Protein AF-A0A929MQ87-F1 (afdb_monomer_lite)

pLDDT: mean 89.28, std 10.78, range [36.12, 98.56]

Sequence (626 aa):
ADLVKQINWLDFGDSQAFRNLDTDGSLKIGSVYEKEISPGYVVKLTVTELKPFHSTEVYRDRVAGTEYANTYDPDAKNTWFRYVPADYNRQVNEGDSARPKIIGAPMNKWTALREQGIDTNGRKTQLQVPKNGASYGVKFKVEATYLNKPVKATVVMADGEEANPGEYAIFTTNGQGWEHLAEWKRVSPSGKEITETYAPMNPNRLGQYIGDNATTPTIDWTKFTNPDQRTGGLGSQVFGPNTSKDHTVPIVMTREASEVGIYIASSGQQGAMIGFMVVDTGDAPESYGNAVHTISGYNAATGAQNPQPFLGRKPADIDTTSGHDWTHDDKTDHADEGVDQLLPDDLVGKTHELFRADRLRDGDYSIRFHASANGNDKAYVRAWIDFNNNGVFDDNEASEFTEVTNEGDYTVTFRNHPPMNDDTVKKLGMRVRIALNQGDIEKPTGTAFSGEVEDLQVNLTYPPKGEKKETKGLRDQQQQTSLRFTPRGFSKDDENTRATIDTNKAPVVLDNAGTVLNPDAEGWYTTAEGRYKVTPNGDNVDVVFVPKAGYVGTTSGINIRRFDSNGASTEWTAKNNSEPVVNQPLNSMDARYIPKVLDFTEHLSTDAQGLPQVKDILFTDGNPAN

InterPro domains:
  IPR026395 CshA domain [PF19076] (463-571)
  IPR040683 Surface adhesin CshA, non-repetitive domain 2 [PF18651] (5-277)
  IPR045474 GEVED domain [PF20009] (380-459)

Secondary structure (DSSP, 8-state):
-HHHHH-EE--TT-TTTEES--TTS---TT-EEEEEEETTEEEEEEEEE---GGGSHHHHHHHTTSTTGGG--TT---EE-TTSHHHHHHHHHHGGGGSPPPEEE---SS-HHHHTT---TT---EEE-SSSSEEEEEEEEEEEEETTEEE-EEEEEEE-S---TT-EEEEEESSSPPEEEE---EE-TT--EE-SPPEEPPP-TTTTTT-TTSSSSPP-GGGGS-S-TTTSSTTSSEE--EE-TTS---EEEEEEESEEEEEEEESS--EEEEEEE-EEE--S-GGG--EEEE--SB-TTT--B-PPPEETTS----------STTSTTSSS-SS-SHHHHS-TTTTTTSTT-EEEEEPTTS-EEEEEEEE-TTSS-EEEEEEE-TT-SSS--GGGBPPPEEE-SSEEEEEEE-SSPP---TT--EEEEEEEEESSGGGGSSSSEEESSS-EEEEEEEEP---EE-EEEEEEETT--EEEEE-EE--SB-SS-TTSB--B-TTSPPEEE-TTSPBPPP-TTSEEE-SSEEEEEEEETTEEEEEEEEPTT--EE---EEEE-BBTTS-BS----GGG-S--SBTTTTBS-EEEEEEEE----------TTS------------S--

Structure (mmCIF, N/CA/C/O backbone):
data_AF-A0A929MQ87-F1
#
_entry.id   AF-A0A929MQ87-F1
#
loop_
_atom_site.group_PDB
_atom_site.id
_atom_site.type_symbol
_atom_site.label_atom_id
_atom_site.label_alt_id
_atom_site.label_comp_id
_atom_site.label_asym_id
_atom_site.label_entity_id
_atom_site.label_seq_id
_atom_site.pdbx_PDB_ins_code
_atom_site.Cartn_x
_atom_site.Cartn_y
_atom_site.Cartn_z
_atom_site.occupancy
_atom_site.B_iso_or_equiv
_atom_site.auth_seq_id
_atom_site.auth_comp_id
_atom_site.auth_asym_id
_atom_site.auth_atom_id
_atom_site.pdbx_PDB_model_num
ATOM 1 N N . ALA A 1 1 ? 4.479 16.117 -8.408 1.00 51.47 1 ALA A N 1
ATOM 2 C CA . ALA A 1 1 ? 5.759 16.856 -8.354 1.00 51.47 1 ALA A CA 1
ATOM 3 C C . ALA A 1 1 ? 6.791 16.138 -7.483 1.00 51.47 1 ALA A C 1
ATOM 5 O O . ALA A 1 1 ? 7.976 16.283 -7.759 1.00 51.47 1 ALA A O 1
ATOM 6 N N . ASP A 1 2 ? 6.375 15.341 -6.490 1.00 65.12 2 ASP A N 1
ATOM 7 C CA . ASP A 1 2 ? 7.321 14.662 -5.594 1.00 65.12 2 ASP A CA 1
ATOM 8 C C . ASP A 1 2 ? 7.983 13.427 -6.198 1.00 65.12 2 ASP A C 1
ATOM 10 O O . ASP A 1 2 ? 9.192 13.297 -6.062 1.00 65.12 2 ASP A O 1
ATOM 14 N N . LEU A 1 3 ? 7.273 12.618 -6.995 1.00 76.25 3 LEU A N 1
ATOM 15 C CA . LEU A 1 3 ? 7.864 11.448 -7.660 1.00 76.25 3 LEU A CA 1
ATOM 16 C C . LEU A 1 3 ? 9.158 11.766 -8.436 1.00 76.25 3 LEU A C 1
ATOM 18 O O . LEU A 1 3 ? 10.158 11.068 -8.305 1.00 76.25 3 LEU A O 1
ATOM 22 N N . VAL A 1 4 ? 9.180 12.853 -9.215 1.00 75.12 4 VAL A N 1
ATOM 23 C CA . VAL A 1 4 ? 10.358 13.238 -10.020 1.00 75.12 4 VAL A CA 1
ATOM 24 C C . VAL A 1 4 ? 11.569 13.566 -9.140 1.00 75.12 4 VAL A C 1
ATOM 2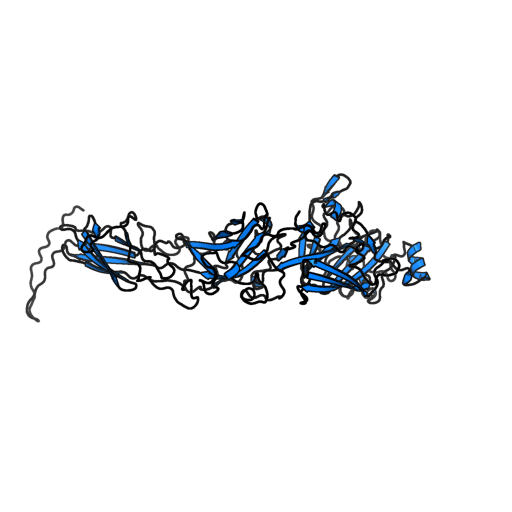6 O O . VAL A 1 4 ? 12.705 13.357 -9.561 1.00 75.12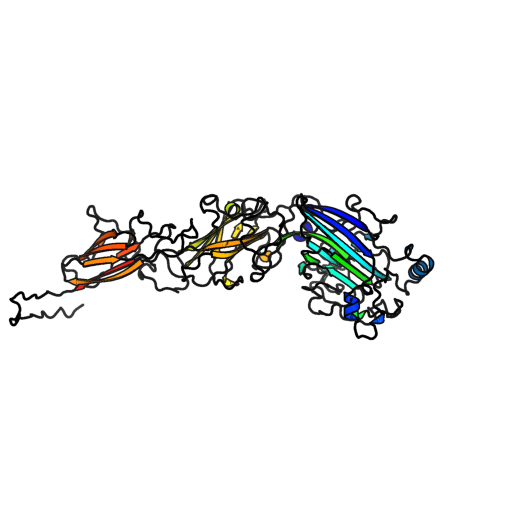 4 VAL A O 1
ATOM 29 N N . LYS A 1 5 ? 11.343 14.042 -7.907 1.00 80.50 5 LYS A N 1
ATOM 30 C CA . LYS A 1 5 ? 12.411 14.275 -6.927 1.00 80.50 5 LYS A CA 1
ATOM 31 C C . LYS A 1 5 ? 12.977 12.966 -6.375 1.00 80.50 5 LYS A C 1
ATOM 33 O O . LYS A 1 5 ? 14.074 12.999 -5.842 1.00 80.50 5 LYS A O 1
ATOM 38 N N . GLN A 1 6 ? 12.260 11.850 -6.485 1.00 86.00 6 GLN A N 1
ATOM 39 C CA . GLN A 1 6 ? 12.651 10.569 -5.890 1.00 86.00 6 GLN A CA 1
ATOM 40 C C . GLN A 1 6 ? 13.379 9.635 -6.871 1.00 86.00 6 GLN A C 1
ATOM 42 O O . GLN A 1 6 ? 14.060 8.702 -6.446 1.00 86.00 6 GLN A O 1
ATOM 47 N N . ILE A 1 7 ? 13.266 9.876 -8.185 1.00 90.25 7 ILE A N 1
ATOM 48 C CA . ILE A 1 7 ? 13.916 9.042 -9.205 1.00 90.25 7 ILE A CA 1
ATOM 49 C C . ILE A 1 7 ? 15.376 9.466 -9.390 1.00 90.25 7 ILE A C 1
ATOM 51 O O . ILE A 1 7 ? 15.686 10.541 -9.914 1.00 90.25 7 ILE A O 1
ATOM 55 N N . ASN A 1 8 ? 16.287 8.566 -9.036 1.00 91.25 8 ASN A N 1
ATOM 56 C CA . ASN A 1 8 ? 17.719 8.713 -9.258 1.00 91.25 8 ASN A CA 1
ATOM 57 C C . ASN A 1 8 ? 18.089 8.228 -10.661 1.00 91.25 8 ASN A C 1
ATOM 59 O O . ASN A 1 8 ? 18.460 7.072 -10.857 1.00 91.25 8 ASN A O 1
ATOM 63 N N . TRP A 1 9 ? 17.966 9.117 -11.648 1.00 92.69 9 TRP A N 1
ATOM 64 C CA . TRP A 1 9 ? 18.398 8.851 -13.023 1.00 92.69 9 TRP A CA 1
ATOM 65 C C . TRP A 1 9 ? 19.912 8.645 -13.111 1.00 92.69 9 TRP A C 1
ATOM 67 O O . TRP A 1 9 ? 20.686 9.408 -12.525 1.00 92.69 9 TRP A O 1
ATOM 77 N N . LEU A 1 10 ? 20.336 7.658 -13.904 1.00 93.06 10 LEU A N 1
ATOM 78 C CA . LEU A 1 10 ? 21.744 7.470 -14.239 1.00 93.06 10 LEU A CA 1
ATOM 79 C C . LEU A 1 10 ? 22.282 8.707 -14.949 1.00 93.06 10 LEU A C 1
ATOM 81 O O . LEU A 1 10 ? 21.777 9.082 -16.001 1.00 93.06 10 LEU A O 1
ATOM 85 N N . ASP A 1 11 ? 23.339 9.306 -14.408 1.00 92.38 11 ASP A N 1
ATOM 86 C CA . ASP A 1 11 ? 24.026 10.431 -15.036 1.00 92.38 11 ASP A CA 1
ATOM 87 C C . ASP A 1 11 ? 25.392 9.990 -15.554 1.00 92.38 11 ASP A C 1
ATOM 89 O O . ASP A 1 11 ? 26.345 9.826 -14.796 1.00 92.38 11 ASP A O 1
ATOM 93 N N . PHE A 1 12 ? 25.502 9.829 -16.869 1.00 89.75 12 PHE A N 1
ATOM 94 C CA . PHE A 1 12 ? 26.754 9.505 -17.558 1.00 89.75 12 PHE A CA 1
ATOM 95 C C . PHE A 1 12 ? 27.795 10.632 -17.499 1.00 89.75 12 PHE A C 1
ATOM 97 O O . PHE A 1 12 ? 28.935 10.447 -17.926 1.00 89.75 12 PHE A O 1
ATOM 104 N N . GLY A 1 13 ? 27.414 11.818 -17.021 1.00 88.69 13 GLY A N 1
ATOM 105 C CA . GLY A 1 13 ? 28.327 12.913 -16.713 1.00 88.69 13 GLY A CA 1
ATOM 106 C C . GLY A 1 13 ? 29.032 12.751 -15.365 1.00 88.69 13 GLY A C 1
ATOM 107 O O . GLY A 1 13 ? 30.050 13.407 -15.148 1.00 88.69 13 GLY A O 1
ATOM 108 N N . ASP A 1 14 ? 28.534 11.877 -14.486 1.00 90.56 14 ASP A N 1
ATOM 109 C CA . ASP A 1 14 ? 29.106 11.628 -13.165 1.00 90.56 14 ASP A CA 1
ATOM 110 C C . ASP A 1 14 ? 30.324 10.697 -13.274 1.00 90.56 14 ASP A C 1
ATOM 112 O O . ASP A 1 14 ? 30.229 9.469 -13.208 1.00 90.56 14 ASP A O 1
ATOM 116 N N . SER A 1 15 ? 31.501 11.297 -13.460 1.00 88.19 15 SER A N 1
ATOM 117 C CA . SER A 1 15 ? 32.762 10.562 -13.598 1.00 88.19 15 SER A CA 1
ATOM 118 C C . SER A 1 15 ? 33.222 9.869 -12.310 1.00 88.19 15 SER A C 1
ATOM 120 O O . SER A 1 15 ? 34.207 9.138 -12.357 1.00 88.19 15 SER A O 1
ATOM 122 N N . GLN A 1 16 ? 32.590 10.148 -11.163 1.00 91.00 16 GLN A N 1
ATOM 123 C CA . GLN A 1 16 ? 32.866 9.445 -9.907 1.00 91.00 16 GLN A CA 1
ATOM 124 C C . GLN A 1 16 ? 32.038 8.162 -9.817 1.00 91.00 16 GLN A C 1
ATOM 126 O O . GLN A 1 16 ? 32.544 7.143 -9.353 1.00 91.00 16 GLN A O 1
ATOM 131 N N . ALA A 1 17 ? 30.795 8.198 -10.306 1.00 93.38 17 ALA A N 1
ATOM 132 C CA . ALA A 1 17 ? 29.917 7.032 -10.329 1.00 93.38 17 ALA A CA 1
ATOM 133 C C . ALA A 1 17 ? 30.235 6.060 -11.477 1.00 93.38 17 ALA A C 1
ATOM 135 O O . ALA A 1 17 ? 30.060 4.850 -11.333 1.00 93.38 17 ALA A O 1
ATOM 136 N N . PHE A 1 18 ? 30.706 6.562 -12.625 1.00 94.12 18 PHE A N 1
ATOM 137 C CA . PHE A 1 18 ? 31.065 5.726 -13.772 1.00 94.12 18 PHE A CA 1
ATOM 138 C C . PHE A 1 18 ? 32.534 5.311 -13.785 1.00 94.12 18 PHE A C 1
ATOM 140 O O . PHE A 1 18 ? 33.447 6.132 -13.726 1.00 94.12 18 PHE A O 1
ATOM 147 N N . ARG A 1 19 ? 32.768 4.015 -14.000 1.00 94.81 19 ARG A N 1
ATOM 148 C CA . ARG A 1 19 ? 34.102 3.432 -14.180 1.00 94.81 19 ARG A CA 1
ATOM 149 C C . ARG A 1 19 ? 34.142 2.454 -15.346 1.00 94.81 19 ARG A C 1
ATOM 151 O O . ARG A 1 19 ? 33.138 1.861 -15.738 1.00 94.81 19 ARG A O 1
ATOM 158 N N . ASN A 1 20 ? 35.348 2.249 -15.875 1.00 95.44 20 ASN A N 1
ATOM 159 C CA . ASN A 1 20 ? 35.613 1.319 -16.974 1.00 95.44 20 ASN A CA 1
ATOM 160 C C . ASN A 1 20 ? 34.758 1.596 -18.231 1.00 95.44 20 ASN A C 1
ATOM 162 O O . ASN A 1 20 ? 34.218 0.676 -18.842 1.00 95.44 20 ASN A O 1
ATOM 166 N N . LEU A 1 21 ? 34.635 2.864 -18.623 1.00 94.00 21 LEU A N 1
ATOM 167 C CA . LEU A 1 21 ? 34.153 3.241 -19.955 1.00 94.00 21 LEU A CA 1
ATOM 168 C C . LEU A 1 21 ? 35.252 2.997 -21.008 1.00 94.00 21 LEU A C 1
ATOM 170 O O . LEU A 1 21 ? 36.411 2.701 -20.681 1.00 94.00 21 LEU A O 1
ATOM 174 N N . ASP A 1 22 ? 34.887 3.051 -22.283 1.00 92.88 22 ASP A N 1
ATOM 175 C CA . ASP A 1 22 ? 35.853 3.137 -23.378 1.00 92.88 22 ASP A CA 1
ATOM 176 C C . ASP A 1 22 ? 36.476 4.553 -23.427 1.00 92.88 22 ASP A C 1
ATOM 178 O O . ASP A 1 22 ? 36.019 5.483 -22.760 1.00 92.88 22 ASP A O 1
ATOM 182 N N . THR A 1 23 ? 37.558 4.723 -24.186 1.00 88.25 23 THR A N 1
ATOM 183 C CA . THR A 1 23 ? 38.320 5.988 -24.267 1.00 88.25 23 THR A CA 1
ATOM 184 C C . THR A 1 23 ? 37.515 7.164 -24.824 1.00 88.25 23 THR A C 1
ATOM 186 O O . THR A 1 23 ? 37.829 8.316 -24.535 1.00 88.25 23 THR A O 1
ATOM 189 N N . ASP A 1 24 ? 36.461 6.877 -25.585 1.00 87.94 24 ASP A N 1
ATOM 190 C CA . ASP A 1 24 ? 35.502 7.844 -26.122 1.00 87.94 24 ASP A CA 1
ATOM 191 C C . ASP A 1 24 ? 34.307 8.107 -25.180 1.00 87.94 24 ASP A C 1
ATOM 193 O O . ASP A 1 24 ? 33.390 8.848 -25.532 1.00 87.94 24 ASP A O 1
ATOM 197 N N . GLY A 1 25 ? 34.314 7.516 -23.979 1.00 88.31 25 GLY A N 1
ATOM 198 C CA . GLY A 1 25 ? 33.240 7.627 -22.993 1.00 88.31 25 GLY A CA 1
ATOM 199 C C . GLY A 1 25 ? 32.045 6.708 -23.254 1.00 88.31 25 GLY A C 1
ATOM 200 O O . GLY A 1 25 ? 31.033 6.834 -22.565 1.00 88.31 25 GLY A O 1
ATOM 201 N N . SER A 1 26 ? 32.129 5.795 -24.227 1.00 94.31 26 SER A N 1
ATOM 202 C CA . SER A 1 26 ? 31.067 4.825 -24.501 1.00 94.31 26 SER A CA 1
ATOM 203 C C . SER A 1 26 ? 31.075 3.633 -23.545 1.00 94.31 26 SER A C 1
ATOM 205 O O . SER A 1 26 ? 32.091 3.288 -22.932 1.00 94.31 26 SER A O 1
ATOM 207 N N . LEU A 1 27 ? 29.914 2.989 -23.419 1.00 96.19 27 LEU A N 1
ATOM 208 C CA . LEU A 1 27 ? 29.783 1.735 -22.690 1.00 96.19 27 LEU A CA 1
ATOM 209 C C . LEU A 1 27 ? 30.542 0.609 -23.402 1.00 96.19 27 LEU A C 1
ATOM 211 O O . LEU A 1 27 ? 30.462 0.444 -24.621 1.00 96.19 27 LEU A O 1
ATOM 215 N N . LYS A 1 28 ? 31.206 -0.228 -22.606 1.00 95.81 28 LYS A N 1
ATOM 216 C CA . LYS A 1 28 ? 31.768 -1.521 -23.008 1.00 95.81 28 LYS A CA 1
ATOM 217 C C . LYS A 1 28 ? 31.355 -2.593 -22.000 1.00 95.81 28 LYS A C 1
ATOM 219 O O . LYS A 1 28 ? 30.909 -2.281 -20.898 1.00 95.81 28 LYS A O 1
ATOM 224 N N . ILE A 1 29 ? 31.513 -3.867 -22.355 1.00 97.62 29 ILE A N 1
ATOM 225 C CA . ILE A 1 29 ? 31.279 -4.961 -21.402 1.00 97.62 29 ILE A CA 1
ATOM 226 C C . ILE A 1 29 ? 32.187 -4.760 -20.179 1.00 97.62 29 ILE A C 1
ATOM 228 O O . ILE A 1 29 ? 33.387 -4.510 -20.313 1.00 97.62 29 ILE A O 1
ATOM 232 N N . GLY A 1 30 ? 31.594 -4.824 -18.988 1.00 97.69 30 GLY A N 1
ATOM 233 C CA . GLY A 1 30 ? 32.247 -4.533 -17.716 1.00 97.69 30 GLY A CA 1
ATOM 234 C C . GLY A 1 30 ? 32.312 -3.049 -17.342 1.00 97.69 30 GLY A C 1
ATOM 235 O O . GLY A 1 30 ? 32.923 -2.737 -16.318 1.00 97.69 30 GLY A O 1
ATOM 236 N N . SER A 1 31 ? 31.735 -2.125 -18.121 1.00 98.00 31 SER A N 1
ATOM 237 C CA . SER A 1 31 ? 31.473 -0.762 -17.636 1.00 98.00 31 SER A CA 1
ATOM 238 C C . SER A 1 31 ? 30.568 -0.824 -16.412 1.00 98.00 31 SER A C 1
ATOM 240 O O . SER A 1 31 ? 29.613 -1.604 -16.395 1.00 98.00 31 SER A O 1
ATOM 242 N N . VAL A 1 32 ? 30.876 -0.018 -15.396 1.00 97.69 32 VAL A N 1
ATOM 243 C CA . VAL A 1 32 ? 30.136 -0.010 -14.132 1.00 97.69 32 VAL A CA 1
ATOM 244 C C . VAL A 1 32 ? 29.669 1.396 -13.798 1.00 97.69 32 VAL A C 1
ATOM 246 O O . VAL A 1 32 ? 30.435 2.348 -13.931 1.00 97.69 32 VAL A O 1
ATOM 249 N N . TYR A 1 33 ? 28.427 1.487 -13.338 1.00 96.88 33 TYR A N 1
ATOM 250 C CA . TYR A 1 33 ? 27.902 2.624 -12.595 1.00 96.88 33 TYR A CA 1
ATOM 251 C C . TYR A 1 33 ? 27.701 2.199 -11.145 1.00 96.88 33 TYR A C 1
ATOM 253 O O . TYR A 1 33 ? 27.116 1.145 -10.913 1.00 96.88 33 TYR A O 1
ATOM 261 N N . GLU A 1 34 ? 28.174 2.983 -10.187 1.00 96.56 34 GLU A N 1
ATOM 262 C CA . GLU A 1 34 ? 28.056 2.686 -8.760 1.00 96.56 34 GLU A CA 1
ATOM 263 C C . GLU A 1 34 ? 27.848 3.985 -7.984 1.00 96.56 34 GLU A C 1
ATOM 265 O O . GLU A 1 34 ? 28.653 4.910 -8.106 1.00 96.56 34 GLU A O 1
ATOM 270 N N . LYS A 1 35 ? 26.747 4.090 -7.234 1.00 92.69 35 LYS A N 1
ATOM 271 C CA . LYS A 1 35 ? 26.382 5.331 -6.545 1.00 92.69 35 LYS A CA 1
ATOM 272 C C . LYS A 1 35 ? 25.553 5.074 -5.294 1.00 92.69 35 LYS A C 1
ATOM 274 O O . LYS A 1 35 ? 24.618 4.278 -5.316 1.00 92.69 35 LYS A O 1
ATOM 279 N N . GLU A 1 36 ? 25.868 5.806 -4.232 1.00 91.19 36 GLU A N 1
ATOM 280 C CA . GLU A 1 36 ? 24.993 5.960 -3.072 1.00 91.19 36 GLU A CA 1
ATOM 281 C C . GLU A 1 36 ? 23.866 6.942 -3.424 1.00 91.19 36 GLU A C 1
ATOM 283 O O . GLU A 1 36 ? 24.123 8.113 -3.711 1.00 91.19 36 GLU A O 1
ATOM 288 N N . ILE A 1 37 ? 22.630 6.445 -3.484 1.00 86.94 37 ILE A N 1
ATOM 289 C CA . ILE A 1 37 ? 21.450 7.223 -3.916 1.00 86.94 37 ILE A CA 1
ATOM 290 C C . ILE A 1 37 ? 20.547 7.639 -2.749 1.00 86.94 37 ILE A C 1
ATOM 292 O O . ILE A 1 37 ? 19.668 8.482 -2.911 1.00 86.94 37 ILE A O 1
ATOM 296 N N . SER A 1 38 ? 20.776 7.050 -1.578 1.00 83.94 38 SER A N 1
ATOM 297 C CA . SER A 1 38 ? 20.200 7.396 -0.279 1.00 83.94 38 SER A CA 1
ATOM 298 C C . SER A 1 38 ? 21.213 6.972 0.793 1.00 83.94 38 SER A C 1
ATOM 300 O O . SER A 1 38 ? 21.994 6.061 0.504 1.00 83.94 38 SER A O 1
ATOM 302 N N . PRO A 1 39 ? 21.262 7.586 1.992 1.00 83.62 39 PRO A N 1
ATOM 303 C CA . PRO A 1 39 ? 22.228 7.210 3.022 1.00 83.62 39 PRO A CA 1
ATOM 304 C C . PRO A 1 39 ? 22.241 5.704 3.293 1.00 83.62 39 PRO A C 1
ATOM 306 O O . PRO A 1 39 ? 21.219 5.108 3.620 1.00 83.62 39 PRO A O 1
ATOM 309 N N . GLY A 1 40 ? 23.405 5.083 3.124 1.00 85.94 40 GLY A N 1
ATOM 310 C CA . GLY A 1 40 ? 23.596 3.645 3.288 1.00 85.94 40 GLY A CA 1
ATOM 311 C C . GLY A 1 40 ? 23.093 2.781 2.127 1.00 85.94 40 GLY A C 1
ATOM 312 O O . GLY A 1 40 ? 23.418 1.595 2.122 1.00 85.94 40 GLY A O 1
ATOM 313 N N . TYR A 1 41 ? 22.359 3.332 1.149 1.00 88.19 41 TYR A N 1
ATOM 314 C CA . TYR A 1 41 ? 21.826 2.611 -0.013 1.00 88.19 41 TYR A CA 1
ATOM 315 C C . TYR A 1 41 ? 22.653 2.869 -1.277 1.00 88.19 41 TYR A C 1
ATOM 317 O O . TYR A 1 41 ? 22.575 3.930 -1.909 1.00 88.19 41 TYR A O 1
ATOM 325 N N . VAL A 1 42 ? 23.426 1.862 -1.678 1.00 93.12 42 VAL A N 1
ATOM 326 C CA . VAL A 1 42 ? 24.313 1.900 -2.845 1.00 93.12 42 VAL A CA 1
ATOM 327 C C . VAL A 1 42 ? 23.753 1.010 -3.942 1.00 93.12 42 VAL A C 1
ATOM 329 O O . VAL A 1 42 ? 23.518 -0.175 -3.718 1.00 93.12 42 VAL A O 1
ATOM 332 N N . VAL A 1 43 ? 23.586 1.567 -5.140 1.00 94.56 43 VAL A N 1
ATOM 333 C CA . VAL A 1 43 ? 23.230 0.816 -6.351 1.00 94.56 43 VAL A CA 1
ATOM 334 C C . VAL A 1 43 ? 24.444 0.631 -7.239 1.00 94.56 43 VAL A C 1
ATOM 336 O O . VAL A 1 43 ? 25.309 1.506 -7.332 1.00 94.56 43 VAL A O 1
ATOM 339 N N . LYS A 1 44 ? 24.484 -0.498 -7.941 1.00 96.50 44 LYS A N 1
ATOM 340 C CA . LYS A 1 44 ? 25.543 -0.829 -8.882 1.00 96.50 44 LYS A CA 1
ATOM 341 C C . LYS A 1 44 ? 24.990 -1.528 -10.120 1.00 96.50 44 LYS A C 1
ATOM 343 O O . LYS A 1 44 ? 24.336 -2.563 -10.037 1.00 96.50 44 LYS A O 1
ATOM 348 N N . LEU A 1 45 ? 25.315 -0.981 -11.287 1.00 97.44 45 LEU A N 1
ATOM 349 C CA . LEU A 1 45 ? 25.035 -1.568 -12.596 1.00 97.44 45 LEU A CA 1
ATOM 350 C C . LEU A 1 45 ? 26.334 -2.001 -13.248 1.00 97.44 45 LEU A C 1
ATOM 352 O O . LEU A 1 45 ? 27.278 -1.220 -13.308 1.00 97.44 45 LEU A O 1
ATOM 356 N N . THR A 1 46 ? 26.367 -3.204 -13.809 1.00 98.38 46 THR A N 1
ATOM 357 C CA . THR A 1 46 ? 27.496 -3.679 -14.620 1.00 98.38 46 THR A CA 1
ATOM 358 C C . THR A 1 46 ? 27.006 -4.094 -15.997 1.00 98.38 46 THR A C 1
ATOM 360 O O . THR A 1 46 ? 26.135 -4.951 -16.094 1.00 98.38 46 THR A O 1
ATOM 363 N N . VAL A 1 47 ? 27.578 -3.535 -17.066 1.00 98.56 47 VAL A N 1
ATOM 364 C CA . VAL A 1 47 ? 27.256 -3.943 -18.443 1.00 98.56 47 VAL A CA 1
ATOM 365 C C . VAL A 1 47 ? 27.718 -5.381 -18.675 1.00 98.56 47 VAL A C 1
ATOM 367 O O . VAL A 1 47 ? 28.918 -5.661 -18.619 1.00 98.56 47 VAL A O 1
ATOM 370 N N . THR A 1 48 ? 26.785 -6.283 -18.966 1.00 98.50 48 THR A N 1
ATOM 371 C CA . THR A 1 48 ? 27.063 -7.702 -19.243 1.00 98.50 48 THR A CA 1
ATOM 372 C C . THR A 1 48 ? 27.030 -8.013 -20.734 1.00 98.50 48 THR A C 1
ATOM 374 O O . THR A 1 48 ? 27.838 -8.808 -21.211 1.00 98.50 48 THR A O 1
ATOM 377 N N . GLU A 1 49 ? 26.160 -7.343 -21.493 1.00 98.19 49 GLU A N 1
ATOM 378 C CA . GLU A 1 49 ? 26.016 -7.546 -22.935 1.00 98.19 49 GLU A CA 1
ATOM 379 C C . GLU A 1 49 ? 25.811 -6.217 -23.675 1.00 98.19 49 GLU A C 1
ATOM 381 O O . GLU A 1 49 ? 25.193 -5.285 -23.160 1.00 98.19 49 GLU A O 1
ATOM 386 N N . LEU A 1 50 ? 26.307 -6.155 -24.915 1.00 98.06 50 LEU A N 1
ATOM 387 C CA . LEU A 1 50 ? 26.077 -5.070 -25.876 1.00 98.06 50 LEU A CA 1
ATOM 388 C C . LEU A 1 50 ? 25.580 -5.662 -27.199 1.00 98.06 50 LEU A C 1
ATOM 390 O O . LEU A 1 50 ? 26.317 -5.737 -28.189 1.00 98.06 50 LEU A O 1
ATOM 394 N N . LYS A 1 51 ? 24.343 -6.163 -27.170 1.00 97.88 51 LYS A N 1
ATOM 395 C CA . LYS A 1 51 ? 23.723 -6.921 -28.260 1.00 97.88 51 LYS A CA 1
ATOM 396 C C . LYS A 1 51 ? 22.308 -6.404 -28.566 1.00 97.88 51 LYS A C 1
ATOM 398 O O . LYS A 1 51 ? 21.619 -5.959 -27.648 1.00 97.88 51 LYS A O 1
ATOM 403 N N . PRO A 1 52 ? 21.849 -6.463 -29.830 1.00 97.25 52 PRO A N 1
ATOM 404 C CA . PRO A 1 52 ? 20.524 -6.001 -30.240 1.00 97.25 52 PRO A CA 1
ATOM 405 C C . PRO A 1 52 ? 19.420 -7.002 -29.861 1.00 97.25 52 PRO A C 1
ATOM 407 O O . PRO A 1 52 ? 19.694 -8.164 -29.569 1.00 97.25 52 PRO A O 1
ATOM 410 N N . PHE A 1 53 ? 18.151 -6.584 -29.933 1.00 97.69 53 PHE A N 1
ATOM 411 C CA . PHE A 1 53 ? 17.006 -7.401 -29.492 1.00 97.69 53 PHE A CA 1
ATOM 412 C C . PHE A 1 53 ? 16.904 -8.779 -30.167 1.00 97.69 53 PHE A C 1
ATOM 414 O O . PHE A 1 53 ? 16.529 -9.751 -29.520 1.00 97.69 53 PHE A O 1
ATOM 421 N N . HIS A 1 54 ? 17.287 -8.902 -31.443 1.00 96.12 54 HIS A N 1
ATOM 422 C CA . HIS A 1 54 ? 17.228 -10.178 -32.171 1.00 96.12 54 HIS A CA 1
ATOM 423 C C . HIS A 1 54 ? 18.259 -11.225 -31.706 1.00 96.12 54 HIS A C 1
ATOM 425 O O . HIS A 1 54 ? 18.241 -12.357 -32.187 1.00 96.12 54 HIS A O 1
ATOM 431 N N . SER A 1 55 ? 19.117 -10.871 -30.742 1.00 97.50 55 SER A N 1
ATOM 432 C CA . SER A 1 55 ? 19.981 -11.810 -30.013 1.00 97.50 55 SER A CA 1
ATOM 433 C C . SER A 1 55 ? 19.357 -12.386 -28.744 1.00 97.50 55 SER A C 1
ATOM 435 O O . SER A 1 55 ? 19.932 -13.273 -28.116 1.00 97.50 55 SER A O 1
ATOM 437 N N . THR A 1 56 ? 18.187 -11.887 -28.344 1.00 98.06 56 THR A N 1
ATOM 438 C CA . THR A 1 56 ? 17.553 -12.262 -27.079 1.00 98.06 56 THR A CA 1
ATOM 439 C C . THR A 1 56 ? 16.746 -13.546 -27.204 1.00 98.06 56 THR A C 1
ATOM 441 O O . THR A 1 56 ? 16.196 -13.867 -28.260 1.00 98.06 56 THR A O 1
ATOM 444 N N . GLU A 1 57 ? 16.608 -14.255 -26.085 1.00 96.94 57 GLU A N 1
ATOM 445 C CA . GLU A 1 57 ? 15.700 -15.399 -25.975 1.00 96.94 57 GLU A CA 1
ATOM 446 C C . GLU A 1 57 ? 14.239 -15.003 -26.225 1.00 96.94 57 GLU A C 1
ATOM 448 O O . GLU A 1 57 ? 13.495 -15.750 -26.849 1.00 96.94 57 GLU A O 1
ATOM 453 N N . VAL A 1 58 ? 13.853 -13.779 -25.850 1.00 97.31 58 VAL A N 1
ATOM 454 C CA . VAL A 1 58 ? 12.523 -13.230 -26.149 1.00 97.31 58 VAL A CA 1
ATOM 455 C C . VAL A 1 58 ? 12.270 -13.213 -27.657 1.00 97.31 58 VAL A C 1
ATOM 457 O O . VAL A 1 58 ? 11.213 -13.645 -28.116 1.00 97.31 58 VAL A O 1
ATOM 460 N N . TYR A 1 59 ? 13.230 -12.730 -28.452 1.00 97.31 59 TYR A N 1
ATOM 461 C CA . TYR A 1 59 ? 13.088 -12.731 -29.905 1.00 97.31 59 TYR A CA 1
ATOM 462 C C . TYR A 1 59 ? 13.083 -14.153 -30.472 1.00 97.31 59 TYR A C 1
ATOM 464 O O . TYR A 1 59 ? 12.209 -14.454 -31.285 1.00 97.31 59 TYR A O 1
ATOM 472 N N . ARG A 1 60 ? 13.989 -15.032 -30.007 1.00 97.75 60 ARG A N 1
ATOM 473 C CA . ARG A 1 60 ? 14.022 -16.466 -30.367 1.00 97.75 60 ARG A CA 1
ATOM 474 C C . ARG A 1 60 ? 12.640 -17.096 -30.242 1.00 97.75 60 ARG A C 1
ATOM 476 O O . ARG A 1 60 ? 12.159 -17.717 -31.188 1.00 97.75 60 ARG A O 1
ATOM 483 N N . ASP A 1 61 ? 12.000 -16.900 -29.095 1.00 97.62 61 ASP A N 1
ATOM 484 C CA . ASP A 1 61 ? 10.710 -17.508 -28.787 1.00 97.62 61 ASP A CA 1
ATOM 485 C C . ASP A 1 61 ? 9.592 -16.905 -29.653 1.00 97.62 61 ASP A C 1
ATOM 487 O O . ASP A 1 61 ? 8.710 -17.624 -30.122 1.00 97.62 61 ASP A O 1
ATOM 491 N N . ARG A 1 62 ? 9.665 -15.604 -29.967 1.00 96.19 62 ARG A N 1
ATOM 492 C CA . ARG A 1 62 ? 8.706 -14.923 -30.856 1.00 96.19 62 ARG A CA 1
ATOM 493 C C . ARG A 1 62 ? 8.816 -15.338 -32.329 1.00 96.19 62 ARG A C 1
ATOM 495 O O . ARG A 1 62 ? 7.807 -15.274 -33.035 1.00 96.19 62 ARG A O 1
ATOM 502 N N . VAL A 1 63 ? 10.001 -15.727 -32.815 1.00 96.19 63 VAL A N 1
ATOM 503 C CA . VAL A 1 63 ? 10.197 -16.212 -34.200 1.00 96.19 63 VAL A CA 1
ATOM 504 C C . VAL A 1 63 ? 10.104 -17.732 -34.339 1.00 96.19 63 VAL A C 1
ATOM 506 O O . VAL A 1 63 ? 10.071 -18.235 -35.467 1.00 96.19 63 VAL A O 1
ATOM 509 N N . ALA A 1 64 ? 10.056 -18.476 -33.233 1.00 96.94 64 ALA A N 1
ATOM 510 C CA . ALA A 1 64 ? 9.989 -19.931 -33.251 1.00 96.94 64 ALA A CA 1
ATOM 511 C C . ALA A 1 64 ? 8.800 -20.429 -34.095 1.00 96.94 64 ALA A C 1
ATOM 513 O O . ALA A 1 64 ? 7.672 -19.957 -33.968 1.00 96.94 64 ALA A O 1
ATOM 514 N N . GLY A 1 65 ? 9.062 -21.377 -35.001 1.00 95.44 65 GLY A N 1
ATOM 515 C CA . GLY A 1 65 ? 8.040 -21.936 -35.895 1.00 95.44 65 GLY A CA 1
ATOM 516 C C . GLY A 1 65 ? 7.592 -21.021 -37.045 1.00 95.44 65 GLY A C 1
ATOM 517 O O . GLY A 1 65 ? 6.682 -21.390 -37.782 1.00 95.44 65 GLY A O 1
ATOM 518 N N . THR A 1 66 ? 8.222 -19.857 -37.229 1.00 94.88 66 THR A N 1
ATOM 519 C CA . THR A 1 66 ? 7.969 -18.948 -38.363 1.00 94.88 66 THR A CA 1
ATOM 520 C C . THR A 1 66 ? 9.050 -19.072 -39.443 1.00 94.88 66 THR A C 1
ATOM 522 O O . THR A 1 66 ? 10.109 -19.658 -39.212 1.00 94.88 66 THR A O 1
ATOM 525 N N . GLU A 1 67 ? 8.828 -18.469 -40.617 1.00 93.31 67 GLU A N 1
ATOM 526 C CA . GLU A 1 67 ? 9.851 -18.374 -41.677 1.00 93.31 67 GLU A CA 1
ATOM 527 C C . GLU A 1 67 ? 11.109 -17.596 -41.242 1.00 93.31 67 GLU A C 1
ATOM 529 O O . GLU A 1 67 ? 12.167 -17.750 -41.847 1.00 93.31 67 GLU A O 1
ATOM 534 N N . TYR A 1 68 ? 11.010 -16.818 -40.159 1.00 93.19 68 TYR A N 1
ATOM 535 C CA . TYR A 1 68 ? 12.087 -16.009 -39.594 1.00 93.19 68 TYR A CA 1
ATOM 536 C C . TYR A 1 68 ? 12.815 -16.691 -38.427 1.00 93.19 68 TYR A C 1
ATOM 538 O O . TYR A 1 68 ? 13.637 -16.056 -37.766 1.00 93.19 68 TYR A O 1
ATOM 546 N N . ALA A 1 69 ? 12.559 -17.975 -38.152 1.00 95.12 69 ALA A N 1
ATOM 547 C CA . ALA A 1 69 ? 13.203 -18.695 -37.048 1.00 95.12 69 ALA A CA 1
ATOM 548 C C . ALA A 1 69 ? 14.746 -18.677 -37.127 1.00 95.12 69 ALA A C 1
ATOM 550 O O . ALA A 1 69 ? 15.424 -18.644 -36.105 1.00 95.12 69 ALA A O 1
ATOM 551 N N . ASN A 1 70 ? 15.305 -18.637 -38.339 1.00 94.06 70 ASN A N 1
ATOM 552 C CA . ASN A 1 70 ? 16.746 -18.553 -38.601 1.00 94.06 70 ASN A CA 1
ATOM 553 C C . ASN A 1 70 ? 17.341 -17.139 -38.438 1.00 94.06 70 ASN A C 1
ATOM 555 O O . ASN A 1 70 ? 18.528 -16.954 -38.694 1.00 94.06 70 ASN A O 1
ATOM 559 N N . THR A 1 71 ? 16.529 -16.143 -38.071 1.00 94.31 71 THR A N 1
ATOM 560 C CA . THR A 1 71 ? 16.969 -14.750 -37.872 1.00 94.31 71 THR A CA 1
ATOM 561 C C . THR A 1 71 ? 17.336 -14.438 -36.425 1.00 94.31 71 THR A C 1
ATOM 563 O O . THR A 1 71 ? 17.875 -13.367 -36.152 1.00 94.31 71 THR A O 1
ATOM 566 N N . TYR A 1 72 ? 17.052 -15.359 -35.499 1.00 96.56 72 TYR A N 1
ATOM 567 C CA . TYR A 1 72 ? 17.605 -15.313 -34.152 1.00 96.56 72 TYR A CA 1
ATOM 568 C C . TYR A 1 72 ? 19.108 -15.585 -34.214 1.00 96.56 72 TYR A C 1
ATOM 570 O O . TYR A 1 72 ? 19.535 -16.631 -34.705 1.00 96.56 72 TYR A O 1
ATOM 578 N N . ASP A 1 73 ? 19.893 -14.643 -33.699 1.00 96.62 73 ASP A N 1
ATOM 579 C CA . ASP A 1 73 ? 21.348 -14.736 -33.660 1.00 96.62 73 ASP A CA 1
ATOM 580 C C . ASP A 1 73 ? 21.850 -14.353 -32.259 1.00 96.62 73 ASP A C 1
ATOM 582 O O . ASP A 1 73 ? 21.983 -13.160 -31.966 1.00 96.62 73 ASP A O 1
ATOM 586 N N . PRO A 1 74 ? 22.138 -15.332 -31.377 1.00 96.94 74 PRO A N 1
ATOM 587 C CA . PRO A 1 74 ? 22.605 -15.055 -30.018 1.00 96.94 74 PRO A CA 1
ATOM 588 C C . PRO A 1 74 ? 23.937 -14.300 -29.983 1.00 96.94 74 PRO A C 1
ATOM 590 O O . PRO A 1 74 ? 24.259 -13.687 -28.964 1.00 96.94 74 PRO A O 1
ATOM 593 N N . ASP A 1 75 ? 24.710 -14.317 -31.071 1.00 96.19 75 ASP A N 1
ATOM 594 C CA . ASP A 1 75 ? 26.011 -13.661 -31.187 1.00 96.19 75 ASP A CA 1
ATOM 595 C C . ASP A 1 75 ? 25.942 -12.335 -31.956 1.00 96.19 75 ASP A C 1
ATOM 597 O O . ASP A 1 75 ? 26.976 -11.683 -32.160 1.00 96.19 75 ASP A O 1
ATOM 601 N N . ALA A 1 76 ? 24.735 -11.886 -32.323 1.00 96.12 76 ALA A N 1
ATOM 602 C CA . ALA A 1 76 ? 24.548 -10.605 -32.979 1.00 96.12 76 ALA A CA 1
ATOM 603 C C . ALA A 1 76 ? 25.113 -9.464 -32.128 1.00 96.12 76 ALA A C 1
ATOM 605 O O . ALA A 1 76 ? 25.023 -9.428 -30.899 1.00 96.12 76 ALA A O 1
ATOM 606 N N . LYS A 1 77 ? 25.691 -8.486 -32.820 1.00 95.69 77 LYS A N 1
ATOM 607 C CA . LYS A 1 77 ? 26.314 -7.303 -32.225 1.00 95.69 77 LYS A CA 1
ATOM 608 C C . LYS A 1 77 ? 25.562 -6.061 -32.660 1.00 95.69 77 LYS A C 1
ATOM 610 O O . LYS A 1 77 ? 25.017 -6.026 -33.765 1.00 95.69 77 LYS A O 1
ATOM 615 N N . ASN A 1 78 ? 25.600 -5.024 -31.826 1.00 96.94 78 ASN A N 1
ATOM 616 C CA . ASN A 1 78 ? 25.044 -3.715 -32.168 1.00 96.94 78 ASN A CA 1
ATOM 617 C C . ASN A 1 78 ? 25.527 -3.292 -33.567 1.00 96.94 78 ASN A C 1
ATOM 619 O O . ASN A 1 78 ? 26.706 -3.457 -33.903 1.00 96.94 78 ASN A O 1
ATOM 623 N N . THR A 1 79 ? 24.617 -2.809 -34.409 1.00 95.75 79 THR A N 1
ATOM 624 C CA . THR A 1 79 ? 24.877 -2.611 -35.840 1.00 95.75 79 THR A CA 1
ATOM 625 C C . THR A 1 79 ? 24.234 -1.340 -36.368 1.00 95.75 79 THR A C 1
ATOM 627 O O . THR A 1 79 ? 23.119 -0.981 -35.989 1.00 95.75 79 THR A O 1
ATOM 630 N N . TRP A 1 80 ? 24.928 -0.681 -37.290 1.00 96.38 80 TRP A N 1
ATOM 631 C CA . TRP A 1 80 ? 24.316 0.322 -38.157 1.00 96.38 80 TRP A CA 1
ATOM 632 C C . TRP A 1 80 ? 23.405 -0.358 -39.176 1.00 96.38 80 TRP A C 1
ATOM 634 O O . TRP A 1 80 ? 23.653 -1.504 -39.570 1.00 96.38 80 TRP A O 1
ATOM 644 N N . PHE A 1 81 ? 22.362 0.339 -39.619 1.00 94.75 81 PHE A N 1
ATOM 645 C CA . PHE A 1 81 ? 21.528 -0.136 -40.717 1.00 94.75 81 PHE A CA 1
ATOM 646 C C . PHE A 1 81 ? 22.183 0.108 -42.074 1.00 94.75 81 PHE A C 1
ATOM 648 O O . PHE A 1 81 ? 22.878 1.100 -42.292 1.00 94.75 81 PHE A O 1
ATOM 655 N N . ARG A 1 82 ? 21.911 -0.787 -43.029 1.00 92.81 82 ARG A N 1
ATOM 656 C CA . ARG A 1 82 ? 22.520 -0.771 -44.372 1.00 92.81 82 ARG A CA 1
ATOM 657 C C . ARG A 1 82 ? 22.254 0.509 -45.167 1.00 92.81 82 ARG A C 1
ATOM 659 O O . ARG A 1 82 ? 23.081 0.889 -45.991 1.00 92.81 82 ARG A O 1
ATOM 666 N N . TYR A 1 83 ? 21.125 1.176 -44.928 1.00 91.00 83 TYR A N 1
ATOM 667 C CA . TYR A 1 83 ? 20.785 2.440 -45.590 1.00 91.00 83 TYR A CA 1
ATOM 668 C C . TYR A 1 83 ? 21.489 3.664 -44.979 1.00 91.00 83 TYR A C 1
ATOM 670 O O . TYR A 1 83 ? 21.324 4.769 -45.494 1.00 91.00 83 TYR A O 1
ATOM 678 N N . VAL A 1 84 ? 22.302 3.481 -43.929 1.00 92.62 84 VAL A N 1
ATOM 679 C CA . VAL A 1 84 ? 23.262 4.473 -43.421 1.00 92.62 84 VAL A CA 1
ATOM 680 C C . VAL A 1 84 ? 24.664 4.075 -43.911 1.00 92.62 84 VAL A C 1
ATOM 682 O O . VAL A 1 84 ? 25.492 3.585 -43.139 1.00 92.62 84 VAL A O 1
ATOM 685 N N . PRO A 1 85 ? 24.959 4.220 -45.220 1.00 91.19 85 PRO A N 1
ATOM 686 C CA . PRO A 1 85 ? 26.085 3.545 -45.860 1.00 91.19 85 PRO A CA 1
ATOM 687 C C . PRO A 1 85 ? 27.443 3.979 -45.311 1.00 91.19 85 PRO A C 1
ATOM 689 O O . PRO A 1 85 ? 28.366 3.173 -45.293 1.00 91.19 85 PRO A O 1
ATOM 692 N N . ALA A 1 86 ? 27.586 5.227 -44.857 1.00 94.81 86 ALA A N 1
ATOM 693 C CA . ALA A 1 86 ? 28.847 5.717 -44.309 1.00 94.81 86 ALA A CA 1
ATOM 694 C C . ALA A 1 86 ? 29.261 4.924 -43.059 1.00 94.81 86 ALA A C 1
ATOM 696 O O . ALA A 1 86 ? 30.360 4.376 -43.013 1.00 94.81 86 ALA A O 1
ATOM 697 N N . ASP A 1 87 ? 28.363 4.818 -42.081 1.00 95.75 87 ASP A N 1
ATOM 698 C CA . ASP A 1 87 ? 28.627 4.125 -40.822 1.00 95.75 87 ASP A CA 1
ATOM 699 C C . ASP A 1 87 ? 28.584 2.599 -40.984 1.00 95.75 87 ASP A C 1
ATOM 701 O O . ASP A 1 87 ? 29.453 1.903 -40.457 1.00 95.75 87 ASP A O 1
ATOM 705 N N . TYR A 1 88 ? 27.662 2.067 -41.796 1.00 94.69 88 TYR A N 1
ATOM 706 C CA . TYR A 1 88 ? 27.603 0.632 -42.085 1.00 94.69 88 TYR A CA 1
ATOM 707 C C . TYR A 1 88 ? 28.868 0.125 -42.791 1.00 94.69 88 TYR A C 1
ATOM 709 O O . TYR A 1 88 ? 29.462 -0.862 -42.360 1.00 94.69 88 TYR A O 1
ATOM 717 N N . ASN A 1 89 ? 29.331 0.807 -43.846 1.00 95.56 89 ASN A N 1
ATOM 718 C CA . ASN A 1 89 ? 30.548 0.397 -44.554 1.00 95.56 89 ASN A CA 1
ATOM 719 C C . ASN A 1 89 ? 31.786 0.546 -43.669 1.00 95.56 89 ASN A C 1
ATOM 721 O O . ASN A 1 89 ? 32.694 -0.280 -43.738 1.00 95.56 89 ASN A O 1
ATOM 725 N N . ARG A 1 90 ? 31.819 1.570 -42.808 1.00 95.56 90 ARG A N 1
ATOM 726 C CA . ARG A 1 90 ? 32.883 1.728 -41.818 1.00 95.56 90 ARG A CA 1
ATOM 727 C C . ARG A 1 90 ? 32.912 0.551 -40.844 1.00 95.56 90 ARG A C 1
ATOM 729 O O . ARG A 1 90 ? 33.969 -0.037 -40.659 1.00 95.56 90 ARG A O 1
ATOM 736 N N . GLN A 1 91 ? 31.759 0.153 -40.307 1.00 95.00 91 GLN A N 1
ATOM 737 C CA . GLN A 1 91 ? 31.606 -1.066 -39.506 1.00 95.00 91 GLN A CA 1
ATOM 738 C C . GLN A 1 91 ? 32.115 -2.313 -40.246 1.00 95.00 91 GLN A C 1
ATOM 740 O O . GLN A 1 91 ? 32.793 -3.142 -39.646 1.00 95.00 91 GLN A O 1
ATOM 745 N N . VAL A 1 92 ? 31.793 -2.466 -41.533 1.00 93.62 92 VAL A N 1
ATOM 746 C CA . VAL A 1 92 ? 32.232 -3.624 -42.331 1.00 93.62 92 VAL A CA 1
ATOM 747 C C . VAL A 1 92 ? 33.756 -3.642 -42.504 1.00 93.62 92 VAL A C 1
ATOM 749 O O . VAL A 1 92 ? 34.358 -4.711 -42.445 1.00 93.62 92 VAL A O 1
ATOM 752 N N . ASN A 1 93 ? 34.380 -2.475 -42.683 1.00 95.88 93 ASN A N 1
ATOM 753 C CA . ASN A 1 93 ? 35.818 -2.355 -42.936 1.00 95.88 93 ASN A CA 1
ATOM 754 C C . ASN A 1 93 ? 36.675 -2.372 -41.658 1.00 95.88 93 ASN A C 1
ATOM 756 O O . ASN A 1 93 ? 37.759 -2.950 -41.658 1.00 95.88 93 ASN A O 1
ATOM 760 N N . GLU A 1 94 ? 36.220 -1.718 -40.586 1.00 95.50 94 GLU A N 1
ATOM 761 C CA . GLU A 1 94 ? 36.968 -1.536 -39.328 1.00 95.50 94 GLU A CA 1
ATOM 762 C C . GLU A 1 94 ? 36.564 -2.549 -38.239 1.00 95.50 94 GLU A C 1
ATOM 764 O O . GLU A 1 94 ? 37.275 -2.711 -37.247 1.00 95.50 94 GLU A O 1
ATOM 769 N N . GLY A 1 95 ? 35.449 -3.263 -38.418 1.00 93.25 95 GLY A N 1
ATOM 770 C CA . GLY A 1 95 ? 34.953 -4.260 -37.474 1.00 93.25 95 GLY A CA 1
ATOM 771 C C . GLY A 1 95 ? 34.286 -3.649 -36.238 1.00 93.25 95 GLY A C 1
ATOM 772 O O . GLY A 1 95 ? 33.602 -2.626 -36.306 1.00 93.25 95 GLY A O 1
ATOM 773 N N . ASP A 1 96 ? 34.458 -4.304 -35.085 1.00 90.38 96 ASP A N 1
ATOM 774 C CA . ASP A 1 96 ? 33.724 -3.978 -33.853 1.00 90.38 96 ASP A CA 1
ATOM 775 C C . ASP A 1 96 ? 34.008 -2.570 -33.304 1.00 90.38 96 ASP A C 1
ATOM 777 O O . ASP A 1 96 ? 33.165 -2.004 -32.609 1.00 90.38 96 ASP A O 1
ATOM 781 N N . SER A 1 97 ? 35.157 -1.976 -33.636 1.00 90.19 97 SER A N 1
ATOM 782 C CA . SER A 1 97 ? 35.515 -0.613 -33.222 1.00 90.19 97 SER A CA 1
ATOM 783 C C . SER A 1 97 ? 34.611 0.461 -33.841 1.00 90.19 97 SER A C 1
ATOM 785 O O . SER A 1 97 ? 34.434 1.517 -33.236 1.00 90.19 97 SER A O 1
ATOM 787 N N . ALA A 1 98 ? 34.010 0.190 -35.005 1.00 94.00 98 ALA A N 1
ATOM 788 C CA . ALA A 1 98 ? 33.143 1.115 -35.739 1.00 94.00 98 ALA A CA 1
ATOM 789 C C . ALA A 1 98 ? 31.639 0.823 -35.578 1.00 94.00 98 ALA A C 1
ATOM 791 O O . ALA A 1 98 ? 30.802 1.483 -36.202 1.00 94.00 98 ALA A O 1
ATOM 792 N N . ARG A 1 99 ? 31.274 -0.149 -34.735 1.00 94.94 99 ARG A N 1
ATOM 793 C CA . ARG A 1 99 ? 29.875 -0.436 -34.386 1.00 94.94 99 ARG A CA 1
ATOM 794 C C . ARG A 1 99 ? 29.243 0.710 -33.582 1.00 94.94 99 ARG A C 1
ATOM 796 O O . ARG A 1 99 ? 29.975 1.492 -32.974 1.00 94.94 99 ARG A O 1
ATOM 803 N N . PRO A 1 100 ? 27.898 0.817 -33.546 1.00 96.00 100 PRO A N 1
ATOM 804 C CA . PRO A 1 100 ? 27.212 1.814 -32.734 1.00 96.00 100 PRO A CA 1
ATOM 805 C C . PRO A 1 100 ? 27.675 1.781 -31.278 1.00 96.00 100 PRO A C 1
ATOM 807 O O . PRO A 1 100 ? 27.639 0.739 -30.619 1.00 96.00 100 PRO A O 1
ATOM 810 N N . LYS A 1 101 ? 28.099 2.944 -30.787 1.00 95.44 101 LYS A N 1
ATOM 811 C CA . LYS A 1 101 ? 28.572 3.148 -29.421 1.00 95.44 101 LYS A CA 1
ATOM 812 C C . LYS A 1 101 ? 27.463 3.781 -28.592 1.00 95.44 101 LYS A C 1
ATOM 814 O O . LYS A 1 101 ? 26.926 4.820 -28.974 1.00 95.44 101 LYS A O 1
ATOM 819 N N . ILE A 1 102 ? 27.133 3.145 -27.473 1.00 96.50 102 ILE A N 1
ATOM 820 C CA . ILE A 1 102 ? 26.139 3.652 -26.529 1.00 96.50 102 ILE A CA 1
ATOM 821 C C . ILE A 1 102 ? 26.829 4.651 -25.607 1.00 96.50 102 ILE A C 1
ATOM 823 O O . ILE A 1 102 ? 27.824 4.313 -24.962 1.00 96.50 102 ILE A O 1
ATOM 827 N N . ILE A 1 103 ? 26.302 5.870 -25.559 1.00 95.25 103 ILE A N 1
ATOM 828 C CA . ILE A 1 103 ? 26.823 6.973 -24.753 1.00 95.25 103 ILE A CA 1
ATOM 829 C C . ILE A 1 103 ? 25.705 7.599 -23.922 1.00 95.25 103 ILE A C 1
ATOM 831 O O . ILE A 1 103 ? 24.520 7.410 -24.200 1.00 95.25 103 ILE A O 1
ATOM 835 N N . GLY A 1 104 ? 26.108 8.410 -22.951 1.00 93.81 104 GLY A N 1
ATOM 836 C CA . GLY A 1 104 ? 25.211 9.327 -22.271 1.00 93.81 104 GLY A CA 1
ATOM 837 C C . GLY A 1 104 ? 25.094 10.677 -22.962 1.00 93.81 104 GLY A C 1
ATOM 838 O O . GLY A 1 104 ? 26.108 11.291 -23.313 1.00 93.81 104 GLY A O 1
ATOM 839 N N . ALA A 1 105 ? 23.872 11.178 -23.086 1.00 93.56 105 ALA A N 1
ATOM 840 C CA . ALA A 1 105 ? 23.566 12.493 -23.629 1.00 93.56 105 ALA A CA 1
ATOM 841 C C . ALA A 1 105 ? 22.627 13.283 -22.701 1.00 93.56 105 ALA A C 1
ATOM 843 O O . ALA A 1 105 ? 21.890 12.688 -21.912 1.00 93.56 105 ALA A O 1
ATOM 844 N N . PRO A 1 106 ? 22.660 14.625 -22.747 1.00 93.38 106 PRO A N 1
ATOM 845 C CA . PRO A 1 106 ? 21.643 15.433 -22.092 1.00 93.38 106 PRO A CA 1
ATOM 846 C C . PRO A 1 106 ? 20.299 15.314 -22.814 1.00 93.38 106 PRO A C 1
ATOM 848 O O . PRO A 1 106 ? 20.253 15.070 -24.022 1.00 93.38 106 PRO A O 1
ATOM 851 N N . MET A 1 107 ? 19.213 15.559 -22.079 1.00 90.38 107 MET A N 1
ATOM 852 C CA . MET A 1 107 ? 17.887 15.745 -22.673 1.00 90.38 107 MET A CA 1
ATOM 853 C C . MET A 1 107 ? 17.926 16.885 -23.698 1.00 90.38 107 MET A C 1
ATOM 855 O O . MET A 1 107 ? 18.530 17.937 -23.462 1.00 90.38 107 MET A O 1
ATOM 859 N N . ASN A 1 108 ? 17.275 16.684 -24.839 1.00 85.56 108 ASN A N 1
ATOM 860 C CA . ASN A 1 108 ? 17.195 17.656 -25.918 1.00 85.56 108 ASN A CA 1
ATOM 861 C C . ASN A 1 108 ? 15.753 18.214 -26.038 1.00 85.56 108 ASN A C 1
ATOM 863 O O . ASN A 1 108 ? 14.966 18.135 -25.095 1.00 85.56 108 ASN A O 1
ATOM 867 N N . LYS A 1 109 ? 15.420 18.901 -27.136 1.00 79.69 109 LYS A N 1
ATOM 868 C CA . LYS A 1 109 ? 14.085 19.503 -27.344 1.00 79.69 109 LYS A CA 1
ATOM 869 C C . LYS A 1 109 ? 13.013 18.521 -27.849 1.00 79.69 109 LYS A C 1
ATOM 871 O O . LYS A 1 109 ? 11.865 18.924 -27.940 1.00 79.69 109 LYS A O 1
ATOM 876 N N . TRP A 1 110 ? 13.414 17.308 -28.220 1.00 77.75 110 TRP A N 1
ATOM 877 C CA . TRP A 1 110 ? 12.582 16.203 -28.713 1.00 77.75 110 TRP A CA 1
ATOM 878 C C . TRP A 1 110 ? 12.418 15.084 -27.676 1.00 77.75 110 TRP A C 1
ATOM 880 O O . TRP A 1 110 ? 11.708 14.107 -27.898 1.00 77.75 110 TRP A O 1
ATOM 890 N N . THR A 1 111 ? 13.054 15.252 -26.518 1.00 85.94 111 THR A N 1
ATOM 891 C CA . THR A 1 111 ? 12.914 14.377 -25.364 1.00 85.94 111 THR A CA 1
ATOM 892 C C . THR A 1 111 ? 11.491 14.486 -24.814 1.00 85.94 111 THR A C 1
ATOM 894 O O . THR A 1 111 ? 11.153 15.456 -24.130 1.00 85.94 111 THR A O 1
ATOM 897 N N . ALA A 1 112 ? 10.656 13.482 -25.070 1.00 85.00 112 ALA A N 1
ATOM 898 C CA . ALA A 1 112 ? 9.239 13.502 -24.710 1.00 85.00 112 ALA A CA 1
ATOM 899 C C . ALA A 1 112 ? 9.000 13.605 -23.190 1.00 85.00 112 ALA A C 1
ATOM 901 O O . ALA A 1 112 ? 8.093 14.313 -22.756 1.00 85.00 112 ALA A O 1
ATOM 902 N N . LEU A 1 113 ? 9.860 13.007 -22.356 1.00 86.75 113 LEU A N 1
ATOM 903 C CA . LEU A 1 113 ? 9.786 13.170 -20.895 1.00 86.75 113 LEU A CA 1
ATOM 904 C C . LEU A 1 113 ? 9.968 14.628 -20.448 1.00 86.75 113 LEU A C 1
ATOM 906 O O . LEU A 1 113 ? 9.350 15.061 -19.474 1.00 86.75 113 LEU A O 1
ATOM 910 N N . ARG A 1 114 ? 10.755 15.415 -21.190 1.00 87.25 114 ARG A N 1
ATOM 911 C CA . ARG A 1 114 ? 10.923 16.847 -20.923 1.00 87.25 114 ARG A CA 1
ATOM 912 C C . ARG A 1 114 ? 9.639 17.620 -21.183 1.00 87.25 114 ARG A C 1
ATOM 914 O O . ARG A 1 114 ? 9.276 18.493 -20.400 1.00 87.25 114 ARG A O 1
ATOM 921 N N . GLU A 1 115 ? 8.921 17.251 -22.238 1.00 86.56 115 GLU A N 1
ATOM 922 C CA . GLU A 1 115 ? 7.596 17.790 -22.556 1.00 86.56 115 GLU A CA 1
ATOM 923 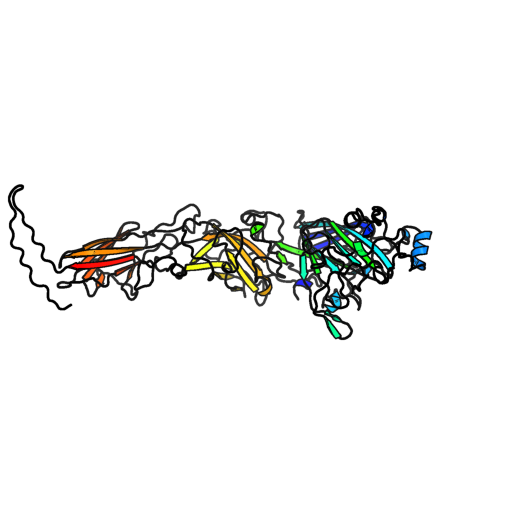C C . GLU A 1 115 ? 6.528 17.391 -21.514 1.00 86.56 115 GLU A C 1
ATOM 925 O O . GLU A 1 115 ? 5.496 18.053 -21.419 1.00 86.56 115 GLU A O 1
ATOM 930 N N . GLN A 1 116 ? 6.780 16.351 -20.704 1.00 86.75 116 GLN A N 1
ATOM 931 C CA . GLN A 1 116 ? 5.966 15.957 -19.538 1.00 86.75 116 GLN A CA 1
ATOM 932 C C . GLN A 1 116 ? 6.410 16.629 -18.227 1.00 86.75 116 GLN A C 1
ATOM 934 O O . GLN A 1 116 ? 5.925 16.282 -17.151 1.00 86.75 116 GLN A O 1
ATOM 939 N N . GLY A 1 117 ? 7.334 17.593 -18.297 1.00 84.38 117 GLY A N 1
ATOM 940 C CA . GLY A 1 117 ? 7.804 18.355 -17.139 1.00 84.38 117 GLY A CA 1
ATOM 941 C C . GLY A 1 117 ? 8.958 17.712 -16.366 1.00 84.38 117 GLY A C 1
ATOM 942 O O . GLY A 1 117 ? 9.274 18.177 -15.271 1.00 84.38 117 GLY A O 1
ATOM 943 N N . ILE A 1 118 ? 9.608 16.679 -16.912 1.00 86.12 118 ILE A N 1
ATOM 944 C CA . ILE A 1 118 ? 10.797 16.060 -16.311 1.00 86.12 118 ILE A CA 1
ATOM 945 C C . ILE A 1 118 ? 12.041 16.635 -16.983 1.00 86.12 118 ILE A C 1
ATOM 947 O O . ILE A 1 118 ? 12.394 16.238 -18.087 1.00 86.12 118 ILE A O 1
ATOM 951 N N . ASP A 1 119 ? 12.724 17.567 -16.319 1.00 85.44 119 ASP A N 1
ATOM 952 C CA . ASP A 1 119 ? 13.998 18.118 -16.794 1.00 85.44 119 ASP A CA 1
ATOM 953 C C . ASP A 1 119 ? 15.134 17.687 -15.857 1.00 85.44 119 ASP A C 1
ATOM 955 O O . ASP A 1 119 ? 15.112 17.952 -14.652 1.00 85.44 119 ASP A O 1
ATOM 959 N N . THR A 1 120 ? 16.146 17.007 -16.401 1.00 88.12 120 THR A N 1
ATOM 960 C CA . THR A 1 120 ? 17.325 16.581 -15.636 1.00 88.12 120 THR A CA 1
ATOM 961 C C . THR A 1 120 ? 18.414 17.653 -15.555 1.00 88.12 120 THR A C 1
ATOM 963 O O . THR A 1 120 ? 19.504 17.366 -15.055 1.00 88.12 120 THR A O 1
ATOM 966 N N . ASN A 1 121 ? 18.116 18.893 -15.964 1.00 86.38 121 ASN A N 1
ATOM 967 C CA . ASN A 1 121 ? 18.958 20.089 -15.845 1.00 86.38 121 ASN A CA 1
ATOM 968 C C . ASN A 1 121 ? 20.316 19.958 -16.553 1.00 86.38 121 ASN A C 1
ATOM 970 O O . ASN A 1 121 ? 21.353 20.371 -16.038 1.00 86.38 121 ASN A O 1
ATOM 974 N N . GLY A 1 122 ? 20.317 19.359 -17.748 1.00 88.31 122 GLY A N 1
ATOM 975 C CA . GLY A 1 122 ? 21.518 19.200 -18.577 1.00 88.31 122 GLY A CA 1
ATOM 976 C C . GLY A 1 122 ? 22.451 18.055 -18.166 1.00 88.31 122 GLY A C 1
ATOM 977 O O . GLY A 1 122 ? 23.477 17.856 -18.821 1.00 88.31 122 GLY A O 1
ATOM 978 N N . ARG A 1 123 ? 22.095 17.277 -17.133 1.00 91.25 123 ARG A N 1
ATOM 979 C CA . ARG A 1 123 ? 22.757 16.003 -16.809 1.00 91.25 123 ARG A CA 1
ATOM 980 C C . ARG A 1 123 ? 22.650 15.029 -17.980 1.00 91.25 123 ARG A C 1
ATOM 982 O O . ARG A 1 123 ? 21.676 15.063 -18.734 1.00 91.25 123 ARG A O 1
ATOM 989 N N . LYS A 1 124 ? 23.637 14.145 -18.140 1.00 93.75 124 LYS A N 1
ATOM 990 C CA . LYS A 1 124 ? 23.677 13.194 -19.258 1.00 93.75 124 LYS A CA 1
ATOM 991 C C . LYS A 1 124 ? 22.869 11.946 -18.921 1.00 93.75 124 LYS A C 1
ATOM 993 O O . LYS A 1 124 ? 23.446 10.891 -18.690 1.00 93.75 124 LYS A O 1
ATOM 998 N N . THR A 1 125 ? 21.549 12.080 -18.861 1.00 93.31 125 THR A N 1
ATOM 999 C CA . THR A 1 125 ? 20.638 11.015 -18.409 1.00 93.31 125 THR A CA 1
ATOM 1000 C C . THR A 1 125 ? 20.003 10.195 -19.530 1.00 93.31 125 THR A C 1
ATOM 1002 O O . THR A 1 125 ? 19.259 9.262 -19.246 1.00 93.31 125 THR A O 1
ATOM 1005 N N . GLN A 1 126 ? 20.282 10.530 -20.793 1.00 93.25 126 GLN A N 1
ATOM 1006 C CA . GLN A 1 126 ? 19.825 9.776 -21.961 1.00 93.25 126 GLN A CA 1
ATOM 1007 C C . GLN A 1 126 ? 20.862 8.736 -22.373 1.00 93.25 126 GLN A C 1
ATOM 1009 O O . GLN A 1 126 ? 21.983 9.095 -22.738 1.00 93.25 126 GLN A O 1
ATOM 1014 N N . LEU A 1 127 ? 20.481 7.462 -22.368 1.00 94.50 127 LEU A N 1
ATOM 1015 C CA . LEU A 1 127 ? 21.252 6.371 -22.952 1.00 94.50 127 LEU A CA 1
ATOM 1016 C C . LEU A 1 127 ? 20.888 6.256 -24.431 1.00 94.50 127 LEU A C 1
ATOM 1018 O O . LEU A 1 127 ? 19.777 5.855 -24.774 1.00 94.50 127 LEU A O 1
ATOM 1022 N N . GLN A 1 128 ? 21.826 6.589 -25.317 1.00 94.12 128 GLN A N 1
ATOM 1023 C CA . GLN A 1 128 ? 21.552 6.623 -26.754 1.00 94.12 128 GLN A CA 1
ATOM 1024 C C . GLN A 1 128 ? 22.772 6.299 -27.616 1.00 94.12 128 GLN A C 1
ATOM 1026 O O . GLN A 1 128 ? 23.921 6.339 -27.169 1.00 94.12 128 GLN A O 1
ATOM 1031 N N . VAL A 1 129 ? 22.513 6.043 -28.897 1.00 94.81 129 VAL A N 1
ATOM 1032 C CA . VAL A 1 129 ? 23.520 6.097 -29.963 1.00 94.81 129 VAL A CA 1
ATOM 1033 C C . VAL A 1 129 ? 23.483 7.498 -30.600 1.00 94.81 129 VAL A C 1
ATOM 1035 O O . VAL A 1 129 ? 22.406 8.014 -30.901 1.00 94.81 129 VAL A O 1
ATOM 1038 N N . PRO A 1 130 ? 24.633 8.166 -30.832 1.00 90.12 130 PRO A N 1
ATOM 1039 C CA . PRO A 1 130 ? 24.672 9.579 -31.232 1.00 90.12 130 PRO A CA 1
ATOM 1040 C C . PRO A 1 130 ? 24.267 9.861 -32.693 1.00 90.12 130 PRO A C 1
ATOM 1042 O O . PRO A 1 130 ? 24.439 10.985 -33.161 1.00 90.12 130 PRO A O 1
ATOM 1045 N N . LYS A 1 131 ? 23.786 8.860 -33.438 1.00 91.81 131 LYS A N 1
ATOM 1046 C CA . LYS A 1 131 ? 23.433 8.971 -34.858 1.00 91.81 131 LYS A CA 1
ATOM 1047 C C . LYS A 1 131 ? 22.186 8.153 -35.184 1.00 91.81 131 LYS A C 1
ATOM 1049 O O . LYS A 1 131 ? 21.849 7.213 -34.472 1.00 91.81 131 LYS A O 1
ATOM 1054 N N . ASN A 1 132 ? 21.574 8.490 -36.314 1.00 91.75 132 ASN A N 1
ATOM 1055 C CA . ASN A 1 132 ? 20.395 7.825 -36.857 1.00 91.75 132 ASN A CA 1
ATOM 1056 C C . ASN A 1 132 ? 20.714 6.428 -37.410 1.00 91.75 132 ASN A C 1
ATOM 1058 O O . ASN A 1 132 ? 21.800 6.198 -37.944 1.00 91.75 132 ASN A O 1
ATOM 1062 N N . GLY A 1 133 ? 19.718 5.541 -37.385 1.00 93.06 133 GLY A N 1
ATOM 1063 C CA . GLY A 1 133 ? 19.721 4.297 -38.153 1.00 93.06 133 GLY A CA 1
ATOM 1064 C C . GLY A 1 133 ? 20.611 3.203 -37.567 1.00 93.06 133 GLY A C 1
ATOM 1065 O O . GLY A 1 133 ? 21.566 2.755 -38.208 1.00 93.06 133 GLY A O 1
ATOM 1066 N N . ALA A 1 134 ? 20.272 2.749 -36.364 1.00 95.25 134 ALA A N 1
ATOM 1067 C CA . ALA A 1 134 ? 20.972 1.669 -35.682 1.00 95.25 134 ALA A CA 1
ATOM 1068 C C . ALA A 1 134 ? 20.002 0.697 -35.002 1.00 95.25 134 ALA A C 1
ATOM 1070 O O . ALA A 1 134 ? 18.907 1.072 -34.581 1.00 95.25 134 ALA A O 1
ATOM 1071 N N . SER A 1 135 ? 20.459 -0.545 -34.835 1.00 95.50 135 SER A N 1
ATOM 1072 C CA . SER A 1 135 ? 19.883 -1.512 -33.903 1.00 95.50 135 SER A CA 1
ATOM 1073 C C . SER A 1 135 ? 20.932 -1.875 -32.865 1.00 95.50 135 SER A C 1
ATOM 1075 O O . SER A 1 135 ? 22.024 -2.350 -33.197 1.00 95.50 135 SER A O 1
ATOM 1077 N N . TYR A 1 136 ? 20.614 -1.615 -31.606 1.00 97.38 136 TYR A N 1
ATOM 1078 C CA . TYR A 1 136 ? 21.524 -1.798 -30.495 1.00 97.38 136 TYR A CA 1
ATOM 1079 C C . TYR A 1 136 ? 20.782 -2.211 -29.231 1.00 97.38 136 TYR A C 1
ATOM 1081 O O . TYR A 1 136 ? 19.576 -2.026 -29.094 1.00 97.38 136 TYR A O 1
ATOM 1089 N N . GLY A 1 137 ? 21.519 -2.770 -28.289 1.00 98.06 137 GLY A N 1
ATOM 1090 C CA . GLY A 1 137 ? 21.023 -2.980 -26.946 1.00 98.06 137 GLY A CA 1
ATOM 1091 C C . GLY A 1 137 ? 22.151 -3.059 -25.942 1.00 98.06 137 GLY A C 1
ATOM 1092 O O . GLY A 1 137 ? 23.336 -3.144 -26.290 1.00 98.06 137 GLY A O 1
ATOM 1093 N N . VAL A 1 138 ? 21.750 -2.983 -24.685 1.00 98.44 138 VAL A N 1
ATOM 1094 C CA . VAL A 1 138 ? 22.611 -3.112 -23.521 1.00 98.44 138 VAL A CA 1
ATOM 1095 C C . VAL A 1 138 ? 21.864 -3.880 -22.448 1.00 98.44 138 VAL A C 1
ATOM 1097 O O . VAL A 1 138 ? 20.677 -3.656 -22.218 1.00 98.44 138 VAL A O 1
ATOM 1100 N N . LYS A 1 139 ? 22.580 -4.781 -21.787 1.00 98.50 139 LYS A N 1
ATOM 1101 C CA . LYS A 1 139 ? 22.095 -5.514 -20.626 1.00 98.50 139 LYS A CA 1
ATOM 1102 C C . LYS A 1 139 ? 22.966 -5.183 -19.428 1.00 98.50 139 LYS A C 1
ATOM 1104 O O . LYS A 1 139 ? 24.195 -5.132 -19.544 1.00 98.50 139 LYS A O 1
ATOM 1109 N N . PHE A 1 140 ? 22.326 -4.964 -18.290 1.00 98.44 140 PHE A N 1
ATOM 1110 C CA . PHE A 1 140 ? 22.979 -4.648 -17.035 1.00 98.44 140 PHE A CA 1
ATOM 1111 C C . PHE A 1 140 ? 22.679 -5.718 -15.996 1.00 98.44 140 PHE A C 1
ATOM 1113 O O . PHE A 1 140 ? 21.516 -6.025 -15.750 1.00 98.44 140 PHE A O 1
ATOM 1120 N N . LYS A 1 141 ? 23.721 -6.204 -15.320 1.00 98.25 141 LYS A N 1
ATOM 1121 C CA . LYS A 1 141 ? 23.582 -6.790 -13.985 1.00 98.25 141 LYS A CA 1
ATOM 1122 C C . LYS A 1 141 ? 23.280 -5.661 -13.000 1.00 98.25 141 LYS A C 1
ATOM 1124 O O . LYS A 1 141 ? 23.998 -4.660 -13.012 1.00 98.25 141 LYS A O 1
ATOM 1129 N N . VAL A 1 142 ? 22.275 -5.846 -12.155 1.00 97.56 142 VAL A N 1
ATOM 1130 C CA . VAL A 1 142 ? 21.832 -4.904 -11.123 1.00 97.56 142 VAL A CA 1
ATOM 1131 C C . VAL A 1 142 ? 22.155 -5.480 -9.746 1.00 97.56 142 VAL A C 1
ATOM 1133 O O . VAL A 1 142 ? 21.847 -6.634 -9.453 1.00 97.56 142 VAL A O 1
ATOM 1136 N N . GLU A 1 143 ? 22.795 -4.679 -8.905 1.00 95.31 143 GLU A N 1
ATOM 1137 C CA . GLU A 1 143 ? 23.117 -4.998 -7.516 1.00 95.31 143 GLU A CA 1
ATOM 1138 C C . GLU A 1 143 ? 22.748 -3.790 -6.640 1.00 95.31 143 GLU A C 1
ATOM 1140 O O . GLU A 1 143 ? 22.926 -2.647 -7.067 1.00 95.31 143 GLU A O 1
ATOM 1145 N N . ALA A 1 144 ? 22.260 -4.027 -5.422 1.00 92.50 144 ALA A N 1
ATOM 1146 C CA . ALA A 1 144 ? 22.042 -2.982 -4.426 1.00 92.50 144 ALA A CA 1
ATOM 1147 C C . ALA A 1 144 ? 22.442 -3.466 -3.027 1.00 92.50 144 ALA A C 1
ATOM 1149 O O . ALA A 1 144 ? 22.373 -4.661 -2.722 1.00 92.50 144 ALA A O 1
ATOM 1150 N N . THR A 1 145 ? 22.871 -2.536 -2.179 1.00 90.81 145 THR A N 1
ATOM 1151 C CA . THR A 1 145 ? 23.158 -2.795 -0.766 1.00 90.81 145 THR A CA 1
ATOM 1152 C C . THR A 1 145 ? 22.582 -1.693 0.105 1.00 90.81 145 THR A C 1
ATOM 1154 O O . THR A 1 145 ? 22.797 -0.529 -0.221 1.00 90.81 145 THR A O 1
ATOM 1157 N N . TYR A 1 146 ? 21.961 -2.050 1.227 1.00 86.19 146 TYR A N 1
ATOM 1158 C CA . TYR A 1 146 ? 21.599 -1.128 2.302 1.00 86.19 146 TYR A CA 1
ATOM 1159 C C . TYR A 1 146 ? 22.433 -1.442 3.544 1.00 86.19 146 TYR A C 1
ATOM 1161 O O . TYR A 1 146 ? 22.511 -2.597 3.960 1.00 86.19 146 TYR A O 1
ATOM 1169 N N . LEU A 1 147 ? 23.133 -0.449 4.100 1.00 85.31 147 LEU A N 1
ATOM 1170 C CA . LEU A 1 147 ? 24.025 -0.612 5.261 1.00 85.31 147 LEU A CA 1
ATOM 1171 C C . LEU A 1 147 ? 25.028 -1.775 5.093 1.00 85.31 147 LEU A C 1
ATOM 1173 O O . LEU A 1 147 ? 25.359 -2.490 6.038 1.00 85.31 147 LEU A O 1
ATOM 1177 N N . ASN A 1 148 ? 25.540 -1.952 3.869 1.00 86.06 148 ASN A N 1
ATOM 1178 C CA . ASN A 1 148 ? 26.423 -3.048 3.435 1.00 86.06 148 ASN A CA 1
ATOM 1179 C C . ASN A 1 148 ? 25.792 -4.456 3.404 1.00 86.06 148 ASN A C 1
ATOM 1181 O O . ASN A 1 148 ? 26.501 -5.429 3.137 1.00 86.06 148 ASN A O 1
ATOM 1185 N N . LYS A 1 149 ? 24.483 -4.591 3.631 1.00 84.81 149 LYS A N 1
ATOM 1186 C CA . LYS A 1 149 ? 23.732 -5.834 3.417 1.00 84.81 149 LYS A CA 1
ATOM 1187 C C . LYS A 1 149 ? 23.147 -5.842 1.996 1.00 84.81 149 LYS A C 1
ATOM 1189 O O . LYS A 1 149 ? 22.636 -4.812 1.559 1.00 84.81 149 LYS A O 1
ATOM 1194 N N . PRO A 1 150 ? 23.228 -6.951 1.238 1.00 86.69 150 PRO A N 1
ATOM 1195 C CA . PRO A 1 150 ? 22.577 -7.051 -0.066 1.00 86.69 150 PRO A CA 1
ATOM 1196 C C . PRO A 1 150 ? 21.065 -6.867 0.051 1.00 86.69 150 PRO A C 1
ATOM 1198 O O . PRO A 1 150 ? 20.435 -7.523 0.874 1.00 86.69 150 PRO A O 1
ATOM 1201 N N . VAL A 1 151 ? 20.499 -6.025 -0.808 1.00 83.50 151 VAL A N 1
ATOM 1202 C CA . VAL A 1 151 ? 19.053 -5.791 -0.910 1.00 83.50 151 VAL A CA 1
ATOM 1203 C C . VAL A 1 151 ? 18.616 -5.853 -2.367 1.00 83.50 151 VAL A C 1
ATOM 1205 O O . VAL A 1 151 ? 19.431 -5.843 -3.297 1.00 83.50 151 VAL A O 1
ATOM 1208 N N . LYS A 1 152 ? 17.310 -5.960 -2.580 1.00 80.56 152 LYS A N 1
ATOM 1209 C CA . LYS A 1 152 ? 16.706 -5.936 -3.908 1.00 80.56 152 LYS A CA 1
ATOM 1210 C C . LYS A 1 152 ? 16.630 -4.500 -4.432 1.00 80.56 152 LYS A C 1
ATOM 1212 O O . LYS A 1 152 ? 16.417 -3.561 -3.673 1.00 80.56 152 LYS A O 1
ATOM 1217 N N . ALA A 1 153 ? 16.845 -4.330 -5.736 1.00 87.69 153 ALA A N 1
ATOM 1218 C CA . ALA A 1 153 ? 16.811 -3.024 -6.383 1.00 87.69 153 ALA A CA 1
ATOM 1219 C C . ALA A 1 153 ? 15.467 -2.790 -7.077 1.00 87.69 153 ALA A C 1
ATOM 1221 O O . ALA A 1 153 ? 14.949 -3.684 -7.753 1.00 87.69 153 ALA A O 1
ATOM 1222 N N . THR A 1 154 ? 14.965 -1.560 -6.980 1.00 90.69 154 THR A N 1
ATOM 1223 C CA . THR A 1 154 ? 13.841 -1.075 -7.787 1.00 90.69 154 THR A CA 1
ATOM 1224 C C . THR A 1 154 ? 14.384 -0.226 -8.927 1.00 90.69 154 THR A C 1
ATOM 1226 O O . THR A 1 154 ? 14.979 0.835 -8.710 1.00 90.69 154 THR A O 1
ATOM 1229 N N . VAL A 1 155 ? 14.205 -0.716 -10.154 1.00 95.31 155 VAL A N 1
ATOM 1230 C CA . VAL A 1 155 ? 14.689 -0.066 -11.375 1.00 95.31 155 VAL A CA 1
ATOM 1231 C C . VAL A 1 155 ? 13.529 0.622 -12.070 1.00 95.31 155 VAL A C 1
ATOM 1233 O O . VAL A 1 155 ? 12.464 0.038 -12.248 1.00 95.31 155 VAL A O 1
ATOM 1236 N N . VAL A 1 156 ? 13.765 1.851 -12.511 1.00 95.06 156 VAL A N 1
ATOM 1237 C CA . VAL A 1 156 ? 12.829 2.650 -13.295 1.00 95.06 156 VAL A CA 1
ATOM 1238 C C . VAL A 1 156 ? 13.377 2.827 -14.702 1.00 95.06 156 VAL A C 1
ATOM 1240 O O . VAL A 1 156 ? 14.562 3.115 -14.880 1.00 95.06 156 VAL A O 1
ATOM 1243 N N . MET A 1 157 ? 12.519 2.671 -15.706 1.00 96.12 157 MET A N 1
ATOM 1244 C CA . MET A 1 157 ? 12.849 2.908 -17.106 1.00 96.12 157 MET A CA 1
ATOM 1245 C C . MET A 1 157 ? 11.765 3.719 -17.796 1.00 96.12 157 MET A C 1
ATOM 1247 O O . MET A 1 157 ? 10.584 3.642 -17.462 1.00 96.12 157 MET A O 1
ATOM 1251 N N . ALA A 1 158 ? 12.180 4.499 -18.782 1.00 93.69 158 ALA A N 1
ATOM 1252 C CA . ALA A 1 158 ? 11.273 5.236 -19.639 1.00 93.69 158 ALA A CA 1
ATOM 1253 C C . ALA A 1 158 ? 11.901 5.442 -21.015 1.00 93.69 158 ALA A C 1
ATOM 1255 O O . ALA A 1 158 ? 13.131 5.458 -21.158 1.00 93.69 158 ALA A O 1
ATOM 1256 N N . ASP A 1 159 ? 11.047 5.611 -22.021 1.00 88.44 159 ASP A N 1
ATOM 1257 C CA . ASP A 1 159 ? 11.504 6.071 -23.327 1.00 88.44 159 ASP A CA 1
ATOM 1258 C C . ASP A 1 159 ? 12.024 7.505 -23.192 1.00 88.44 159 ASP A C 1
ATOM 1260 O O . ASP A 1 159 ? 11.410 8.365 -22.556 1.00 88.44 159 ASP A O 1
ATOM 1264 N N . GLY A 1 160 ? 13.211 7.739 -23.724 1.00 79.44 160 GLY A N 1
ATOM 1265 C CA . GLY A 1 160 ? 13.883 9.015 -23.634 1.00 79.44 160 GLY A CA 1
ATOM 1266 C C . GLY A 1 160 ? 13.371 10.021 -24.652 1.00 79.44 160 GLY A C 1
ATOM 1267 O O . GLY A 1 160 ? 13.407 11.218 -24.384 1.00 79.44 160 GLY A O 1
ATOM 1268 N N . GLU A 1 161 ? 12.877 9.567 -25.797 1.00 83.00 161 GLU A N 1
ATOM 1269 C CA . GLU A 1 161 ? 12.529 10.424 -26.927 1.00 83.00 161 GLU A CA 1
ATOM 1270 C C . GLU A 1 161 ? 11.096 10.148 -27.411 1.00 83.00 161 GLU A C 1
ATOM 1272 O O . GLU A 1 161 ? 10.380 9.278 -26.914 1.00 83.00 161 GLU A O 1
ATOM 1277 N N . GLU A 1 162 ? 10.625 10.970 -28.346 1.00 82.38 162 GLU A N 1
ATOM 1278 C CA . GLU A 1 162 ? 9.396 10.659 -29.067 1.00 82.38 162 GLU A CA 1
ATOM 1279 C C . GLU A 1 162 ? 9.618 9.466 -30.015 1.00 82.38 162 GLU A C 1
ATOM 1281 O O . GLU A 1 162 ? 10.475 9.516 -30.900 1.00 82.38 162 GLU A O 1
ATOM 1286 N N . ALA A 1 163 ? 8.786 8.434 -29.879 1.00 82.06 163 ALA A N 1
ATOM 1287 C CA . ALA A 1 163 ? 8.771 7.254 -30.727 1.00 82.06 163 ALA A CA 1
ATOM 1288 C C . ALA A 1 163 ? 7.610 7.327 -31.729 1.00 82.06 163 ALA A C 1
ATOM 1290 O O . ALA A 1 163 ? 6.424 7.272 -31.366 1.00 82.06 163 ALA A O 1
ATOM 1291 N N . ASN A 1 164 ? 7.947 7.431 -33.016 1.00 83.19 164 ASN A N 1
ATOM 1292 C CA . ASN A 1 164 ? 7.027 7.165 -34.120 1.00 83.19 164 ASN A CA 1
ATOM 1293 C C . ASN A 1 164 ? 6.859 5.648 -34.303 1.00 83.19 164 ASN A C 1
ATOM 1295 O O . ASN A 1 164 ? 7.716 4.874 -33.869 1.00 83.19 164 ASN A O 1
ATOM 1299 N N . PRO A 1 165 ? 5.806 5.173 -34.998 1.00 80.69 165 PRO A N 1
ATOM 1300 C CA . PRO A 1 165 ? 5.766 3.763 -35.351 1.00 80.69 165 PRO A CA 1
ATOM 1301 C C . PRO A 1 165 ? 7.011 3.407 -36.180 1.00 80.69 165 PRO A C 1
ATOM 1303 O O . PRO A 1 165 ? 7.474 4.217 -36.981 1.00 80.69 165 PRO A O 1
ATOM 1306 N N . GLY A 1 166 ? 7.582 2.223 -35.934 1.00 78.75 166 GLY A N 1
ATOM 1307 C CA . GLY A 1 166 ? 8.875 1.798 -36.487 1.00 78.75 166 GLY A CA 1
ATOM 1308 C C . GLY A 1 166 ? 10.111 2.216 -35.678 1.00 78.75 166 GLY A C 1
ATOM 1309 O O . GLY A 1 166 ? 11.212 1.806 -36.034 1.00 78.75 166 GLY A O 1
ATOM 1310 N N . GLU A 1 167 ? 9.952 2.985 -34.598 1.00 88.12 167 GLU A N 1
ATOM 1311 C CA . GLU A 1 167 ? 11.026 3.335 -33.664 1.00 88.12 167 GLU A CA 1
ATOM 1312 C C . GLU A 1 167 ? 10.850 2.542 -32.368 1.00 88.12 167 GLU A C 1
ATOM 1314 O O . GLU A 1 167 ? 9.972 2.814 -31.555 1.00 88.12 167 GLU A O 1
ATOM 1319 N N . TYR A 1 168 ? 11.645 1.492 -32.202 1.00 92.25 168 TYR A N 1
ATOM 1320 C CA . TYR A 1 168 ? 11.447 0.527 -31.131 1.00 92.25 168 TYR A CA 1
ATOM 1321 C C . TYR A 1 168 ? 12.320 0.857 -29.927 1.00 92.25 168 TYR A C 1
ATOM 1323 O O . TYR A 1 168 ? 13.540 0.899 -30.072 1.00 92.25 168 TYR A O 1
ATOM 1331 N N . ALA A 1 169 ? 11.705 0.980 -28.751 1.00 94.38 169 ALA A N 1
ATOM 1332 C CA . ALA A 1 169 ? 12.357 0.925 -27.446 1.00 94.38 169 ALA A CA 1
ATOM 1333 C C . ALA A 1 169 ? 11.724 -0.208 -26.623 1.00 94.38 169 ALA A C 1
ATOM 1335 O O . ALA A 1 169 ? 10.519 -0.210 -26.384 1.00 94.38 169 ALA A O 1
ATOM 1336 N N . ILE A 1 170 ? 12.519 -1.210 -26.250 1.00 97.31 170 ILE A N 1
ATOM 1337 C CA . ILE A 1 170 ? 12.057 -2.415 -25.549 1.00 97.31 170 ILE A CA 1
ATOM 1338 C C . ILE A 1 170 ? 12.838 -2.551 -24.249 1.00 97.31 170 ILE A C 1
ATOM 1340 O O . ILE A 1 170 ? 14.074 -2.540 -24.261 1.00 97.31 170 ILE A O 1
ATOM 1344 N N . PHE A 1 171 ? 12.116 -2.732 -23.147 1.00 98.38 171 PHE A N 1
ATOM 1345 C CA . PHE A 1 171 ? 12.689 -2.943 -21.824 1.00 98.38 171 PHE A CA 1
ATOM 1346 C C . PHE A 1 171 ? 12.449 -4.376 -21.366 1.00 98.38 171 PHE A C 1
ATOM 1348 O O . PHE A 1 171 ? 11.370 -4.939 -21.544 1.00 98.38 171 PHE A O 1
ATOM 1355 N N . THR A 1 172 ? 13.469 -4.974 -20.765 1.00 98.44 172 THR A N 1
ATOM 1356 C CA . THR A 1 172 ? 13.416 -6.338 -20.229 1.00 98.44 172 THR A CA 1
ATOM 1357 C C . THR A 1 172 ? 13.909 -6.351 -18.794 1.00 98.44 172 THR A C 1
ATOM 1359 O O . THR A 1 172 ? 14.773 -5.551 -18.434 1.00 98.44 172 THR A O 1
ATOM 1362 N N . THR A 1 173 ? 13.363 -7.251 -17.986 1.00 98.19 173 THR A N 1
ATOM 1363 C CA . THR A 1 173 ? 13.738 -7.437 -16.582 1.00 98.19 173 THR A CA 1
ATOM 1364 C C . THR A 1 173 ? 13.694 -8.915 -16.226 1.00 98.19 173 THR A C 1
ATOM 1366 O O . THR A 1 173 ? 12.893 -9.658 -16.788 1.00 98.19 173 THR A O 1
ATOM 1369 N N . ASN A 1 174 ? 14.536 -9.345 -15.288 1.00 96.25 174 ASN A N 1
ATOM 1370 C CA . ASN A 1 174 ? 14.392 -10.648 -14.634 1.00 96.25 174 ASN A CA 1
ATOM 1371 C C . ASN A 1 174 ? 13.736 -10.565 -13.244 1.00 96.25 174 ASN A C 1
ATOM 1373 O O . ASN A 1 174 ? 13.630 -11.587 -12.568 1.00 96.25 174 ASN A O 1
ATOM 1377 N N . GLY A 1 175 ? 13.354 -9.361 -12.812 1.00 93.00 175 GLY A N 1
ATOM 1378 C CA . GLY A 1 175 ? 12.617 -9.129 -11.577 1.00 93.00 175 GLY A CA 1
ATOM 1379 C C . GLY A 1 175 ? 11.119 -9.374 -11.748 1.00 93.00 175 GLY A C 1
ATOM 1380 O O . GLY A 1 175 ? 10.680 -10.112 -12.641 1.00 93.00 175 GLY A O 1
ATOM 1381 N N . GLN A 1 176 ? 10.338 -8.705 -10.901 1.00 91.50 176 GLN A N 1
ATOM 1382 C CA . GLN A 1 176 ? 8.887 -8.650 -11.036 1.00 91.50 176 GLN A CA 1
ATOM 1383 C C . GLN A 1 176 ? 8.494 -8.006 -12.372 1.00 91.50 176 GLN A C 1
ATOM 1385 O O . GLN A 1 176 ? 9.236 -7.189 -12.933 1.00 91.50 176 GLN A O 1
ATOM 1390 N N . GLY A 1 177 ? 7.329 -8.398 -12.896 1.00 94.69 177 GLY A N 1
ATOM 1391 C CA . GLY A 1 177 ? 6.812 -7.858 -14.150 1.00 94.69 177 GLY A CA 1
ATOM 1392 C C . GLY A 1 177 ? 6.691 -6.332 -14.116 1.00 94.69 177 GLY A C 1
ATOM 1393 O O . GLY A 1 177 ? 6.520 -5.746 -13.053 1.00 94.69 177 GLY A O 1
ATOM 1394 N N . TRP A 1 178 ? 6.799 -5.685 -15.275 1.00 96.44 178 TRP A N 1
ATOM 1395 C CA . TRP A 1 178 ? 6.799 -4.226 -15.371 1.00 96.44 178 TRP A CA 1
ATOM 1396 C C . TRP A 1 178 ? 5.511 -3.609 -14.825 1.00 96.44 178 TRP A C 1
ATOM 1398 O O . TRP A 1 178 ? 4.410 -3.964 -15.242 1.00 96.44 178 TRP A O 1
ATOM 1408 N N . GLU A 1 179 ? 5.653 -2.634 -13.940 1.00 92.19 179 GLU A N 1
ATOM 1409 C CA . GLU A 1 179 ? 4.558 -1.889 -13.332 1.00 92.19 179 GLU A CA 1
ATOM 1410 C C . GLU A 1 179 ? 4.531 -0.470 -13.897 1.00 92.19 179 GLU A C 1
ATOM 1412 O O . GLU A 1 179 ? 5.571 0.159 -14.106 1.00 92.19 179 GLU A O 1
ATOM 1417 N N . HIS A 1 180 ? 3.332 0.048 -14.154 1.00 91.38 180 HIS A N 1
ATOM 1418 C CA . HIS A 1 180 ? 3.168 1.436 -14.561 1.00 91.38 180 HIS A CA 1
ATOM 1419 C C . HIS A 1 180 ? 3.359 2.338 -13.342 1.00 91.38 180 HIS A C 1
ATOM 1421 O O . HIS A 1 180 ? 2.518 2.339 -12.445 1.00 91.38 180 HIS A O 1
ATOM 1427 N N . LEU A 1 181 ? 4.443 3.114 -13.326 1.00 88.12 181 LEU A N 1
ATOM 1428 C CA . LEU A 1 181 ? 4.766 3.993 -12.208 1.00 88.12 181 LEU A CA 1
ATOM 1429 C C . LEU A 1 181 ? 4.020 5.322 -12.333 1.00 88.12 181 LEU A C 1
ATOM 1431 O O . LEU A 1 181 ? 3.284 5.703 -11.431 1.00 88.12 181 LEU A O 1
ATOM 1435 N N . ALA A 1 182 ? 4.205 6.036 -13.443 1.00 85.44 182 ALA A N 1
ATOM 1436 C CA . ALA A 1 182 ? 3.557 7.325 -13.654 1.00 85.44 182 ALA A CA 1
ATOM 1437 C C . ALA A 1 182 ? 3.605 7.781 -15.110 1.00 85.44 182 ALA A C 1
ATOM 1439 O O . ALA A 1 182 ? 4.490 7.412 -15.883 1.00 85.44 182 ALA A O 1
ATOM 1440 N N . GLU A 1 183 ? 2.675 8.670 -15.434 1.00 85.81 183 GLU A N 1
ATOM 1441 C CA . GLU A 1 183 ? 2.571 9.346 -16.716 1.00 85.81 183 GLU A CA 1
ATOM 1442 C C . GLU A 1 183 ? 1.865 10.693 -16.499 1.00 85.81 183 GLU A C 1
ATOM 1444 O O . GLU A 1 183 ? 0.989 10.815 -15.639 1.00 85.81 183 GLU A O 1
ATOM 1449 N N . TRP A 1 184 ? 2.262 11.728 -17.240 1.00 86.62 184 TRP A N 1
ATOM 1450 C CA . TRP A 1 184 ? 1.658 13.061 -17.149 1.00 86.62 184 TRP A CA 1
ATOM 1451 C C . TRP A 1 184 ? 1.315 13.578 -18.530 1.00 86.62 184 TRP A C 1
ATOM 1453 O O . TRP A 1 184 ? 1.946 13.197 -19.514 1.00 86.62 184 TRP A O 1
ATOM 1463 N N . LYS A 1 185 ? 0.373 14.528 -18.582 1.00 88.81 185 LYS A N 1
ATOM 1464 C CA . LYS A 1 185 ? 0.093 15.269 -19.811 1.00 88.81 185 LYS A CA 1
ATOM 1465 C C . LYS A 1 185 ? 1.382 15.839 -20.397 1.00 88.81 185 LYS A C 1
ATOM 1467 O O . LYS A 1 185 ? 2.234 16.364 -19.674 1.00 88.81 185 LYS A O 1
ATOM 1472 N N . ARG A 1 186 ? 1.484 15.783 -21.717 1.00 88.00 186 ARG A N 1
ATOM 1473 C CA . ARG A 1 186 ? 2.646 16.254 -22.457 1.00 88.00 186 ARG A CA 1
ATOM 1474 C C . ARG A 1 186 ? 2.307 17.533 -23.206 1.00 88.00 186 ARG A C 1
ATOM 1476 O O . ARG A 1 186 ? 1.237 17.641 -23.800 1.00 88.00 186 ARG A O 1
ATOM 1483 N N . VAL A 1 187 ? 3.208 18.510 -23.181 1.00 88.00 187 VAL A N 1
ATOM 1484 C CA . VAL A 1 187 ? 3.057 19.760 -23.934 1.00 88.00 187 VAL A CA 1
ATOM 1485 C C . VAL A 1 187 ? 4.163 19.835 -24.972 1.00 88.00 187 VAL A C 1
ATOM 1487 O O . VAL A 1 187 ? 5.319 20.102 -24.645 1.00 88.00 187 VAL A O 1
ATOM 1490 N N . SER A 1 188 ? 3.794 19.603 -26.233 1.00 82.81 188 SER A N 1
ATOM 1491 C CA . SER A 1 188 ? 4.750 19.641 -27.345 1.00 82.81 188 SER A CA 1
ATOM 1492 C C . SER A 1 188 ? 5.406 21.024 -27.493 1.00 82.81 188 SER A C 1
ATOM 1494 O O . SER A 1 188 ? 4.828 22.027 -27.060 1.00 82.81 188 SER A O 1
ATOM 1496 N N . PRO A 1 189 ? 6.531 21.153 -28.223 1.00 80.06 189 PRO A N 1
ATOM 1497 C CA . PRO A 1 189 ? 7.182 22.445 -28.454 1.00 80.06 189 PRO A CA 1
ATOM 1498 C C . PRO A 1 189 ? 6.293 23.439 -29.219 1.00 80.06 189 PRO A C 1
ATOM 1500 O O . PRO A 1 189 ? 6.520 24.645 -29.175 1.00 80.06 189 PRO A O 1
ATOM 1503 N N . SER A 1 190 ? 5.270 22.936 -29.922 1.00 83.88 190 SER A N 1
ATOM 1504 C CA . SER A 1 190 ? 4.243 23.741 -30.599 1.00 83.88 190 SER A CA 1
ATOM 1505 C C . SER A 1 190 ? 3.105 24.225 -29.685 1.00 83.88 190 SER A C 1
ATOM 1507 O O . SER A 1 190 ? 2.246 24.977 -30.139 1.00 83.88 190 SER A O 1
ATOM 1509 N N . GLY A 1 191 ? 3.072 23.796 -28.420 1.00 85.44 191 GLY A N 1
ATOM 1510 C CA . GLY A 1 191 ? 2.012 24.105 -27.459 1.00 85.44 191 GLY A CA 1
ATOM 1511 C C . GLY A 1 191 ? 0.794 23.176 -27.515 1.00 85.44 191 GLY A C 1
ATOM 1512 O O . GLY A 1 191 ? -0.142 23.374 -26.746 1.00 85.44 191 GLY A O 1
ATOM 1513 N N . LYS A 1 192 ? 0.782 22.155 -28.388 1.00 88.19 192 LYS A N 1
ATOM 1514 C CA . LYS A 1 192 ? -0.256 21.107 -28.386 1.00 88.19 192 LYS A CA 1
ATOM 1515 C C . LYS A 1 192 ? -0.158 20.295 -27.092 1.00 88.19 192 LYS A C 1
ATOM 1517 O O . LYS A 1 192 ? 0.896 19.707 -26.836 1.00 88.19 192 LYS A O 1
ATOM 1522 N N . GLU A 1 193 ? -1.248 20.259 -26.327 1.00 91.81 193 GLU A N 1
ATOM 1523 C CA . GLU A 1 193 ? -1.414 19.352 -25.190 1.00 91.81 193 GLU A CA 1
ATOM 1524 C C . GLU A 1 193 ? -1.784 17.948 -25.688 1.00 91.81 193 GLU A C 1
ATOM 1526 O O . GLU A 1 193 ? -2.628 17.787 -26.572 1.00 91.81 193 GLU A O 1
ATOM 1531 N N . ILE A 1 194 ? -1.133 16.939 -25.121 1.00 89.75 194 ILE A N 1
ATOM 1532 C CA . ILE A 1 194 ? -1.355 15.521 -25.384 1.00 89.75 194 ILE A CA 1
ATOM 1533 C C . ILE A 1 194 ? -1.707 14.874 -24.044 1.00 89.75 194 ILE A C 1
ATOM 1535 O O . ILE A 1 194 ? -0.925 14.931 -23.093 1.00 89.75 194 ILE A O 1
ATOM 1539 N N . THR A 1 195 ? -2.906 14.307 -23.968 1.00 89.75 195 THR A N 1
ATOM 1540 C CA . THR A 1 195 ? -3.468 13.697 -22.751 1.00 89.75 195 THR A CA 1
ATOM 1541 C C . THR A 1 195 ? -3.788 12.219 -22.916 1.00 89.75 195 THR A C 1
ATOM 1543 O O . THR A 1 195 ? -4.110 11.566 -21.932 1.00 89.75 195 THR A O 1
ATOM 1546 N N . GLU A 1 196 ? -3.737 11.706 -24.145 1.00 91.12 196 GLU A N 1
ATOM 1547 C CA . GLU A 1 196 ? -3.919 10.283 -24.415 1.00 91.12 196 GLU A CA 1
ATOM 1548 C C . GLU A 1 196 ? -2.700 9.516 -23.897 1.00 91.12 196 GLU A C 1
ATOM 1550 O O . GLU A 1 196 ? -1.565 9.849 -24.255 1.00 91.12 196 GLU A O 1
ATOM 1555 N N . THR A 1 197 ? -2.955 8.509 -23.057 1.00 89.94 197 THR A N 1
ATOM 1556 C CA . THR A 1 197 ? -1.931 7.646 -22.452 1.00 89.94 197 THR A CA 1
ATOM 1557 C C . THR A 1 197 ? -1.150 6.898 -23.521 1.00 89.94 197 THR A C 1
ATOM 1559 O O . THR A 1 197 ? -1.682 6.667 -24.606 1.00 89.94 197 THR A O 1
ATOM 1562 N N . TYR A 1 198 ? 0.073 6.460 -23.230 1.00 88.88 198 TYR A N 1
ATOM 1563 C CA . TYR A 1 198 ? 0.860 5.663 -24.176 1.00 88.88 198 TYR A CA 1
ATOM 1564 C C . TYR A 1 198 ? 0.061 4.518 -24.827 1.00 88.88 198 TYR A C 1
ATOM 1566 O O . TYR A 1 198 ? -0.830 3.919 -24.220 1.00 88.88 198 TYR A O 1
ATOM 1574 N N . ALA A 1 199 ? 0.425 4.174 -26.063 1.00 91.06 199 ALA A N 1
ATOM 1575 C CA . ALA A 1 199 ? -0.191 3.067 -26.787 1.00 91.06 199 ALA A CA 1
ATOM 1576 C C . ALA A 1 199 ? 0.868 2.047 -27.236 1.00 91.06 199 ALA A C 1
ATOM 1578 O O . ALA A 1 199 ? 1.906 2.452 -27.777 1.00 91.06 199 ALA A O 1
ATOM 1579 N N . PRO A 1 200 ? 0.627 0.732 -27.072 1.00 92.50 200 PRO A N 1
ATOM 1580 C CA . PRO A 1 200 ? 1.493 -0.299 -27.633 1.00 92.50 200 PRO A CA 1
ATOM 1581 C C . PRO A 1 200 ? 1.628 -0.149 -29.148 1.00 92.50 200 PRO A C 1
ATOM 1583 O O . PRO A 1 200 ? 0.668 0.164 -29.857 1.00 92.50 200 PRO A O 1
ATOM 1586 N N . MET A 1 201 ? 2.838 -0.351 -29.665 1.00 90.69 201 MET A N 1
ATOM 1587 C CA . MET A 1 201 ? 3.084 -0.206 -31.093 1.00 90.69 201 MET A CA 1
ATOM 1588 C C . MET A 1 201 ? 2.504 -1.400 -31.860 1.00 90.69 201 MET A C 1
ATOM 1590 O O . MET A 1 201 ? 2.852 -2.554 -31.594 1.00 90.69 201 MET A O 1
ATOM 1594 N N . ASN A 1 202 ? 1.667 -1.106 -32.859 1.00 88.38 202 ASN A N 1
ATOM 1595 C CA . ASN A 1 202 ? 1.092 -2.122 -33.736 1.00 88.38 202 ASN A CA 1
ATOM 1596 C C . ASN A 1 202 ? 2.185 -2.856 -34.539 1.00 88.38 202 ASN A C 1
ATOM 1598 O O . ASN A 1 202 ? 3.097 -2.201 -35.061 1.00 88.38 202 ASN A O 1
ATOM 1602 N N . PRO A 1 203 ? 2.069 -4.185 -34.727 1.00 85.00 203 PRO A N 1
ATOM 1603 C CA . PRO A 1 203 ? 2.989 -4.949 -35.560 1.00 85.00 203 PRO A CA 1
ATOM 1604 C C . PRO A 1 203 ? 3.090 -4.374 -36.977 1.00 85.00 203 PRO A C 1
ATOM 1606 O O . PRO A 1 203 ? 2.092 -4.246 -37.687 1.00 85.00 203 PRO A O 1
ATOM 1609 N N . ASN A 1 204 ? 4.310 -4.062 -37.418 1.00 81.50 204 ASN A N 1
ATOM 1610 C CA . ASN A 1 204 ? 4.575 -3.577 -38.769 1.00 81.50 204 ASN A CA 1
ATOM 1611 C C . ASN A 1 204 ? 5.743 -4.339 -39.393 1.00 81.50 204 ASN A C 1
ATOM 1613 O O . ASN A 1 204 ? 6.851 -4.336 -38.860 1.00 81.50 204 ASN A O 1
ATOM 1617 N N . ARG A 1 205 ? 5.496 -4.934 -40.564 1.00 76.88 205 ARG A N 1
ATOM 1618 C CA . ARG A 1 205 ? 6.493 -5.709 -41.307 1.00 76.88 205 ARG A CA 1
ATOM 1619 C C . ARG A 1 205 ? 7.738 -4.896 -41.647 1.00 76.88 205 ARG A C 1
ATOM 1621 O O . ARG A 1 205 ? 8.832 -5.400 -41.479 1.00 76.88 205 ARG A O 1
ATOM 1628 N N . LEU A 1 206 ? 7.579 -3.650 -42.093 1.00 73.38 206 LEU A N 1
ATOM 1629 C CA . LEU A 1 206 ? 8.701 -2.847 -42.592 1.00 73.38 206 LEU A CA 1
ATOM 1630 C C . LEU A 1 206 ? 9.388 -2.015 -41.504 1.00 73.38 206 LEU A C 1
ATOM 1632 O O . LEU A 1 206 ? 10.289 -1.250 -41.836 1.00 73.38 206 LEU A O 1
ATOM 1636 N N . GLY A 1 207 ? 8.918 -2.080 -40.252 1.00 66.56 207 GLY A N 1
ATOM 1637 C CA . GLY A 1 207 ? 9.345 -1.189 -39.173 1.00 66.56 207 GLY A CA 1
ATOM 1638 C C . GLY A 1 207 ? 9.464 0.259 -39.616 1.00 66.56 207 GLY A C 1
ATOM 1639 O O . GLY A 1 207 ? 10.571 0.776 -39.669 1.00 66.56 207 GLY A O 1
ATOM 1640 N N . GLN A 1 208 ? 8.325 0.821 -40.047 1.00 67.25 208 GLN A N 1
ATOM 1641 C CA . GLN A 1 208 ? 8.138 2.128 -40.693 1.00 67.25 208 GLN A CA 1
ATOM 1642 C C . GLN A 1 208 ? 9.431 2.970 -40.772 1.00 67.25 208 GLN A C 1
ATOM 1644 O O . GLN A 1 208 ? 9.902 3.507 -39.778 1.00 67.25 208 GLN A O 1
ATOM 1649 N N . TYR A 1 209 ? 9.980 3.073 -41.989 1.00 76.56 209 TYR A N 1
ATOM 1650 C CA . TYR A 1 209 ? 11.245 3.742 -42.349 1.00 76.56 209 TYR A CA 1
ATOM 1651 C C . TYR A 1 209 ? 12.557 2.960 -42.128 1.00 76.56 209 TYR A C 1
ATOM 1653 O O . TYR A 1 209 ? 13.571 3.384 -42.679 1.00 76.56 209 TYR A O 1
ATOM 1661 N N . ILE A 1 210 ? 12.564 1.810 -41.441 1.00 85.38 210 ILE A N 1
ATOM 1662 C CA . ILE A 1 210 ? 13.739 0.915 -41.370 1.00 85.38 210 ILE A CA 1
ATOM 1663 C C . ILE A 1 210 ? 13.842 0.051 -42.643 1.00 85.38 210 ILE A C 1
ATOM 1665 O O . ILE A 1 210 ? 14.842 0.090 -43.361 1.00 85.38 210 ILE A O 1
ATOM 1669 N N . GLY A 1 211 ? 12.782 -0.693 -42.966 1.00 83.31 211 GLY A N 1
ATOM 1670 C CA . GLY A 1 211 ? 12.685 -1.588 -44.123 1.00 83.31 211 GLY A CA 1
ATOM 1671 C C . GLY A 1 211 ? 13.339 -2.968 -43.938 1.00 83.31 211 GLY A C 1
ATOM 1672 O O . GLY A 1 211 ? 14.286 -3.149 -43.176 1.00 83.31 211 GLY A O 1
ATOM 1673 N N . ASP A 1 212 ? 12.863 -3.958 -44.702 1.00 81.88 212 ASP A N 1
ATOM 1674 C CA . ASP A 1 212 ? 13.295 -5.371 -44.616 1.00 81.88 212 ASP A CA 1
ATOM 1675 C C . ASP A 1 212 ? 14.792 -5.586 -44.936 1.00 81.88 212 ASP A C 1
ATOM 1677 O O . ASP A 1 212 ? 15.414 -6.539 -44.470 1.00 81.88 212 ASP A O 1
ATOM 1681 N N . ASN A 1 213 ? 15.403 -4.688 -45.714 1.00 84.19 213 ASN A N 1
ATOM 1682 C CA . ASN A 1 213 ? 16.808 -4.788 -46.128 1.00 84.19 213 ASN A CA 1
ATOM 1683 C C . ASN A 1 213 ? 17.774 -4.014 -45.215 1.00 84.19 213 ASN A C 1
ATOM 1685 O O . ASN A 1 213 ? 18.936 -3.826 -45.581 1.00 84.19 213 ASN A O 1
ATOM 1689 N N . ALA A 1 214 ? 17.316 -3.525 -44.058 1.00 87.81 214 ALA A N 1
ATOM 1690 C CA . ALA A 1 214 ? 18.163 -2.780 -43.128 1.00 87.81 214 ALA A CA 1
ATOM 1691 C C . ALA A 1 214 ? 19.242 -3.651 -42.463 1.00 87.81 214 ALA A C 1
ATOM 1693 O O . ALA A 1 214 ? 20.310 -3.135 -42.125 1.00 87.81 214 ALA A O 1
ATOM 1694 N N . THR A 1 215 ? 18.989 -4.955 -42.324 1.00 88.25 215 THR A N 1
ATOM 1695 C CA . THR A 1 215 ? 19.893 -5.957 -41.736 1.00 88.25 215 THR A CA 1
ATOM 1696 C C . THR A 1 215 ? 20.167 -7.104 -42.713 1.00 88.25 215 THR A C 1
ATOM 1698 O O . THR A 1 215 ? 19.475 -7.263 -43.720 1.00 88.25 215 THR A O 1
ATOM 1701 N N . THR A 1 216 ? 21.197 -7.905 -42.427 1.00 84.94 216 THR A N 1
ATOM 1702 C CA . THR A 1 216 ? 21.468 -9.171 -43.125 1.00 84.94 216 THR A CA 1
ATOM 1703 C C . THR A 1 216 ? 21.822 -10.238 -42.079 1.00 84.94 216 THR A C 1
ATOM 1705 O O . THR A 1 216 ? 22.852 -10.069 -41.426 1.00 84.94 216 THR A O 1
ATOM 1708 N N . PRO A 1 217 ? 21.031 -11.319 -41.926 1.00 87.12 217 PRO A N 1
ATOM 1709 C CA . PRO A 1 217 ? 19.782 -11.603 -42.644 1.00 87.12 217 PRO A CA 1
ATOM 1710 C C . PRO A 1 217 ? 18.673 -10.574 -42.346 1.00 87.12 217 PRO A C 1
ATOM 1712 O O . PRO A 1 217 ? 18.759 -9.798 -41.392 1.00 87.12 217 PRO A O 1
ATOM 1715 N N . THR A 1 218 ? 17.645 -10.536 -43.195 1.00 90.19 218 THR A N 1
ATOM 1716 C CA . THR A 1 218 ? 16.414 -9.775 -42.927 1.00 90.19 218 THR A CA 1
ATOM 1717 C C . THR A 1 218 ? 15.757 -10.328 -41.671 1.00 90.19 218 THR A C 1
ATOM 1719 O O . THR A 1 218 ? 15.514 -11.530 -41.607 1.00 90.19 218 THR A O 1
ATOM 1722 N N . ILE A 1 219 ? 15.475 -9.465 -40.698 1.00 90.44 219 ILE A N 1
ATOM 1723 C CA . ILE A 1 219 ? 14.819 -9.839 -39.440 1.00 90.44 219 ILE A CA 1
ATOM 1724 C C . ILE A 1 219 ? 13.336 -9.456 -39.451 1.00 90.44 219 ILE A C 1
ATOM 1726 O O . ILE A 1 219 ? 12.923 -8.583 -40.216 1.00 90.44 219 ILE A O 1
ATOM 1730 N N . ASP A 1 220 ? 12.532 -10.106 -38.608 1.00 90.94 220 ASP A N 1
ATOM 1731 C CA . ASP A 1 220 ? 11.096 -9.837 -38.510 1.00 90.94 220 ASP A CA 1
ATOM 1732 C C . ASP A 1 220 ? 10.815 -8.715 -37.509 1.00 90.94 220 ASP A C 1
ATOM 1734 O O . ASP A 1 220 ? 10.712 -8.923 -36.295 1.00 90.94 220 ASP A O 1
ATOM 1738 N N . TRP A 1 221 ? 10.636 -7.508 -38.037 1.00 90.94 221 TRP A N 1
ATOM 1739 C CA . TRP A 1 221 ? 10.292 -6.332 -37.246 1.00 90.94 221 TRP A CA 1
ATOM 1740 C C . TRP A 1 221 ? 8.944 -6.463 -36.523 1.00 90.94 221 TRP A C 1
ATOM 1742 O O . TRP A 1 221 ? 8.755 -5.842 -35.477 1.00 90.94 221 TRP A O 1
ATOM 1752 N N . THR A 1 222 ? 8.025 -7.321 -36.987 1.00 91.19 222 THR A N 1
ATOM 1753 C CA . THR A 1 222 ? 6.772 -7.563 -36.254 1.00 91.19 222 THR A CA 1
ATOM 1754 C C . THR A 1 222 ? 7.028 -8.231 -34.904 1.00 91.19 222 THR A C 1
ATOM 1756 O O . THR A 1 222 ? 6.289 -7.981 -33.955 1.00 91.19 222 THR A O 1
ATOM 1759 N N . LYS A 1 223 ? 8.111 -9.011 -34.760 1.00 93.69 223 LYS A N 1
ATOM 1760 C CA . LYS A 1 223 ? 8.474 -9.660 -33.487 1.00 93.69 223 LYS A CA 1
ATOM 1761 C C . LYS A 1 223 ? 9.168 -8.735 -32.499 1.00 93.69 223 LYS A C 1
ATOM 1763 O O . LYS A 1 223 ? 9.392 -9.137 -31.359 1.00 93.69 223 LYS A O 1
ATOM 1768 N N . PHE A 1 224 ? 9.468 -7.498 -32.885 1.00 94.12 224 PHE A N 1
ATOM 1769 C CA . PHE A 1 224 ? 9.902 -6.475 -31.937 1.00 94.12 224 PHE A CA 1
ATOM 1770 C C . PHE A 1 224 ? 8.707 -5.953 -31.134 1.00 94.12 224 PHE A C 1
ATOM 1772 O O . PHE A 1 224 ? 8.852 -5.681 -29.947 1.00 94.12 224 PHE A O 1
ATOM 1779 N N . THR A 1 225 ? 7.510 -5.913 -31.729 1.00 93.12 225 THR A N 1
ATOM 1780 C CA . THR A 1 225 ? 6.291 -5.461 -31.040 1.00 93.12 225 THR A CA 1
ATOM 1781 C C . THR A 1 225 ? 5.829 -6.423 -29.941 1.00 93.12 225 THR A C 1
ATOM 1783 O O . THR A 1 225 ? 6.040 -7.635 -30.035 1.00 93.12 225 THR A O 1
ATOM 1786 N N . ASN A 1 226 ? 5.229 -5.891 -28.870 1.00 94.75 226 ASN A N 1
ATOM 1787 C CA . ASN A 1 226 ? 4.730 -6.708 -27.763 1.00 94.75 226 ASN A CA 1
ATOM 1788 C C . ASN A 1 226 ? 3.486 -7.503 -28.198 1.00 94.75 226 ASN A C 1
ATOM 1790 O O . ASN A 1 226 ? 2.596 -6.913 -28.804 1.00 94.75 226 ASN A O 1
ATOM 1794 N N . PRO A 1 227 ? 3.356 -8.808 -27.905 1.00 93.88 227 PRO A N 1
ATOM 1795 C CA . PRO A 1 227 ? 2.107 -9.523 -28.176 1.00 93.88 227 PRO A CA 1
ATOM 1796 C C . PRO A 1 227 ? 0.914 -8.965 -27.380 1.00 93.88 227 PRO A C 1
ATOM 1798 O O . PRO A 1 227 ? -0.215 -9.030 -27.868 1.00 93.88 227 PRO A O 1
ATOM 1801 N N . ASP A 1 228 ? 1.143 -8.392 -26.193 1.00 95.44 228 ASP A N 1
ATOM 1802 C CA . ASP A 1 228 ? 0.115 -7.667 -25.450 1.00 95.44 228 ASP A CA 1
ATOM 1803 C C . ASP A 1 228 ? -0.052 -6.246 -26.004 1.00 95.44 228 ASP A C 1
ATOM 1805 O O . ASP A 1 228 ? 0.613 -5.290 -25.601 1.00 95.44 228 ASP A O 1
ATOM 1809 N N . GLN A 1 229 ? -0.993 -6.117 -26.934 1.00 93.94 229 GLN A N 1
ATOM 1810 C CA . GLN A 1 229 ? -1.378 -4.850 -27.556 1.00 93.94 229 GLN A CA 1
ATOM 1811 C C . GLN A 1 229 ? -2.366 -4.029 -26.709 1.00 93.94 229 GLN A C 1
ATOM 1813 O O . GLN A 1 229 ? -2.844 -2.993 -27.166 1.00 93.94 229 GLN A O 1
ATOM 1818 N N . ARG A 1 230 ? -2.692 -4.470 -25.484 1.00 92.81 230 ARG A N 1
ATOM 1819 C CA . ARG A 1 230 ? -3.533 -3.720 -24.542 1.00 92.81 230 ARG A CA 1
ATOM 1820 C C . ARG A 1 230 ? -2.694 -2.930 -23.547 1.00 92.81 230 ARG A C 1
ATOM 1822 O O . ARG A 1 230 ? -3.002 -1.769 -23.313 1.00 92.81 230 ARG A O 1
ATOM 1829 N N . THR A 1 231 ? -1.679 -3.554 -22.952 1.00 93.94 231 THR A N 1
ATOM 1830 C CA . THR A 1 231 ? -0.849 -2.905 -21.917 1.00 93.94 231 THR A CA 1
ATOM 1831 C C . THR A 1 231 ? 0.595 -2.677 -22.346 1.00 93.94 231 THR A C 1
ATOM 1833 O O . THR A 1 231 ? 1.363 -2.052 -21.628 1.00 93.94 231 THR A O 1
ATOM 1836 N N . GLY A 1 232 ? 1.015 -3.213 -23.494 1.00 94.25 232 GLY A N 1
ATOM 1837 C CA . GLY A 1 232 ? 2.413 -3.130 -23.917 1.00 94.25 232 GLY A CA 1
ATOM 1838 C C . GLY A 1 232 ? 3.346 -3.996 -23.070 1.00 94.25 232 GLY A C 1
ATOM 1839 O O . GLY A 1 232 ? 4.561 -3.841 -23.180 1.00 94.25 232 GLY A O 1
ATOM 1840 N N . GLY A 1 233 ? 2.795 -4.908 -22.258 1.00 96.50 233 GLY A N 1
ATOM 1841 C CA . GLY A 1 233 ? 3.535 -5.872 -21.448 1.00 96.50 233 GLY A CA 1
ATOM 1842 C C . GLY A 1 233 ? 3.628 -5.547 -19.956 1.00 96.50 233 GLY A C 1
ATOM 1843 O O . GLY A 1 233 ? 4.519 -6.091 -19.298 1.00 96.50 233 GLY A O 1
ATOM 1844 N N . LEU A 1 234 ? 2.745 -4.700 -19.412 1.00 95.38 234 LEU A N 1
ATOM 1845 C CA . LEU A 1 234 ? 2.630 -4.526 -17.960 1.00 95.38 234 LEU A CA 1
ATOM 1846 C C . LEU A 1 234 ? 2.295 -5.864 -17.283 1.00 95.38 234 LEU A C 1
ATOM 1848 O O . LEU A 1 234 ? 1.531 -6.673 -17.809 1.00 95.38 234 LEU A O 1
ATOM 1852 N N . GLY A 1 235 ? 2.902 -6.116 -16.126 1.00 94.25 235 GLY A N 1
ATOM 1853 C CA . GLY A 1 235 ? 2.850 -7.396 -15.417 1.00 94.25 235 GLY A CA 1
ATOM 1854 C C . GLY A 1 235 ? 3.737 -8.489 -16.027 1.00 94.25 235 GLY A C 1
ATOM 1855 O O . GLY A 1 235 ? 3.846 -9.567 -15.450 1.00 94.25 235 GLY A O 1
ATOM 1856 N N . SER A 1 236 ? 4.408 -8.234 -17.157 1.00 97.25 236 SER A N 1
ATOM 1857 C CA . SER A 1 236 ? 5.329 -9.181 -17.801 1.00 97.25 236 SER A CA 1
ATOM 1858 C C . SER A 1 236 ? 6.787 -8.727 -17.699 1.00 97.25 236 SER A C 1
ATOM 1860 O O . SER A 1 236 ? 7.081 -7.580 -17.376 1.00 97.25 236 SER A O 1
ATOM 1862 N N . GLN A 1 237 ? 7.723 -9.612 -18.038 1.00 97.62 237 GLN A N 1
ATOM 1863 C CA . GLN A 1 237 ? 9.158 -9.306 -18.049 1.00 97.62 237 GLN A CA 1
ATOM 1864 C C . GLN A 1 237 ? 9.629 -8.500 -19.277 1.00 97.62 237 GLN A C 1
ATOM 1866 O O . GLN A 1 237 ? 10.814 -8.181 -19.382 1.00 97.62 237 GLN A O 1
ATOM 1871 N N . VAL A 1 238 ? 8.731 -8.155 -20.211 1.00 98.19 238 VAL A N 1
ATOM 1872 C CA . VAL A 1 238 ? 9.060 -7.420 -21.443 1.00 98.19 238 VAL A CA 1
ATOM 1873 C C . VAL A 1 238 ? 8.047 -6.305 -21.676 1.00 98.19 238 VAL A C 1
ATOM 1875 O O . VAL A 1 238 ? 6.883 -6.587 -21.949 1.00 98.19 238 VAL A O 1
ATOM 1878 N N . PHE A 1 239 ? 8.494 -5.051 -21.634 1.00 97.88 239 PHE A N 1
ATOM 1879 C CA . PHE A 1 239 ? 7.655 -3.876 -21.867 1.00 97.88 239 PHE A CA 1
ATOM 1880 C C . PHE A 1 239 ? 8.060 -3.123 -23.136 1.00 97.88 239 PHE A C 1
ATOM 1882 O O . PHE A 1 239 ? 9.242 -3.031 -23.480 1.00 97.88 239 PHE A O 1
ATOM 1889 N N . GLY A 1 240 ? 7.063 -2.572 -23.826 1.00 94.44 240 GLY A N 1
ATOM 1890 C CA . GLY A 1 240 ? 7.231 -1.872 -25.094 1.00 94.44 240 GLY A CA 1
ATOM 1891 C C . GLY A 1 240 ? 7.408 -2.819 -26.289 1.00 94.44 240 GLY A C 1
ATOM 1892 O O . GLY A 1 240 ? 7.340 -4.049 -26.148 1.00 94.44 240 GLY A O 1
ATOM 1893 N N . PRO A 1 241 ? 7.611 -2.265 -27.495 1.00 93.56 241 PRO A N 1
ATOM 1894 C CA . PRO A 1 241 ? 7.708 -0.844 -27.813 1.00 93.56 241 PRO A CA 1
ATOM 1895 C C . PRO A 1 241 ? 6.342 -0.155 -27.845 1.00 93.56 241 PRO A C 1
ATOM 1897 O O . PRO A 1 241 ? 5.339 -0.756 -28.235 1.00 93.56 241 PRO A O 1
ATOM 1900 N N . ASN A 1 242 ? 6.328 1.121 -27.467 1.00 90.88 242 ASN A N 1
ATOM 1901 C CA . ASN A 1 242 ? 5.141 1.973 -27.450 1.00 90.88 242 ASN A CA 1
ATOM 1902 C C . ASN A 1 242 ? 5.300 3.115 -28.459 1.00 90.88 242 ASN A C 1
ATOM 1904 O O . ASN A 1 242 ? 6.415 3.497 -28.802 1.00 90.88 242 ASN A O 1
ATOM 1908 N N . THR A 1 243 ? 4.188 3.661 -28.943 1.00 87.06 243 THR A N 1
ATOM 1909 C CA . THR A 1 243 ? 4.185 4.898 -29.728 1.00 87.06 243 THR A CA 1
ATOM 1910 C C . THR A 1 243 ? 3.932 6.077 -28.803 1.00 87.06 243 THR A C 1
ATOM 1912 O O . THR A 1 243 ? 2.977 6.063 -28.029 1.00 87.06 243 THR A O 1
ATOM 1915 N N . SER A 1 244 ? 4.737 7.128 -28.935 1.00 82.88 244 SER A N 1
ATOM 1916 C CA . SER A 1 244 ? 4.566 8.359 -28.162 1.00 82.88 244 SER A CA 1
ATOM 1917 C C . SER A 1 244 ? 4.390 9.599 -29.031 1.00 82.88 244 SER A C 1
ATOM 1919 O O . SER A 1 244 ? 4.087 10.645 -28.497 1.00 82.88 244 SER A O 1
ATOM 1921 N N . LYS A 1 245 ? 4.437 9.537 -30.367 1.00 80.81 245 LYS A N 1
ATOM 1922 C CA . LYS A 1 245 ? 4.188 10.721 -31.225 1.00 80.81 245 LYS A CA 1
ATOM 1923 C C . LYS A 1 245 ? 2.955 11.568 -30.851 1.00 80.81 245 LYS A C 1
ATOM 1925 O O . LYS A 1 245 ? 3.028 12.787 -30.742 1.00 80.81 245 LYS A O 1
ATOM 1930 N N . ASP A 1 246 ? 1.818 10.907 -30.667 1.00 84.38 246 ASP A N 1
ATOM 1931 C CA . ASP A 1 246 ? 0.539 11.537 -30.312 1.00 84.38 246 ASP A CA 1
ATOM 1932 C C . ASP A 1 246 ? 0.023 11.067 -28.944 1.00 84.38 246 ASP A C 1
ATOM 1934 O O . ASP A 1 246 ? -1.155 11.232 -28.643 1.00 84.38 246 ASP A O 1
ATOM 1938 N N . HIS A 1 247 ? 0.906 10.492 -28.124 1.00 90.62 247 HIS A N 1
ATOM 1939 C CA . HIS A 1 247 ? 0.587 9.983 -26.794 1.00 90.62 247 HIS A CA 1
ATOM 1940 C C . HIS A 1 247 ? 1.640 10.451 -25.784 1.00 90.62 247 HIS A C 1
ATOM 1942 O O . HIS A 1 247 ? 2.693 11.002 -26.124 1.00 90.62 247 HIS A O 1
ATOM 1948 N N . THR A 1 248 ? 1.353 10.256 -24.515 1.00 91.31 248 THR A N 1
ATOM 1949 C CA . THR A 1 248 ? 2.322 10.424 -23.436 1.00 91.31 248 THR A CA 1
ATOM 1950 C C . THR A 1 248 ? 3.339 9.263 -23.421 1.00 91.31 248 THR A C 1
ATOM 1952 O O . THR A 1 248 ? 3.224 8.284 -24.165 1.00 91.31 248 THR A O 1
ATOM 1955 N N . VAL A 1 249 ? 4.415 9.429 -22.652 1.00 90.31 249 VAL A N 1
ATOM 1956 C CA . VAL A 1 249 ? 5.465 8.434 -22.419 1.00 90.31 249 VAL A CA 1
ATOM 1957 C C . VAL A 1 249 ? 5.318 7.895 -21.000 1.00 90.31 249 VAL A C 1
ATOM 1959 O O . VAL A 1 249 ? 5.399 8.687 -20.049 1.00 90.31 249 VAL A O 1
ATOM 1962 N N . PRO A 1 250 ? 5.189 6.569 -20.835 1.00 91.56 250 PRO A N 1
ATOM 1963 C CA . PRO A 1 250 ? 5.050 5.973 -19.526 1.00 91.56 250 PRO A CA 1
ATOM 1964 C C . PRO A 1 250 ? 6.419 5.848 -18.867 1.00 91.56 250 PRO A C 1
ATOM 1966 O O . PRO A 1 250 ? 7.418 5.496 -19.505 1.00 91.56 250 PRO A O 1
ATOM 1969 N N . ILE A 1 251 ? 6.446 6.074 -17.561 1.00 92.44 251 ILE A N 1
ATOM 1970 C CA . ILE A 1 251 ? 7.535 5.625 -16.706 1.00 92.44 251 ILE A CA 1
ATOM 1971 C C . ILE A 1 251 ? 7.113 4.289 -16.113 1.00 92.44 251 ILE A C 1
ATOM 1973 O O . ILE A 1 251 ? 6.051 4.185 -15.496 1.00 92.44 251 ILE A O 1
ATOM 1977 N N . VAL A 1 252 ? 7.946 3.270 -16.296 1.00 94.12 252 VAL A N 1
ATOM 1978 C CA . VAL A 1 252 ? 7.707 1.928 -15.766 1.00 94.12 252 VAL A CA 1
ATOM 1979 C C . VAL A 1 252 ? 8.761 1.556 -14.740 1.00 94.12 252 VAL A C 1
ATOM 1981 O O . VAL A 1 252 ? 9.909 1.993 -14.822 1.00 94.12 252 VAL A O 1
ATOM 1984 N N . MET A 1 253 ? 8.370 0.737 -13.774 1.00 94.06 253 MET A N 1
ATOM 1985 C CA . MET A 1 253 ? 9.262 0.208 -12.751 1.00 94.06 253 MET A CA 1
ATOM 1986 C C . MET A 1 253 ? 9.244 -1.317 -12.739 1.00 94.06 253 MET A C 1
ATOM 1988 O O . MET A 1 253 ? 8.265 -1.947 -13.128 1.00 94.06 253 MET A O 1
ATOM 1992 N N . THR A 1 254 ? 10.339 -1.908 -12.285 1.00 94.44 254 THR A N 1
ATOM 1993 C CA . THR A 1 254 ? 10.449 -3.334 -11.980 1.00 94.44 254 THR A CA 1
ATOM 1994 C C . THR A 1 254 ? 11.146 -3.474 -10.636 1.00 94.44 254 THR A C 1
ATOM 1996 O O . THR A 1 254 ? 12.157 -2.812 -10.368 1.00 94.44 254 THR A O 1
ATOM 1999 N N . ARG A 1 255 ? 10.574 -4.306 -9.770 1.00 89.31 255 ARG A N 1
ATOM 2000 C CA . ARG A 1 255 ? 11.099 -4.597 -8.436 1.00 89.31 255 ARG A CA 1
ATOM 2001 C C . ARG A 1 255 ? 11.893 -5.889 -8.449 1.00 89.31 255 ARG A C 1
ATOM 2003 O O . ARG A 1 255 ? 11.721 -6.736 -9.325 1.00 89.31 255 ARG A O 1
ATOM 2010 N N . GLU A 1 256 ? 12.775 -6.032 -7.468 1.00 87.12 256 GLU A N 1
ATOM 2011 C CA . GLU A 1 256 ? 13.579 -7.242 -7.267 1.00 87.12 256 GLU A CA 1
ATOM 2012 C C . GLU A 1 256 ? 14.445 -7.645 -8.466 1.00 87.12 256 GLU A C 1
ATOM 2014 O O . GLU A 1 256 ? 14.875 -8.796 -8.589 1.00 87.12 256 GLU A O 1
ATOM 2019 N N . ALA A 1 257 ? 14.752 -6.679 -9.332 1.00 91.31 257 ALA A N 1
ATOM 2020 C CA . ALA A 1 257 ? 15.536 -6.910 -10.528 1.00 91.31 257 ALA A CA 1
ATOM 2021 C C . ALA A 1 257 ? 17.015 -7.111 -10.179 1.00 91.31 257 ALA A C 1
ATOM 2023 O O . ALA A 1 257 ? 17.622 -6.339 -9.435 1.00 91.31 257 ALA A O 1
ATOM 2024 N N . SER A 1 258 ? 17.608 -8.148 -10.766 1.00 95.00 258 SER A N 1
ATOM 2025 C CA . SER A 1 258 ? 19.060 -8.387 -10.760 1.00 95.00 258 SER A CA 1
ATOM 2026 C C . SER A 1 258 ? 19.667 -8.302 -12.163 1.00 95.00 258 SER A C 1
ATOM 2028 O O . SER A 1 258 ? 20.888 -8.280 -12.322 1.00 95.00 258 SER A O 1
ATOM 2030 N N . GLU A 1 259 ? 18.819 -8.214 -13.184 1.00 96.75 259 GLU A N 1
ATOM 2031 C CA . GLU A 1 259 ? 19.172 -7.969 -14.570 1.00 96.75 259 GLU A CA 1
ATOM 2032 C C . GLU A 1 259 ? 18.079 -7.137 -15.239 1.00 96.75 259 GLU A C 1
ATOM 2034 O O . GLU A 1 259 ? 16.890 -7.432 -15.106 1.00 96.75 259 GLU A O 1
ATOM 2039 N N . VAL A 1 260 ? 18.494 -6.120 -15.991 1.00 98.31 260 VAL A N 1
ATOM 2040 C CA . VAL A 1 260 ? 17.610 -5.344 -16.863 1.00 98.31 260 VAL A CA 1
ATOM 2041 C C . VAL A 1 260 ? 18.279 -5.100 -18.211 1.00 98.31 260 VAL A C 1
ATOM 2043 O O . VAL A 1 260 ? 19.502 -4.964 -18.299 1.00 98.31 260 VAL A O 1
ATOM 2046 N N . GLY A 1 261 ? 17.484 -5.024 -19.274 1.00 98.12 261 GLY A N 1
ATOM 2047 C CA . GLY A 1 261 ? 17.969 -4.797 -20.633 1.00 98.12 261 GLY A CA 1
ATOM 2048 C C . GLY A 1 261 ? 17.177 -3.720 -21.357 1.00 98.12 261 GLY A C 1
ATOM 2049 O O . GLY A 1 261 ? 15.959 -3.647 -21.216 1.00 98.12 261 GLY A O 1
ATOM 2050 N N . ILE A 1 262 ? 17.880 -2.913 -22.149 1.00 98.38 262 ILE A N 1
ATOM 2051 C CA . ILE A 1 262 ? 17.321 -1.867 -23.007 1.00 98.38 262 ILE A CA 1
ATOM 2052 C C . ILE A 1 262 ? 17.723 -2.189 -24.441 1.00 98.38 262 ILE A C 1
ATOM 2054 O O . ILE A 1 262 ? 18.915 -2.290 -24.744 1.00 98.38 262 ILE A O 1
ATOM 2058 N N . TYR A 1 263 ? 16.742 -2.311 -25.329 1.00 97.94 263 TYR A N 1
ATOM 2059 C CA . TYR A 1 263 ? 16.967 -2.594 -26.741 1.00 97.94 263 TYR A CA 1
ATOM 2060 C C . TYR A 1 263 ? 16.275 -1.555 -27.608 1.00 97.94 263 TYR A C 1
ATOM 2062 O O . TYR A 1 263 ? 15.069 -1.346 -27.491 1.00 97.94 263 TYR A O 1
ATOM 2070 N N . ILE A 1 264 ? 17.044 -0.928 -28.494 1.00 95.81 264 ILE A N 1
ATOM 2071 C CA . ILE A 1 264 ? 16.567 0.128 -29.377 1.00 95.81 264 ILE A CA 1
ATOM 2072 C C . ILE A 1 264 ? 16.860 -0.237 -30.830 1.00 95.81 264 ILE A C 1
ATOM 2074 O O . ILE A 1 264 ? 17.962 -0.661 -31.189 1.00 95.81 264 ILE A O 1
ATOM 2078 N N . ALA A 1 265 ? 15.865 -0.066 -31.692 1.00 93.94 265 ALA A N 1
ATOM 2079 C CA . ALA A 1 265 ? 16.024 -0.168 -33.135 1.00 93.94 265 ALA A CA 1
ATOM 2080 C C . ALA A 1 265 ? 15.201 0.934 -33.797 1.00 93.94 265 ALA A C 1
ATOM 2082 O O . ALA A 1 265 ? 13.976 0.912 -33.735 1.00 93.94 265 ALA A O 1
ATOM 2083 N N . SER A 1 266 ? 15.872 1.908 -34.408 1.00 91.62 266 SER A N 1
ATOM 2084 C CA . SER A 1 266 ? 15.192 3.066 -34.985 1.00 91.62 266 SER A CA 1
ATOM 2085 C C . SER A 1 266 ? 15.909 3.621 -36.207 1.00 91.62 266 SER A C 1
ATOM 2087 O O . SER A 1 266 ? 17.139 3.590 -36.314 1.00 91.62 266 SER A O 1
ATOM 2089 N N . SER A 1 267 ? 15.109 4.148 -37.135 1.00 89.31 267 SER A N 1
ATOM 2090 C CA . SER A 1 267 ? 15.602 4.930 -38.262 1.00 89.31 267 SER A CA 1
ATOM 2091 C C . SER A 1 267 ? 16.095 6.321 -37.866 1.00 89.31 267 SER A C 1
ATOM 2093 O O . SER A 1 267 ? 16.999 6.839 -38.525 1.00 89.31 267 SER A O 1
ATOM 2095 N N . GLY A 1 268 ? 15.558 6.885 -36.784 1.00 88.12 268 GLY A N 1
ATOM 2096 C CA . GLY A 1 268 ? 16.016 8.109 -36.143 1.00 88.12 268 GLY A CA 1
ATOM 2097 C C . GLY A 1 268 ? 17.028 7.851 -35.028 1.00 88.12 268 GLY A C 1
ATOM 2098 O O . GLY A 1 268 ? 17.490 6.729 -34.810 1.00 88.12 268 GLY A O 1
ATOM 2099 N N . GLN A 1 269 ? 17.394 8.924 -34.336 1.00 88.12 269 GLN A N 1
ATOM 2100 C CA . GLN A 1 269 ? 18.079 8.849 -33.053 1.00 88.12 269 GLN A CA 1
ATOM 2101 C C . GLN A 1 269 ? 17.024 8.671 -31.963 1.00 88.12 269 GLN A C 1
ATOM 2103 O O . GLN A 1 269 ? 16.083 9.452 -31.900 1.00 88.12 269 GLN A O 1
ATOM 2108 N N . GLN A 1 270 ? 17.201 7.655 -31.126 1.00 88.12 270 GLN A N 1
ATOM 2109 C CA . GLN A 1 270 ? 16.315 7.339 -30.011 1.00 88.12 270 GLN A CA 1
ATOM 2110 C C . GLN A 1 270 ? 17.148 7.162 -28.743 1.00 88.12 270 GLN A C 1
ATOM 2112 O O . GLN A 1 270 ? 18.335 6.825 -28.811 1.00 88.12 270 GLN A O 1
ATOM 2117 N N . GLY A 1 271 ? 16.537 7.411 -27.593 1.00 89.56 271 GLY A N 1
ATOM 2118 C CA . GLY A 1 271 ? 17.184 7.326 -26.292 1.00 89.56 271 GLY A CA 1
ATOM 2119 C C . GLY A 1 271 ? 16.285 6.622 -25.294 1.00 89.56 271 GLY A C 1
ATOM 2120 O O . GLY A 1 271 ? 15.080 6.555 -25.480 1.00 89.56 271 GLY A O 1
ATOM 2121 N N . ALA A 1 272 ? 16.870 6.087 -24.234 1.00 94.00 272 ALA A N 1
ATOM 2122 C CA . ALA A 1 272 ? 16.123 5.591 -23.089 1.00 94.00 272 ALA A CA 1
ATOM 2123 C C . ALA A 1 272 ? 16.726 6.151 -21.808 1.00 94.00 272 ALA A C 1
ATOM 2125 O O . ALA A 1 272 ? 17.919 6.461 -21.744 1.00 94.00 272 ALA A O 1
ATOM 2126 N N . MET A 1 273 ? 15.910 6.238 -20.769 1.00 94.56 273 MET A N 1
ATOM 2127 C CA . MET A 1 273 ? 16.351 6.634 -19.440 1.00 94.56 273 MET A CA 1
ATOM 2128 C C . MET A 1 273 ? 16.228 5.444 -18.490 1.00 94.56 273 MET A C 1
ATOM 2130 O O . MET A 1 273 ? 15.249 4.703 -18.532 1.00 94.56 273 MET A O 1
ATOM 2134 N N . ILE A 1 274 ? 17.230 5.274 -17.630 1.00 95.62 274 ILE A N 1
ATOM 2135 C CA . ILE A 1 274 ? 17.247 4.290 -16.544 1.00 95.62 274 ILE A CA 1
ATOM 2136 C C . ILE A 1 274 ? 17.547 5.016 -15.236 1.00 95.62 274 ILE A C 1
ATOM 2138 O O . ILE A 1 274 ? 18.402 5.905 -15.188 1.00 95.62 274 ILE A O 1
ATOM 2142 N N . GLY A 1 275 ? 16.837 4.655 -14.178 1.00 94.19 275 GLY A N 1
ATOM 2143 C CA . GLY A 1 275 ? 17.037 5.202 -12.848 1.00 94.19 275 GLY A CA 1
ATOM 2144 C C . GLY A 1 275 ? 16.684 4.206 -11.758 1.00 94.19 275 GLY A C 1
ATOM 2145 O O . GLY A 1 275 ? 16.276 3.077 -12.027 1.00 94.19 275 GLY A O 1
ATOM 2146 N N . PHE A 1 276 ? 16.846 4.652 -10.521 1.00 92.75 276 PHE A N 1
ATOM 2147 C CA . PHE A 1 276 ? 16.551 3.874 -9.327 1.00 92.75 276 PHE A CA 1
ATOM 2148 C C . PHE A 1 276 ? 15.644 4.638 -8.388 1.00 92.75 276 PHE A C 1
ATOM 2150 O O . PHE A 1 276 ? 15.674 5.871 -8.334 1.00 92.75 276 PHE A O 1
ATOM 2157 N N . MET A 1 277 ? 14.884 3.881 -7.613 1.00 88.38 277 MET A N 1
ATOM 2158 C CA . MET A 1 277 ? 14.095 4.406 -6.517 1.00 88.38 277 MET A CA 1
ATOM 2159 C C . MET A 1 277 ? 14.369 3.602 -5.264 1.00 88.38 277 MET A C 1
ATOM 2161 O O . MET A 1 277 ? 14.629 2.402 -5.328 1.00 88.38 277 MET A O 1
ATOM 2165 N N . VAL A 1 278 ? 14.292 4.299 -4.141 1.00 85.62 278 VAL A N 1
ATOM 2166 C CA . VAL A 1 278 ? 14.187 3.667 -2.838 1.00 85.62 278 VAL A CA 1
ATOM 2167 C C . VAL A 1 278 ? 12.708 3.567 -2.516 1.00 85.62 278 VAL A C 1
ATOM 2169 O O . VAL A 1 278 ? 11.975 4.553 -2.658 1.00 85.62 278 VAL A O 1
ATOM 2172 N N . VAL A 1 279 ? 12.286 2.364 -2.157 1.00 85.44 279 VAL A N 1
ATOM 2173 C CA . VAL A 1 279 ? 10.902 2.054 -1.840 1.00 85.44 279 VAL A CA 1
ATOM 2174 C C . VAL A 1 279 ? 10.835 1.317 -0.518 1.00 85.44 279 VAL A C 1
ATOM 2176 O O . VAL A 1 279 ? 11.766 0.587 -0.188 1.00 85.44 279 VAL A O 1
ATOM 2179 N N . ASP A 1 280 ? 9.727 1.543 0.156 1.00 83.94 280 ASP A N 1
ATOM 2180 C CA . ASP A 1 280 ? 9.209 0.802 1.292 1.00 83.94 280 ASP A CA 1
ATOM 2181 C C . ASP A 1 280 ? 8.020 -0.040 0.788 1.00 83.94 280 ASP A C 1
ATOM 2183 O O . ASP A 1 280 ? 7.252 0.409 -0.084 1.00 83.94 280 ASP A O 1
ATOM 2187 N N . THR A 1 281 ? 7.932 -1.293 1.215 1.00 81.38 281 THR A N 1
ATOM 2188 C CA . THR A 1 281 ? 6.998 -2.286 0.689 1.00 81.38 281 THR A CA 1
ATOM 2189 C C . THR A 1 281 ? 6.275 -3.010 1.808 1.00 81.38 281 THR A C 1
ATOM 2191 O O . THR A 1 281 ? 6.894 -3.637 2.646 1.00 81.38 281 THR A O 1
ATOM 2194 N N . GLY A 1 282 ? 4.943 -3.035 1.735 1.00 79.56 282 GLY A N 1
ATOM 2195 C CA . GLY A 1 282 ? 4.158 -3.789 2.710 1.00 79.56 282 GLY A CA 1
ATOM 2196 C C . GLY A 1 282 ? 4.448 -5.289 2.624 1.00 79.56 282 GLY A C 1
ATOM 2197 O O . GLY A 1 282 ? 4.528 -5.843 1.519 1.00 79.56 282 GLY A O 1
ATOM 2198 N N . ASP A 1 283 ? 4.560 -5.937 3.779 1.00 76.81 283 ASP A N 1
ATOM 2199 C CA . ASP A 1 283 ? 4.896 -7.349 3.962 1.00 76.81 283 ASP A CA 1
ATOM 2200 C C . ASP A 1 283 ? 3.666 -8.235 4.257 1.00 76.81 283 ASP A C 1
ATOM 2202 O O . ASP A 1 283 ? 3.796 -9.430 4.550 1.00 76.81 283 ASP A O 1
ATOM 2206 N N . ALA A 1 284 ? 2.441 -7.713 4.084 1.00 84.31 284 ALA A N 1
ATOM 2207 C CA . ALA A 1 284 ? 1.243 -8.551 4.136 1.00 84.31 284 ALA A CA 1
ATOM 2208 C C . ALA A 1 284 ? 1.316 -9.706 3.112 1.00 84.31 284 ALA A C 1
ATOM 2210 O O . ALA A 1 284 ? 1.872 -9.559 2.017 1.00 84.31 284 ALA A O 1
ATOM 2211 N N . PRO A 1 285 ? 0.679 -10.859 3.396 1.00 86.88 285 PRO A N 1
ATOM 2212 C CA . PRO A 1 285 ? 0.645 -11.966 2.449 1.00 86.88 285 PRO A CA 1
ATOM 2213 C C . PRO A 1 285 ? 0.084 -11.575 1.085 1.00 86.88 285 PRO A C 1
ATOM 2215 O O . PRO A 1 285 ? -0.818 -10.745 0.977 1.00 86.88 285 PRO A O 1
ATOM 2218 N N . GLU A 1 286 ? 0.537 -12.282 0.048 1.00 85.56 286 GLU A N 1
ATOM 2219 C CA . GLU A 1 286 ? 0.212 -12.003 -1.359 1.00 85.56 286 GLU A CA 1
ATOM 2220 C C . GLU A 1 286 ? -1.295 -11.833 -1.635 1.00 85.56 286 GLU A C 1
ATOM 2222 O O . GLU A 1 286 ? -1.676 -11.024 -2.482 1.00 85.56 286 GLU A O 1
ATOM 2227 N N . SER A 1 287 ? -2.166 -12.545 -0.909 1.00 91.25 287 SER A N 1
ATOM 2228 C CA . SER A 1 287 ? -3.621 -12.438 -1.072 1.00 91.25 287 SER A CA 1
ATOM 2229 C C . SER A 1 287 ? -4.162 -11.030 -0.789 1.00 91.25 287 SER A C 1
ATOM 2231 O O . SER A 1 287 ? -5.093 -10.597 -1.463 1.00 91.25 287 SER A O 1
ATOM 2233 N N . TYR A 1 288 ? -3.537 -10.278 0.120 1.00 91.50 288 TYR A N 1
ATOM 2234 C CA . TYR A 1 288 ? -3.897 -8.891 0.438 1.00 91.50 288 TYR A CA 1
ATOM 2235 C C . TYR A 1 288 ? -3.383 -7.880 -0.600 1.00 91.50 288 TYR A C 1
ATOM 2237 O O . TYR A 1 288 ? -3.787 -6.714 -0.602 1.00 91.50 288 TYR A O 1
ATOM 2245 N N . GLY A 1 289 ? -2.521 -8.332 -1.514 1.00 89.62 289 GLY A N 1
ATOM 2246 C CA . GLY A 1 289 ? -1.906 -7.528 -2.557 1.00 89.62 289 GLY A CA 1
ATOM 2247 C C . GLY A 1 289 ? -0.812 -6.585 -2.051 1.00 89.62 289 GLY A C 1
ATOM 2248 O O . GLY A 1 289 ? -0.643 -6.333 -0.859 1.00 89.62 289 GLY A O 1
ATOM 2249 N N . ASN A 1 290 ? -0.076 -6.014 -3.001 1.00 86.06 290 ASN A N 1
ATOM 2250 C CA . ASN A 1 290 ? 1.133 -5.245 -2.715 1.00 86.06 290 ASN A CA 1
ATOM 2251 C C . ASN A 1 290 ? 0.841 -3.749 -2.543 1.00 86.06 290 ASN A C 1
ATOM 2253 O O . ASN A 1 290 ? 0.181 -3.136 -3.392 1.00 86.06 290 ASN A O 1
ATOM 2257 N N . ALA A 1 291 ? 1.397 -3.151 -1.493 1.00 89.25 291 ALA A N 1
ATOM 2258 C CA . ALA A 1 291 ? 1.501 -1.708 -1.313 1.00 89.25 291 ALA A CA 1
ATOM 2259 C C . ALA A 1 291 ? 2.970 -1.297 -1.405 1.00 89.25 291 ALA A C 1
ATOM 2261 O O . ALA A 1 291 ? 3.848 -2.008 -0.927 1.00 89.25 291 ALA A O 1
ATOM 2262 N N . VAL A 1 292 ? 3.232 -0.172 -2.064 1.00 87.62 292 VAL A N 1
ATOM 2263 C CA . VAL A 1 292 ? 4.594 0.338 -2.246 1.00 87.62 292 VAL A CA 1
ATOM 2264 C C . VAL A 1 292 ? 4.588 1.830 -2.003 1.00 87.62 292 VAL A C 1
ATOM 2266 O O . VAL A 1 292 ? 3.725 2.536 -2.531 1.00 87.62 292 VAL A O 1
ATOM 2269 N N . HIS A 1 293 ? 5.555 2.316 -1.247 1.00 89.62 293 HIS A N 1
ATOM 2270 C CA . HIS A 1 293 ? 5.757 3.726 -0.995 1.00 89.62 293 HIS A CA 1
ATOM 2271 C C . HIS A 1 293 ? 7.163 4.144 -1.401 1.00 89.62 293 HIS A C 1
ATOM 2273 O O . HIS A 1 293 ? 8.125 3.398 -1.275 1.00 89.62 293 HIS A O 1
ATOM 2279 N N . THR A 1 294 ? 7.298 5.343 -1.952 1.00 87.94 294 THR A N 1
ATOM 2280 C CA . THR A 1 294 ? 8.606 5.881 -2.332 1.00 87.94 294 THR A CA 1
ATOM 2281 C C . THR A 1 294 ? 9.098 6.797 -1.215 1.00 87.94 294 THR A C 1
ATOM 2283 O O . THR A 1 294 ? 8.471 7.830 -0.958 1.00 87.94 294 THR A O 1
ATOM 2286 N N . ILE A 1 295 ? 10.222 6.438 -0.596 1.00 86.69 295 ILE A N 1
ATOM 2287 C CA . ILE A 1 295 ? 10.689 6.986 0.693 1.00 86.69 295 ILE A CA 1
ATOM 2288 C C . ILE A 1 295 ? 12.002 7.770 0.584 1.00 86.69 295 ILE A C 1
ATOM 2290 O O . ILE A 1 295 ? 12.790 7.867 1.523 1.00 86.69 295 ILE A O 1
ATOM 2294 N N . SER A 1 296 ? 12.297 8.355 -0.578 1.00 85.12 296 SER A N 1
ATOM 2295 C CA . SER A 1 296 ? 13.551 9.091 -0.736 1.00 85.12 296 SER A CA 1
ATOM 2296 C C . SER A 1 296 ? 13.560 10.358 0.130 1.00 85.12 296 SER A C 1
ATOM 2298 O O . SER A 1 296 ? 12.879 11.344 -0.175 1.00 85.12 296 SER A O 1
ATOM 2300 N N . GLY A 1 297 ? 14.380 10.341 1.187 1.00 81.75 297 GLY A N 1
ATOM 2301 C CA . GLY A 1 297 ? 14.608 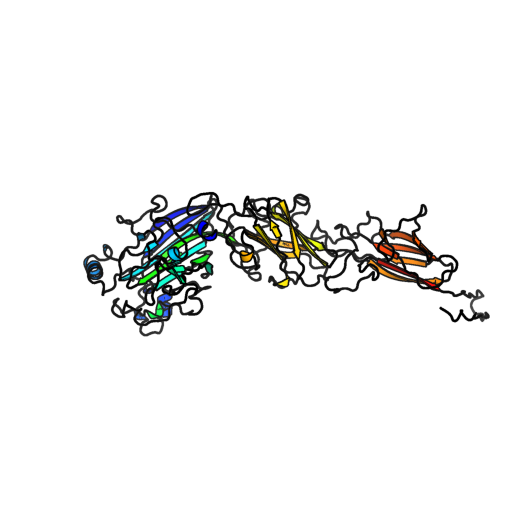11.469 2.099 1.00 81.75 297 GLY A CA 1
ATOM 2302 C C . GLY A 1 297 ? 15.370 12.647 1.479 1.00 81.75 297 GLY A C 1
ATOM 2303 O O . GLY A 1 297 ? 15.588 13.670 2.134 1.00 81.75 297 GLY A O 1
ATOM 2304 N N . TYR A 1 298 ? 15.782 12.525 0.212 1.00 83.94 298 TYR A N 1
ATOM 2305 C CA . TYR A 1 298 ? 16.554 13.527 -0.515 1.00 83.94 298 TYR A CA 1
ATOM 2306 C C . TYR A 1 298 ? 16.037 13.695 -1.937 1.00 83.94 298 TYR A C 1
ATOM 2308 O O . TYR A 1 298 ? 15.547 12.772 -2.576 1.00 83.94 298 TYR A O 1
ATOM 2316 N N . ASN A 1 299 ? 16.184 14.900 -2.466 1.00 86.06 299 ASN A N 1
ATOM 2317 C CA . ASN A 1 299 ? 15.867 15.194 -3.848 1.00 86.06 299 ASN A CA 1
ATOM 2318 C C . ASN A 1 299 ? 16.994 14.687 -4.766 1.00 86.06 299 ASN A C 1
ATOM 2320 O O . ASN A 1 299 ? 18.090 15.242 -4.771 1.00 86.06 299 ASN A O 1
ATOM 2324 N N . ALA A 1 300 ? 16.707 13.699 -5.607 1.00 83.00 300 ALA A N 1
ATOM 2325 C CA . ALA A 1 300 ? 17.628 13.080 -6.562 1.00 83.00 300 ALA A CA 1
ATOM 2326 C C . ALA A 1 300 ? 18.231 14.047 -7.605 1.00 83.00 300 ALA A C 1
ATOM 2328 O O . ALA A 1 300 ? 19.227 13.736 -8.270 1.00 83.00 300 ALA A O 1
ATOM 2329 N N . ALA A 1 301 ? 17.630 15.222 -7.808 1.00 79.44 301 ALA A N 1
ATOM 2330 C CA . ALA A 1 301 ? 18.146 16.241 -8.718 1.00 79.44 301 ALA A CA 1
ATOM 2331 C C . ALA A 1 301 ? 19.067 17.254 -8.028 1.00 79.44 301 ALA A C 1
ATOM 2333 O O . ALA A 1 301 ? 20.023 17.710 -8.653 1.00 79.44 301 ALA A O 1
ATOM 2334 N N . THR A 1 302 ? 18.786 17.623 -6.776 1.00 82.12 302 THR A N 1
ATOM 2335 C CA . THR A 1 302 ? 19.482 18.727 -6.085 1.00 82.12 302 THR A CA 1
ATOM 2336 C C . THR A 1 302 ? 20.298 18.296 -4.868 1.00 82.12 302 THR A C 1
ATOM 2338 O O . THR A 1 302 ? 21.109 19.080 -4.385 1.00 82.12 302 THR A O 1
ATOM 2341 N N . GLY A 1 303 ? 20.074 17.090 -4.346 1.00 81.19 303 GLY A N 1
ATOM 2342 C CA . GLY A 1 303 ? 20.619 16.612 -3.073 1.00 81.19 303 GLY A CA 1
ATOM 2343 C C . GLY A 1 303 ? 20.012 17.281 -1.834 1.00 81.19 303 GLY A C 1
ATOM 2344 O O . GLY A 1 303 ? 20.445 16.999 -0.721 1.00 81.19 303 GLY A O 1
ATOM 2345 N N . ALA A 1 304 ? 19.031 18.178 -1.996 1.00 86.06 304 ALA A N 1
ATOM 2346 C CA . ALA A 1 304 ? 18.361 18.827 -0.871 1.00 86.06 304 ALA A CA 1
ATOM 2347 C C . ALA A 1 304 ? 17.501 17.829 -0.082 1.00 86.06 304 ALA A C 1
ATOM 2349 O O . ALA A 1 304 ? 17.025 16.846 -0.647 1.00 86.06 304 ALA A O 1
ATOM 2350 N N . GLN A 1 305 ? 17.261 18.108 1.200 1.00 85.69 305 GLN A N 1
ATOM 2351 C CA . GLN A 1 305 ? 16.360 17.306 2.027 1.00 85.69 305 GLN A CA 1
ATOM 2352 C C . GLN A 1 305 ? 14.947 17.277 1.421 1.00 85.69 305 GLN A C 1
ATOM 2354 O O . GLN A 1 305 ? 14.438 18.296 0.946 1.00 85.69 305 GLN A O 1
ATOM 2359 N N . ASN A 1 306 ? 14.328 16.103 1.445 1.00 86.75 306 ASN A N 1
ATOM 2360 C CA . ASN A 1 306 ? 12.977 15.841 0.969 1.00 86.75 306 ASN A CA 1
ATOM 2361 C C . ASN A 1 306 ? 12.229 15.055 2.062 1.00 86.75 306 ASN A C 1
ATOM 2363 O O . ASN A 1 306 ? 12.260 13.826 2.042 1.00 86.75 306 ASN A O 1
ATOM 2367 N N . PRO A 1 307 ? 11.655 15.737 3.070 1.00 89.19 307 PRO A N 1
ATOM 2368 C CA . PRO A 1 307 ? 11.083 15.069 4.233 1.00 89.19 307 PRO A CA 1
ATOM 2369 C C . PRO A 1 307 ? 9.874 14.208 3.852 1.00 89.19 307 PRO A C 1
ATOM 2371 O O . PRO A 1 307 ? 8.901 14.710 3.290 1.00 89.19 307 PRO A O 1
ATOM 2374 N N . GLN A 1 308 ? 9.935 12.922 4.191 1.00 90.75 308 GLN A N 1
ATOM 2375 C CA . GLN A 1 308 ? 8.836 11.971 4.014 1.00 90.75 308 GLN A CA 1
ATOM 2376 C C . GLN A 1 308 ? 7.977 11.920 5.281 1.00 90.75 308 GLN A C 1
ATOM 2378 O O . GLN A 1 308 ? 8.555 11.923 6.371 1.00 90.75 308 GLN A O 1
ATOM 2383 N N . PRO A 1 309 ? 6.636 11.902 5.178 1.00 94.69 309 PRO A N 1
ATOM 2384 C CA . PRO A 1 309 ? 5.803 11.599 6.335 1.00 94.69 309 PRO A CA 1
ATOM 2385 C C . PRO A 1 309 ? 6.018 10.140 6.760 1.00 94.69 309 PRO A C 1
ATOM 2387 O O . PRO A 1 309 ? 6.413 9.331 5.933 1.00 94.69 309 PRO A O 1
ATOM 2390 N N . PHE A 1 310 ? 5.767 9.809 8.019 1.00 93.38 310 PHE A N 1
ATOM 2391 C CA . PHE A 1 310 ? 5.970 8.452 8.539 1.00 93.38 310 PHE A CA 1
ATOM 2392 C C . PHE A 1 310 ? 4.918 8.101 9.595 1.00 93.38 310 PHE A C 1
ATOM 2394 O O . PHE A 1 310 ? 4.327 8.990 10.229 1.00 93.38 310 PHE A O 1
ATOM 2401 N N . LEU A 1 311 ? 4.647 6.812 9.727 1.00 91.69 311 LEU A N 1
ATOM 2402 C CA . LEU A 1 311 ? 3.920 6.177 10.809 1.00 91.69 311 LEU A CA 1
ATOM 2403 C C . LEU A 1 311 ? 4.900 5.898 11.953 1.00 91.69 311 LEU A C 1
ATOM 2405 O O . LEU A 1 311 ? 6.107 5.781 11.800 1.00 91.69 311 LEU A O 1
ATOM 2409 N N . GLY A 1 312 ? 4.368 5.911 13.163 1.00 90.06 312 GLY A N 1
ATOM 2410 C CA . GLY A 1 312 ? 5.159 5.739 14.361 1.00 90.06 312 GLY A CA 1
ATOM 2411 C C . GLY A 1 312 ? 6.188 6.844 14.600 1.00 90.06 312 GLY A C 1
ATOM 2412 O O . GLY A 1 312 ? 5.948 8.022 14.320 1.00 90.06 312 GLY A O 1
ATOM 2413 N N . ARG A 1 313 ? 7.302 6.480 15.240 1.00 87.75 313 ARG A N 1
ATOM 2414 C CA . ARG A 1 313 ? 8.269 7.417 15.862 1.00 87.75 313 ARG A CA 1
ATOM 2415 C C . ARG A 1 313 ? 9.595 7.500 15.128 1.00 87.75 313 ARG A C 1
ATOM 2417 O O . ARG A 1 313 ? 10.473 8.276 15.528 1.00 87.75 313 ARG A O 1
ATOM 2424 N N . LYS A 1 314 ? 9.785 6.664 14.119 1.00 85.44 314 LYS A N 1
ATOM 2425 C CA . LYS A 1 314 ? 10.994 6.620 13.314 1.00 85.44 314 LYS A CA 1
ATOM 2426 C C . LYS A 1 314 ? 10.614 6.881 11.864 1.00 85.44 314 LYS A C 1
ATOM 2428 O O . LYS A 1 314 ? 9.566 6.430 11.440 1.00 85.44 314 LYS A O 1
ATOM 2433 N N . PRO A 1 315 ? 11.418 7.659 11.126 1.00 83.56 315 PRO A N 1
ATOM 2434 C CA . PRO A 1 315 ? 11.213 7.776 9.692 1.00 83.56 315 PRO A CA 1
ATOM 2435 C C . PRO A 1 315 ? 11.383 6.417 9.016 1.00 83.56 315 PRO A C 1
ATOM 2437 O O . PRO A 1 315 ? 12.341 5.734 9.380 1.00 83.56 315 PRO A O 1
ATOM 2440 N N . ALA A 1 316 ? 10.561 6.156 7.994 1.00 77.50 316 ALA A N 1
ATOM 2441 C CA . ALA A 1 316 ? 10.694 5.033 7.072 1.00 77.50 316 ALA A CA 1
ATOM 2442 C C . ALA A 1 316 ? 12.145 4.678 6.756 1.00 77.50 316 ALA A C 1
ATOM 2444 O O . ALA A 1 316 ? 12.948 5.549 6.362 1.00 77.50 316 ALA A O 1
ATOM 2445 N N . ASP A 1 317 ? 12.448 3.396 6.837 1.00 71.00 317 ASP A N 1
ATOM 2446 C CA . ASP A 1 317 ? 13.692 2.820 6.394 1.00 71.00 317 ASP A CA 1
ATOM 2447 C C . ASP A 1 317 ? 13.499 1.881 5.193 1.00 71.00 317 ASP A C 1
ATOM 2449 O O . ASP A 1 317 ? 12.481 1.910 4.507 1.00 71.00 317 ASP A O 1
ATOM 2453 N N . ILE A 1 318 ? 14.577 1.216 4.783 1.00 70.44 318 ILE A N 1
ATOM 2454 C CA . ILE A 1 318 ? 14.572 0.417 3.562 1.00 70.44 318 ILE A CA 1
ATOM 2455 C C . ILE A 1 318 ? 14.468 -1.045 3.948 1.00 70.44 318 ILE A C 1
ATOM 2457 O O . ILE A 1 318 ? 15.447 -1.607 4.451 1.00 70.44 318 ILE A O 1
ATOM 2461 N N . ASP A 1 319 ? 13.377 -1.680 3.526 1.00 65.06 319 ASP A N 1
ATOM 2462 C CA . ASP A 1 319 ? 13.174 -3.115 3.679 1.00 65.06 319 ASP A CA 1
ATOM 2463 C C . ASP A 1 319 ? 14.387 -3.926 3.222 1.00 65.06 319 ASP A C 1
ATOM 2465 O O . ASP A 1 319 ? 14.806 -3.931 2.053 1.00 65.06 319 ASP A O 1
ATOM 2469 N N . THR A 1 320 ? 14.967 -4.669 4.164 1.00 57.69 320 THR A N 1
ATOM 2470 C CA . THR A 1 320 ? 16.123 -5.535 3.879 1.00 57.69 320 THR A CA 1
ATOM 2471 C C . THR A 1 320 ? 15.756 -6.987 3.612 1.00 57.69 320 THR A C 1
ATOM 2473 O O . THR A 1 320 ? 16.619 -7.770 3.201 1.00 57.69 320 THR A O 1
ATOM 2476 N N . THR A 1 321 ? 14.495 -7.365 3.811 1.00 53.38 321 THR A N 1
ATOM 2477 C CA . THR A 1 321 ? 14.043 -8.759 3.787 1.00 53.38 321 THR A CA 1
ATOM 2478 C C . THR A 1 321 ? 12.659 -8.881 3.168 1.00 53.38 321 THR A C 1
ATOM 2480 O O . THR A 1 321 ? 11.741 -8.192 3.564 1.00 53.38 321 THR A O 1
ATOM 2483 N N . SER A 1 322 ? 12.505 -9.806 2.221 1.00 49.72 322 SER A N 1
ATOM 2484 C CA . SER A 1 322 ? 11.270 -10.041 1.460 1.00 49.72 322 SER A CA 1
ATOM 2485 C C . SER A 1 322 ? 10.319 -11.046 2.141 1.00 49.72 322 SER A C 1
ATOM 2487 O O . SER A 1 322 ? 9.829 -11.976 1.486 1.00 49.72 322 SER A O 1
ATOM 2489 N N . GLY A 1 323 ? 10.146 -10.951 3.463 1.00 50.94 323 GLY A N 1
ATOM 2490 C CA . GLY A 1 323 ? 9.157 -11.760 4.184 1.00 50.94 323 GLY A CA 1
ATOM 2491 C C . GLY A 1 323 ? 7.755 -11.302 3.792 1.00 50.94 323 GLY A C 1
ATOM 2492 O O . GLY A 1 323 ? 7.542 -10.116 3.648 1.00 50.94 323 GLY A O 1
ATOM 2493 N N . HIS A 1 324 ? 6.833 -12.226 3.523 1.00 54.84 324 HIS A N 1
ATOM 2494 C CA . HIS A 1 324 ? 5.412 -11.902 3.324 1.00 54.84 324 HIS A CA 1
ATOM 2495 C C . HIS A 1 324 ? 4.635 -12.441 4.527 1.00 54.84 324 HIS A C 1
ATOM 2497 O O . HIS A 1 324 ? 3.787 -13.333 4.386 1.00 54.84 324 HIS A O 1
ATOM 2503 N N . ASP A 1 325 ? 5.035 -12.033 5.726 1.00 58.69 325 ASP A N 1
ATOM 2504 C CA . ASP A 1 325 ? 4.332 -12.401 6.940 1.00 58.69 325 ASP A CA 1
ATOM 2505 C C . ASP A 1 325 ? 4.166 -11.171 7.828 1.00 58.69 325 ASP A C 1
ATOM 2507 O O . ASP A 1 325 ? 5.123 -10.483 8.133 1.00 58.69 325 ASP A O 1
ATOM 2511 N N . TRP A 1 326 ? 2.926 -10.937 8.251 1.00 65.75 326 TRP A N 1
ATOM 2512 C CA . TRP A 1 326 ? 2.469 -9.879 9.164 1.00 65.75 326 TRP A CA 1
ATOM 2513 C C . TRP A 1 326 ? 3.118 -9.932 10.570 1.00 65.75 326 TRP A C 1
ATOM 2515 O O . TRP A 1 326 ? 2.520 -9.442 11.526 1.00 65.75 326 TRP A O 1
ATOM 2525 N N . THR A 1 327 ? 4.176 -10.736 10.752 1.00 56.06 327 THR A N 1
ATOM 2526 C CA . THR A 1 327 ? 4.959 -10.881 11.991 1.00 56.06 327 THR A CA 1
ATOM 2527 C C . THR A 1 327 ? 6.448 -10.608 11.771 1.00 56.06 327 THR A C 1
ATOM 2529 O O . THR A 1 327 ? 7.262 -10.877 12.667 1.00 56.06 327 THR A O 1
ATOM 2532 N N . HIS A 1 328 ? 6.824 -10.184 10.566 1.00 50.03 328 HIS A N 1
ATOM 2533 C CA . HIS A 1 328 ? 8.207 -9.971 10.178 1.00 50.03 328 HIS A CA 1
ATOM 2534 C C . HIS A 1 328 ? 8.656 -8.569 10.608 1.00 50.03 328 HIS A C 1
ATOM 2536 O O . HIS A 1 328 ? 9.751 -8.448 11.169 1.00 50.03 328 HIS A O 1
ATOM 2542 N N . ASP A 1 329 ? 7.762 -7.583 10.481 1.00 50.47 329 ASP A N 1
ATOM 2543 C CA . ASP A 1 329 ? 7.812 -6.243 11.093 1.00 50.47 329 ASP A CA 1
ATOM 2544 C C . ASP A 1 329 ? 7.985 -6.279 12.628 1.00 50.47 329 ASP A C 1
ATOM 2546 O O . ASP A 1 329 ? 8.710 -5.496 13.239 1.00 50.47 329 ASP A O 1
ATOM 2550 N N . ASP A 1 330 ? 7.404 -7.282 13.288 1.00 49.31 330 ASP A N 1
ATOM 2551 C CA . ASP A 1 330 ? 7.519 -7.471 14.733 1.00 49.31 330 ASP A CA 1
ATOM 2552 C C . ASP A 1 330 ? 8.932 -7.931 15.164 1.00 49.31 330 ASP A C 1
ATOM 2554 O O . ASP A 1 330 ? 9.226 -7.994 16.367 1.00 49.31 330 ASP A O 1
ATOM 2558 N N . LYS A 1 331 ? 9.809 -8.348 14.227 1.00 49.00 331 LYS A N 1
ATOM 2559 C CA . LYS A 1 331 ? 11.063 -9.063 14.550 1.00 49.00 331 LYS A CA 1
ATOM 2560 C C . LYS A 1 331 ? 12.220 -8.910 13.550 1.00 49.00 331 LYS A C 1
ATOM 2562 O O . LYS A 1 331 ? 12.801 -9.935 13.184 1.00 49.00 331 LYS A O 1
ATOM 2567 N N . THR A 1 332 ? 12.701 -7.713 13.200 1.00 48.03 332 THR A N 1
ATOM 2568 C CA . THR A 1 332 ? 14.045 -7.613 12.571 1.00 48.03 332 THR A CA 1
ATOM 2569 C C . THR A 1 332 ? 14.891 -6.381 12.947 1.00 48.03 332 THR A C 1
ATOM 2571 O O . THR A 1 332 ? 14.537 -5.586 13.805 1.00 48.03 332 THR A O 1
ATOM 2574 N N . ASP A 1 333 ? 16.116 -6.340 12.402 1.00 46.53 333 ASP A N 1
ATOM 2575 C CA . ASP A 1 333 ? 17.323 -5.586 12.793 1.00 46.53 333 ASP A CA 1
ATOM 2576 C C . ASP A 1 333 ? 17.248 -4.037 12.678 1.00 46.53 333 ASP A C 1
ATOM 2578 O O . ASP A 1 333 ? 18.301 -3.387 12.755 1.00 46.53 333 ASP A O 1
ATOM 2582 N N . HIS A 1 334 ? 16.066 -3.444 12.490 1.00 55.41 334 HIS A N 1
ATOM 2583 C CA . HIS A 1 334 ? 15.882 -2.016 12.194 1.00 55.41 334 HIS A CA 1
ATOM 2584 C C . HIS A 1 334 ? 15.080 -1.273 13.267 1.00 55.41 334 HIS A C 1
ATOM 2586 O O . HIS A 1 334 ? 14.537 -1.874 14.188 1.00 55.41 334 HIS A O 1
ATOM 2592 N N . ALA A 1 335 ? 15.154 0.061 13.258 1.00 51.09 335 ALA A N 1
ATOM 2593 C CA . ALA A 1 335 ? 14.726 0.882 14.397 1.00 51.09 335 ALA A CA 1
ATOM 2594 C C . ALA A 1 335 ? 13.265 1.347 14.323 1.00 51.09 335 ALA A C 1
ATOM 2596 O O . ALA A 1 335 ? 12.719 1.725 15.363 1.00 51.09 335 ALA A O 1
ATOM 2597 N N . ASP A 1 336 ? 12.702 1.395 13.121 1.00 55.25 336 ASP A N 1
ATOM 2598 C CA . ASP A 1 336 ? 11.302 1.658 12.780 1.00 55.25 336 ASP A CA 1
ATOM 2599 C C . ASP A 1 336 ? 10.439 0.392 12.787 1.00 55.25 336 ASP A C 1
ATOM 2601 O O . ASP A 1 336 ? 9.231 0.487 12.735 1.00 55.25 336 ASP A O 1
ATOM 2605 N N . GLU A 1 337 ? 11.010 -0.786 12.986 1.00 61.34 337 GLU A N 1
ATOM 2606 C CA . GLU A 1 337 ? 10.233 -2.024 13.038 1.00 61.34 337 GLU A CA 1
ATOM 2607 C C . GLU A 1 337 ? 9.608 -2.248 14.434 1.00 61.34 337 GLU A C 1
ATOM 2609 O O . GLU A 1 337 ? 10.288 -2.156 15.469 1.00 61.34 337 GLU A O 1
ATOM 2614 N N . GLY A 1 338 ? 8.300 -2.538 14.475 1.00 67.56 338 GLY A N 1
ATOM 2615 C CA . GLY A 1 338 ? 7.596 -3.081 15.645 1.00 67.56 338 GLY A CA 1
ATOM 2616 C C . GLY A 1 338 ? 6.497 -2.214 16.283 1.00 67.56 338 GLY A C 1
ATOM 2617 O O . GLY A 1 338 ? 6.553 -0.986 16.360 1.00 67.56 338 GLY A O 1
ATOM 2618 N N . VAL A 1 339 ? 5.502 -2.887 16.872 1.00 75.12 339 VAL A N 1
ATOM 2619 C CA . VAL A 1 339 ? 4.265 -2.295 17.426 1.00 75.12 339 VAL A CA 1
ATOM 2620 C C . VAL A 1 339 ? 4.478 -1.082 18.345 1.00 75.12 339 VAL A C 1
ATOM 2622 O O . VAL A 1 339 ? 3.703 -0.125 18.289 1.00 75.12 339 VAL A O 1
ATOM 2625 N N . ASP A 1 340 ? 5.512 -1.077 19.192 1.00 80.00 340 ASP A N 1
ATOM 2626 C CA . ASP A 1 340 ? 5.757 0.009 20.157 1.00 80.00 340 ASP A CA 1
ATOM 2627 C C . ASP A 1 340 ? 6.013 1.369 19.488 1.00 80.00 340 ASP A C 1
ATOM 2629 O O . ASP A 1 340 ? 5.704 2.414 20.073 1.00 80.00 340 ASP A O 1
ATOM 2633 N N . GLN A 1 341 ? 6.551 1.377 18.267 1.00 82.31 341 GLN A N 1
ATOM 2634 C CA . GLN A 1 341 ? 6.813 2.613 17.537 1.00 82.31 341 GLN A CA 1
ATOM 2635 C C . GLN A 1 341 ? 5.513 3.227 16.995 1.00 82.31 341 GLN A C 1
ATOM 2637 O O . GLN A 1 341 ? 5.354 4.447 17.040 1.00 82.31 341 GLN A O 1
ATOM 2642 N N . LEU A 1 342 ? 4.540 2.387 16.627 1.00 86.75 342 LEU A N 1
ATOM 2643 C CA . LEU A 1 342 ? 3.211 2.779 16.153 1.00 86.75 342 LEU A CA 1
ATOM 2644 C C . LEU A 1 342 ? 2.260 3.168 17.292 1.00 86.75 342 LEU A C 1
ATOM 2646 O O . LEU A 1 342 ? 1.274 3.873 17.064 1.00 86.75 342 LEU A O 1
ATOM 2650 N N . LEU A 1 343 ? 2.509 2.704 18.519 1.00 86.19 343 LEU A N 1
ATOM 2651 C CA . LEU A 1 343 ? 1.603 2.927 19.642 1.00 86.19 343 LEU A CA 1
ATOM 2652 C C . LEU A 1 343 ? 1.578 4.396 20.122 1.00 86.19 343 LEU A C 1
ATOM 2654 O O . LEU A 1 343 ? 2.622 5.051 20.244 1.00 86.19 343 LEU A O 1
ATOM 2658 N N . PRO A 1 344 ? 0.387 4.894 20.514 1.00 87.19 344 PRO A N 1
ATOM 2659 C CA . PRO A 1 344 ? 0.239 6.160 21.228 1.00 87.19 344 PRO A CA 1
ATOM 2660 C C . PRO A 1 344 ? 1.099 6.242 22.491 1.00 87.19 344 PRO A C 1
ATOM 2662 O O . PRO A 1 344 ? 1.339 5.221 23.146 1.00 87.19 344 PRO A O 1
ATOM 2665 N N . ASP A 1 345 ? 1.472 7.458 22.901 1.00 86.50 345 ASP A N 1
ATOM 2666 C CA . ASP A 1 345 ? 2.341 7.717 24.066 1.00 86.50 345 ASP A CA 1
ATOM 2667 C C . ASP A 1 345 ? 1.860 7.002 25.343 1.00 86.50 345 ASP A C 1
ATOM 2669 O O . ASP A 1 345 ? 2.652 6.526 26.161 1.00 86.50 345 ASP A O 1
ATOM 2673 N N . ASP A 1 346 ? 0.541 6.913 25.539 1.00 85.00 346 ASP A N 1
ATOM 2674 C CA . ASP A 1 346 ? -0.044 6.297 26.725 1.00 85.00 346 ASP A CA 1
ATOM 2675 C C . ASP A 1 346 ? 0.007 4.762 26.727 1.00 85.00 346 ASP A C 1
ATOM 2677 O O . ASP A 1 346 ? -0.249 4.177 27.786 1.00 85.00 346 ASP A O 1
ATOM 2681 N N . LEU A 1 347 ? 0.355 4.121 25.606 1.00 83.75 347 LEU A N 1
ATOM 2682 C CA . LEU A 1 347 ? 0.317 2.667 25.408 1.00 83.75 347 LEU A CA 1
ATOM 2683 C C . LEU A 1 347 ? 1.686 2.006 25.202 1.00 83.75 347 LEU A C 1
ATOM 2685 O O . LEU A 1 347 ? 1.786 0.804 25.452 1.00 83.75 347 LEU A O 1
ATOM 2689 N N . VAL A 1 348 ? 2.721 2.760 24.821 1.00 83.38 348 VAL A N 1
ATOM 2690 C CA . VAL A 1 348 ? 4.085 2.233 24.618 1.00 83.38 348 VAL A CA 1
ATOM 2691 C C . VAL A 1 348 ? 4.559 1.436 25.841 1.00 83.38 348 VAL A C 1
ATOM 2693 O O . VAL A 1 348 ? 4.485 1.921 26.979 1.00 83.38 348 VAL A O 1
ATOM 2696 N N . GLY A 1 349 ? 5.023 0.202 25.617 1.0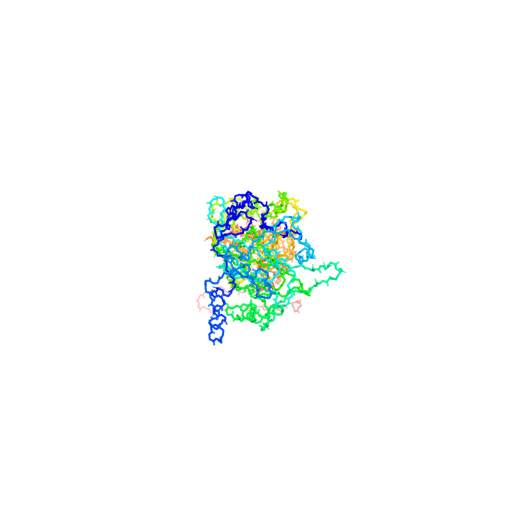0 79.75 349 GLY A N 1
ATOM 2697 C CA . GLY A 1 349 ? 5.521 -0.697 26.663 1.00 79.75 349 GLY A CA 1
ATOM 2698 C C . GLY A 1 349 ? 4.461 -1.206 27.650 1.00 79.75 349 GLY A C 1
ATOM 2699 O O . GLY A 1 349 ? 4.813 -1.768 28.690 1.00 79.75 349 GLY A O 1
ATOM 2700 N N . LYS A 1 350 ? 3.164 -0.997 27.375 1.00 79.06 350 LYS A N 1
ATOM 2701 C CA . LYS A 1 350 ? 2.055 -1.413 28.260 1.00 79.06 350 LYS A CA 1
ATOM 2702 C C . LYS A 1 350 ? 1.147 -2.483 27.671 1.00 79.06 350 LYS A C 1
ATOM 2704 O O . LYS A 1 350 ? 0.357 -3.047 28.419 1.00 79.06 350 LYS A O 1
ATOM 2709 N N . THR A 1 351 ? 1.232 -2.752 26.372 1.00 72.94 351 THR A N 1
ATOM 2710 C CA . THR A 1 351 ? 0.332 -3.692 25.686 1.00 72.94 351 THR A CA 1
ATOM 2711 C C . THR A 1 351 ? 0.978 -5.040 25.375 1.00 72.94 351 THR A C 1
ATOM 2713 O O . THR A 1 351 ? 0.345 -5.852 24.716 1.00 72.94 351 THR A O 1
ATOM 2716 N N . HIS A 1 352 ? 2.206 -5.299 25.844 1.00 75.56 352 HIS A N 1
ATOM 2717 C CA . HIS A 1 352 ? 2.981 -6.501 25.499 1.00 75.56 352 HIS A CA 1
ATOM 2718 C C . HIS A 1 352 ? 3.056 -6.734 23.977 1.00 75.56 352 HIS A C 1
ATOM 2720 O O . HIS A 1 352 ? 2.731 -7.822 23.509 1.00 75.56 352 HIS A O 1
ATOM 2726 N N . GLU A 1 353 ? 3.433 -5.693 23.222 1.00 70.25 353 GLU A N 1
ATOM 2727 C CA . GLU A 1 353 ? 3.551 -5.730 21.750 1.00 70.25 353 GLU A CA 1
ATOM 2728 C C . GLU A 1 353 ? 2.213 -6.000 21.034 1.00 70.25 353 GLU A C 1
ATOM 2730 O O . GLU A 1 353 ? 2.171 -6.468 19.904 1.00 70.25 353 GLU A O 1
ATOM 2735 N N . LEU A 1 354 ? 1.076 -5.700 21.676 1.00 76.69 354 LEU A N 1
ATOM 2736 C CA . LEU A 1 354 ? -0.239 -5.834 21.050 1.00 76.69 354 LEU A CA 1
ATOM 2737 C C . LEU A 1 354 ? -0.731 -4.492 20.515 1.00 76.69 354 LEU A C 1
ATOM 2739 O O . LEU A 1 354 ? -0.921 -3.533 21.274 1.00 76.69 354 LEU A O 1
ATOM 2743 N N . PHE A 1 355 ? -1.028 -4.458 19.218 1.00 84.19 355 PHE A N 1
ATOM 2744 C CA . PHE A 1 355 ? -1.756 -3.369 18.583 1.00 84.19 355 PHE A CA 1
ATOM 2745 C C . PHE A 1 355 ? -3.258 -3.665 18.605 1.00 84.19 355 PHE A C 1
ATOM 2747 O O . PHE A 1 355 ? -3.673 -4.804 18.379 1.00 84.19 355 PHE A O 1
ATOM 2754 N N . ARG A 1 356 ? -4.102 -2.678 18.932 1.00 86.31 356 ARG A N 1
ATOM 2755 C CA . ARG A 1 356 ? -5.523 -2.933 19.233 1.00 86.31 356 ARG A CA 1
ATOM 2756 C C . ARG A 1 356 ? -6.487 -1.999 18.515 1.00 86.31 356 ARG A C 1
ATOM 2758 O O . ARG A 1 356 ? -6.247 -0.798 18.418 1.00 86.31 356 ARG A O 1
ATOM 2765 N N . ALA A 1 357 ? -7.629 -2.560 18.124 1.00 91.75 357 ALA A N 1
ATOM 2766 C CA . ALA A 1 357 ? -8.801 -1.824 17.682 1.00 91.75 357 ALA A CA 1
ATOM 2767 C C . ALA A 1 357 ? -9.852 -1.791 18.802 1.00 91.75 357 ALA A C 1
ATOM 2769 O O . ALA A 1 357 ? -10.383 -2.820 19.248 1.00 91.75 357 ALA A O 1
ATOM 2770 N N . ASP A 1 358 ? -10.158 -0.581 19.259 1.00 89.25 358 ASP A N 1
ATOM 2771 C CA . ASP A 1 358 ? -11.130 -0.328 20.312 1.00 89.25 358 ASP A CA 1
ATOM 2772 C C . ASP A 1 358 ? -12.535 -0.245 19.699 1.00 89.25 358 ASP A C 1
ATOM 2774 O O . ASP A 1 358 ? -12.788 0.546 18.781 1.00 89.25 358 ASP A O 1
ATOM 2778 N N . ARG A 1 359 ? -13.460 -1.071 20.205 1.00 91.12 359 ARG A N 1
ATOM 2779 C CA . ARG A 1 359 ? -14.860 -1.067 19.763 1.00 91.12 359 ARG A CA 1
ATOM 2780 C C . ARG A 1 359 ? -15.617 0.121 20.352 1.00 91.12 359 ARG A C 1
ATOM 2782 O O . ARG A 1 359 ? -15.656 0.312 21.568 1.00 91.12 359 ARG A O 1
ATOM 2789 N N . LEU A 1 360 ? -16.265 0.888 19.483 1.00 92.62 360 LEU A N 1
ATOM 2790 C CA . LEU A 1 360 ? -17.084 2.045 19.822 1.00 92.62 360 LEU A CA 1
ATOM 2791 C C . LEU A 1 360 ? -18.513 1.635 20.214 1.00 92.62 360 LEU A C 1
ATOM 2793 O O . LEU A 1 360 ? -18.962 0.505 20.003 1.00 92.62 360 LEU A O 1
ATOM 2797 N N . ARG A 1 361 ? -19.249 2.585 20.805 1.00 92.12 361 ARG A N 1
ATOM 2798 C CA . ARG A 1 361 ? -20.608 2.382 21.339 1.00 92.12 361 ARG A CA 1
ATOM 2799 C C . ARG A 1 361 ? -21.609 1.898 20.285 1.00 92.12 361 ARG A C 1
ATOM 2801 O O . ARG A 1 361 ? -22.487 1.106 20.611 1.00 92.12 361 ARG A O 1
ATOM 2808 N N . ASP A 1 362 ? -21.513 2.389 19.060 1.00 91.50 362 ASP A N 1
ATOM 2809 C CA . ASP A 1 362 ? -22.382 2.042 17.926 1.00 91.50 362 ASP A CA 1
ATOM 2810 C C . ASP A 1 362 ? -21.985 0.731 17.224 1.00 91.50 362 ASP A C 1
ATOM 2812 O O . ASP A 1 362 ? -22.717 0.235 16.364 1.00 91.50 362 ASP A O 1
ATOM 2816 N N . GLY A 1 363 ? -20.868 0.128 17.638 1.00 92.00 363 GLY A N 1
ATOM 2817 C CA . GLY A 1 363 ? -20.321 -1.087 17.054 1.00 92.00 363 GLY A CA 1
ATOM 2818 C C . GLY A 1 363 ? -19.285 -0.845 15.959 1.00 92.00 363 GLY A C 1
ATOM 2819 O O . GLY A 1 363 ? -18.833 -1.838 15.388 1.00 92.00 363 GLY A O 1
ATOM 2820 N N . ASP A 1 364 ? -18.917 0.413 15.694 1.00 94.94 364 ASP A N 1
ATOM 2821 C CA . ASP A 1 364 ? -17.746 0.780 14.892 1.00 94.94 364 ASP A CA 1
ATOM 2822 C C . ASP A 1 364 ? -16.444 0.409 15.625 1.00 94.94 364 ASP A C 1
ATOM 2824 O O . ASP A 1 364 ? -16.446 0.119 16.825 1.00 94.94 364 ASP A O 1
ATOM 2828 N N . TYR A 1 365 ? -15.317 0.445 14.915 1.00 95.19 365 TYR A N 1
ATOM 2829 C CA . TYR A 1 365 ? -13.986 0.270 15.502 1.00 95.19 365 TYR A CA 1
ATOM 2830 C C . TYR A 1 365 ? -13.115 1.496 15.255 1.00 95.19 365 TYR A C 1
ATOM 2832 O O . TYR A 1 365 ? -13.243 2.171 14.234 1.00 95.19 365 TYR A O 1
ATOM 2840 N N . SER A 1 366 ? -12.203 1.769 16.182 1.00 95.50 366 SER A N 1
ATOM 2841 C CA . SER A 1 366 ? -11.189 2.811 16.030 1.00 95.50 366 SER A CA 1
ATOM 2842 C C . SER A 1 366 ? -9.815 2.306 16.433 1.00 95.50 366 SER A C 1
ATOM 2844 O O . SER A 1 366 ? -9.694 1.434 17.294 1.00 95.50 366 SER A O 1
ATOM 2846 N N . ILE A 1 367 ? -8.788 2.877 15.817 1.00 93.56 367 ILE A N 1
ATOM 2847 C CA . ILE A 1 367 ? -7.387 2.604 16.127 1.00 93.56 367 ILE A CA 1
ATOM 2848 C C . ILE A 1 367 ? -6.699 3.921 16.412 1.00 93.56 367 ILE A C 1
ATOM 2850 O O . ILE A 1 367 ? -6.888 4.888 15.674 1.00 93.56 367 ILE A O 1
ATOM 2854 N N . ARG A 1 368 ? -5.885 3.933 17.467 1.00 94.06 368 ARG A N 1
ATOM 2855 C CA . ARG A 1 368 ? -4.991 5.041 17.790 1.00 94.06 368 ARG A CA 1
ATOM 2856 C C . ARG A 1 368 ? -3.560 4.664 17.427 1.00 94.06 368 ARG A C 1
ATOM 2858 O O . ARG A 1 368 ? -3.146 3.554 17.744 1.00 94.06 368 ARG A O 1
ATOM 2865 N N . PHE A 1 369 ? -2.831 5.585 16.812 1.00 93.00 369 PHE A N 1
ATOM 2866 C CA . PHE A 1 369 ? -1.454 5.380 16.361 1.00 93.00 369 PHE A CA 1
ATOM 2867 C C . PHE A 1 369 ? -0.659 6.685 16.438 1.00 93.00 369 PHE A C 1
ATOM 2869 O O . PHE A 1 369 ? -1.252 7.765 16.433 1.00 93.00 369 PHE A O 1
ATOM 2876 N N . HIS A 1 370 ? 0.664 6.587 16.501 1.00 94.62 370 HIS A N 1
ATOM 2877 C CA . HIS A 1 370 ? 1.573 7.723 16.381 1.00 94.62 370 HIS A CA 1
ATOM 2878 C C . HIS A 1 370 ? 1.938 7.950 14.908 1.00 94.62 370 HIS A C 1
ATOM 2880 O O . HIS A 1 370 ? 2.036 6.986 14.153 1.00 94.62 370 HIS A O 1
ATOM 2886 N N . ALA A 1 371 ? 2.088 9.200 14.472 1.00 96.31 371 ALA A N 1
ATOM 2887 C CA . ALA A 1 371 ? 2.517 9.531 13.110 1.00 96.31 371 ALA A CA 1
ATOM 2888 C C . ALA A 1 371 ? 3.078 10.954 13.024 1.00 96.31 371 ALA A C 1
ATOM 2890 O O . ALA A 1 371 ? 2.818 11.794 13.890 1.00 96.31 371 ALA A O 1
ATOM 2891 N N . SER A 1 372 ? 3.784 11.255 11.932 1.00 96.56 372 SER A N 1
ATOM 2892 C CA . SER A 1 372 ? 4.366 12.572 11.677 1.00 96.56 372 SER A CA 1
ATOM 2893 C C . SER A 1 372 ? 4.255 13.002 10.216 1.00 96.56 372 SER A C 1
ATOM 2895 O O . SER A 1 372 ? 4.567 12.258 9.290 1.00 96.56 372 SER A O 1
ATOM 2897 N N . ALA A 1 373 ? 3.895 14.272 10.001 1.00 95.69 373 ALA A N 1
ATOM 2898 C CA . ALA A 1 373 ? 4.007 14.921 8.692 1.00 95.69 373 ALA A CA 1
ATOM 2899 C C . ALA A 1 373 ? 5.462 15.310 8.350 1.00 95.69 373 ALA A C 1
ATOM 2901 O O . ALA A 1 373 ? 5.733 15.778 7.244 1.00 95.69 373 ALA A O 1
ATOM 2902 N N . ASN A 1 374 ? 6.398 15.144 9.293 1.00 94.00 374 ASN A N 1
ATOM 2903 C CA . ASN A 1 374 ? 7.829 15.410 9.132 1.00 94.00 374 ASN A CA 1
ATOM 2904 C C . ASN A 1 374 ? 8.152 16.822 8.597 1.00 94.00 374 ASN A C 1
ATOM 2906 O O . ASN A 1 374 ? 8.992 17.012 7.722 1.00 94.00 374 ASN A O 1
ATOM 2910 N N . GLY A 1 375 ? 7.444 17.838 9.095 1.00 91.62 375 GLY A N 1
ATOM 2911 C CA . GLY A 1 375 ? 7.633 19.231 8.675 1.00 91.62 375 GLY A CA 1
ATOM 2912 C C . GLY A 1 375 ? 6.973 19.610 7.343 1.00 91.62 375 GLY A C 1
ATOM 2913 O O . GLY A 1 375 ? 7.110 20.758 6.923 1.00 91.62 375 GLY A O 1
ATOM 2914 N N . ASN A 1 376 ? 6.247 18.695 6.693 1.00 93.06 376 ASN A N 1
ATOM 2915 C CA . ASN A 1 376 ? 5.303 19.047 5.631 1.00 93.06 376 ASN A CA 1
ATOM 2916 C C . ASN A 1 376 ? 4.046 19.701 6.230 1.00 93.06 376 ASN A C 1
ATOM 2918 O O . ASN A 1 376 ? 3.696 19.428 7.376 1.00 93.06 376 ASN A O 1
ATOM 2922 N N . ASP A 1 377 ? 3.336 20.515 5.437 1.00 94.75 377 ASP A N 1
ATOM 2923 C CA . ASP A 1 377 ? 2.093 21.175 5.874 1.00 94.75 377 ASP A CA 1
ATOM 2924 C C . ASP A 1 377 ? 1.050 20.163 6.373 1.00 94.75 377 ASP A C 1
ATOM 2926 O O . ASP A 1 377 ? 0.331 20.425 7.338 1.00 94.75 377 ASP A O 1
ATOM 2930 N N . LYS A 1 378 ? 0.963 19.013 5.688 1.00 96.06 378 LYS A N 1
ATOM 2931 C CA . LYS A 1 378 ? 0.135 17.873 6.076 1.00 96.06 378 LYS A CA 1
ATOM 2932 C C . LYS A 1 378 ? 0.498 16.584 5.342 1.00 96.06 378 LYS A C 1
ATOM 2934 O O . LYS A 1 378 ? 1.089 16.618 4.264 1.00 96.06 378 LYS A O 1
ATOM 2939 N N . ALA A 1 379 ? 0.054 15.471 5.910 1.00 97.50 379 ALA A N 1
ATOM 2940 C CA . ALA A 1 379 ? -0.006 14.143 5.317 1.00 97.50 379 ALA A CA 1
ATOM 2941 C C . ALA A 1 379 ? -1.366 13.493 5.627 1.00 97.50 379 ALA A C 1
ATOM 2943 O O . ALA A 1 379 ? -2.165 14.023 6.401 1.00 97.50 379 ALA A O 1
ATOM 2944 N N . TYR A 1 380 ? -1.634 12.346 5.020 1.00 98.31 380 TYR A N 1
ATOM 2945 C CA . TYR A 1 380 ? -2.889 11.618 5.142 1.00 98.31 380 TYR A CA 1
ATOM 2946 C C . TYR A 1 380 ? -2.617 10.174 5.505 1.00 98.31 380 TYR A C 1
ATOM 2948 O O . TYR A 1 380 ? -1.736 9.560 4.911 1.00 98.31 380 TYR A O 1
ATOM 2956 N N . VAL A 1 381 ? -3.410 9.637 6.427 1.00 98.38 381 VAL A N 1
ATOM 2957 C CA . VAL A 1 381 ? -3.375 8.229 6.819 1.00 98.38 381 VAL A CA 1
ATOM 2958 C C . VAL A 1 381 ? -4.685 7.551 6.461 1.00 98.38 381 VAL A C 1
ATOM 2960 O O . VAL A 1 381 ? -5.765 8.135 6.618 1.00 98.38 381 VAL A O 1
ATOM 2963 N N . ARG A 1 382 ? -4.582 6.300 6.010 1.00 97.94 382 ARG A N 1
ATOM 2964 C CA . ARG A 1 382 ? -5.710 5.382 5.864 1.00 97.94 382 ARG A CA 1
ATOM 2965 C C . ARG A 1 382 ? -5.296 3.968 6.246 1.00 97.94 382 ARG A C 1
ATOM 2967 O O . ARG A 1 382 ? -4.164 3.570 5.986 1.00 97.94 382 ARG A O 1
ATOM 2974 N N . ALA A 1 383 ? -6.217 3.231 6.853 1.00 97.44 383 ALA A N 1
ATOM 2975 C CA . ALA A 1 383 ? -5.995 1.864 7.297 1.00 97.44 383 ALA A CA 1
ATOM 2976 C C . ALA A 1 383 ? -7.073 0.908 6.769 1.00 97.44 383 ALA A C 1
ATOM 2978 O O . ALA A 1 383 ? -8.170 1.340 6.414 1.00 97.44 383 ALA A O 1
ATOM 2979 N N . TRP A 1 384 ? -6.771 -0.387 6.753 1.00 97.75 384 TRP A N 1
ATOM 2980 C CA . TRP A 1 384 ? -7.677 -1.478 6.387 1.00 97.75 384 TRP A CA 1
ATOM 2981 C C . TRP A 1 384 ? -7.543 -2.605 7.401 1.00 97.75 384 TRP A C 1
ATOM 2983 O O . TRP A 1 384 ? -6.426 -2.914 7.794 1.00 97.75 384 TRP A O 1
ATOM 2993 N N . ILE A 1 385 ? -8.658 -3.208 7.811 1.00 96.75 385 ILE A N 1
ATOM 2994 C CA . ILE A 1 385 ? -8.687 -4.405 8.667 1.00 96.75 385 ILE A CA 1
ATOM 2995 C C . ILE A 1 385 ? -9.584 -5.433 7.990 1.00 96.75 385 ILE A C 1
ATOM 2997 O O . ILE A 1 385 ? -10.745 -5.121 7.738 1.00 96.75 385 ILE A O 1
ATOM 3001 N N . ASP A 1 386 ? -9.094 -6.651 7.770 1.00 95.88 386 ASP A N 1
ATOM 3002 C CA . ASP A 1 386 ? -9.895 -7.750 7.208 1.00 95.88 386 ASP A CA 1
ATOM 3003 C C . ASP A 1 386 ? -10.904 -8.278 8.241 1.00 95.88 386 ASP A C 1
ATOM 3005 O O . ASP A 1 386 ? -10.717 -9.310 8.883 1.00 95.88 386 ASP A O 1
ATOM 3009 N N . PHE A 1 387 ? -11.974 -7.516 8.466 1.00 95.06 387 PHE A N 1
ATOM 3010 C CA . PHE A 1 387 ? -13.023 -7.799 9.444 1.00 95.06 387 PHE A CA 1
ATOM 3011 C C . PHE A 1 387 ? -13.737 -9.117 9.173 1.00 95.06 387 PHE A C 1
ATOM 3013 O O . PHE A 1 387 ? -14.265 -9.728 10.107 1.00 95.06 387 PHE A O 1
ATOM 3020 N N . ASN A 1 388 ? -13.798 -9.539 7.912 1.00 93.25 388 ASN A N 1
ATOM 3021 C CA . ASN A 1 388 ? -14.454 -10.784 7.541 1.00 93.25 388 ASN A CA 1
ATOM 3022 C C . ASN A 1 388 ? -13.500 -11.993 7.454 1.00 93.25 388 ASN A C 1
ATOM 3024 O O . ASN A 1 388 ? -13.975 -13.127 7.343 1.00 93.25 388 ASN A O 1
ATOM 3028 N N . ASN A 1 389 ? -12.199 -11.755 7.635 1.00 93.19 389 ASN A N 1
ATOM 3029 C CA . ASN A 1 389 ? -11.119 -12.732 7.678 1.00 93.19 389 ASN A CA 1
ATOM 3030 C C . ASN A 1 389 ? -11.074 -13.628 6.425 1.00 93.19 389 ASN A C 1
ATOM 3032 O O . ASN A 1 389 ? -10.925 -14.852 6.535 1.00 93.19 389 ASN A O 1
ATOM 3036 N N . ASN A 1 390 ? -11.279 -13.040 5.238 1.00 93.44 390 ASN A N 1
ATOM 3037 C CA . ASN A 1 390 ? -11.244 -13.752 3.953 1.00 93.44 390 ASN A CA 1
ATOM 3038 C C . ASN A 1 390 ? -9.865 -13.741 3.273 1.00 93.44 390 ASN A C 1
ATOM 3040 O O . ASN A 1 390 ? -9.705 -14.395 2.238 1.00 93.44 390 ASN A O 1
ATOM 3044 N N . GLY A 1 391 ? -8.878 -13.052 3.847 1.00 92.88 391 GLY A N 1
ATOM 3045 C CA . GLY A 1 391 ? -7.527 -12.958 3.310 1.00 92.88 391 GLY A CA 1
ATOM 3046 C C . GLY A 1 391 ? -7.328 -11.854 2.270 1.00 92.88 391 GLY A C 1
ATOM 3047 O O . GLY A 1 391 ? -6.294 -11.867 1.601 1.00 92.88 391 GLY A O 1
ATOM 3048 N N . VAL A 1 392 ? -8.285 -10.940 2.094 1.00 95.00 392 VAL A N 1
ATOM 3049 C CA . VAL A 1 392 ? -8.180 -9.769 1.214 1.00 95.00 392 VAL A CA 1
ATOM 3050 C C . VAL A 1 392 ? -8.729 -8.527 1.920 1.00 95.00 392 VAL A C 1
ATOM 3052 O O . VAL A 1 392 ? -9.510 -8.640 2.852 1.00 95.00 392 VAL A O 1
ATOM 3055 N N . PHE A 1 393 ? -8.340 -7.330 1.474 1.00 96.19 393 PHE A N 1
ATOM 3056 C CA . PHE A 1 393 ? -8.945 -6.088 1.963 1.00 96.19 393 PHE A CA 1
ATOM 3057 C C . PHE A 1 393 ? -10.093 -5.648 1.053 1.00 96.19 393 PHE A C 1
ATOM 3059 O O . PHE A 1 393 ? -9.867 -5.257 -0.098 1.00 96.19 393 PHE A O 1
ATOM 3066 N N . ASP A 1 394 ? -11.312 -5.666 1.582 1.00 95.62 394 ASP A N 1
ATOM 3067 C CA . ASP A 1 394 ? -12.520 -5.232 0.884 1.00 95.62 394 ASP A CA 1
ATOM 3068 C C . ASP A 1 394 ? -12.750 -3.706 1.009 1.00 95.62 394 ASP A C 1
ATOM 3070 O O . ASP A 1 394 ? -12.303 -3.036 1.944 1.00 95.62 394 ASP A O 1
ATOM 3074 N N . ASP A 1 395 ? -13.497 -3.106 0.074 1.00 92.38 395 ASP A N 1
ATOM 3075 C CA . ASP A 1 395 ? -13.745 -1.649 0.059 1.00 92.38 395 ASP A CA 1
ATOM 3076 C C . ASP A 1 395 ? -14.401 -1.131 1.356 1.00 92.38 395 ASP A C 1
ATOM 3078 O O . ASP A 1 395 ? -14.191 0.012 1.775 1.00 92.38 395 ASP A O 1
ATOM 3082 N N . ASN A 1 396 ? -15.218 -1.966 2.002 1.00 94.44 396 ASN A N 1
ATOM 3083 C CA . ASN A 1 396 ? -15.936 -1.629 3.228 1.00 94.44 396 ASN A CA 1
ATOM 3084 C C . ASN A 1 396 ? -15.096 -1.815 4.506 1.00 94.44 396 ASN A C 1
ATOM 3086 O O . ASN A 1 396 ? -15.567 -1.492 5.597 1.00 94.44 396 ASN A O 1
ATOM 3090 N N . GLU A 1 397 ? -13.864 -2.294 4.375 1.00 96.75 397 GLU A N 1
ATOM 3091 C CA . GLU A 1 397 ? -12.917 -2.527 5.468 1.00 96.75 397 GLU A CA 1
ATOM 3092 C C . GLU A 1 397 ? -11.926 -1.383 5.662 1.00 96.75 397 GLU A C 1
ATOM 3094 O O . GLU A 1 397 ? -11.159 -1.364 6.624 1.00 96.75 397 GLU A O 1
ATOM 3099 N N . ALA A 1 398 ? -11.974 -0.392 4.776 1.00 97.31 398 ALA A N 1
ATOM 3100 C CA . ALA A 1 398 ? -11.177 0.809 4.887 1.00 97.31 398 ALA A CA 1
ATOM 3101 C C . ALA A 1 398 ? -11.665 1.720 6.025 1.00 97.31 398 ALA A C 1
ATOM 3103 O O . ALA A 1 398 ? -12.869 1.916 6.239 1.00 97.31 398 ALA A O 1
ATOM 3104 N N . SER A 1 399 ? -10.719 2.368 6.694 1.00 98.06 399 SER A N 1
ATOM 3105 C CA . SER A 1 399 ? -10.988 3.479 7.590 1.00 98.06 399 SER A CA 1
ATOM 3106 C C . SER A 1 399 ? -11.383 4.741 6.818 1.00 98.06 399 SER A C 1
ATOM 3108 O O . SER A 1 399 ? -11.130 4.890 5.614 1.00 98.06 399 SER A O 1
ATOM 3110 N N . GLU A 1 400 ? -11.956 5.696 7.546 1.00 97.25 400 GLU A N 1
ATOM 3111 C CA . GLU A 1 400 ? -11.945 7.103 7.146 1.00 97.25 400 GLU A CA 1
ATOM 3112 C C . GLU A 1 400 ? -10.497 7.620 7.054 1.00 97.25 400 GLU A C 1
ATOM 3114 O O . GLU A 1 400 ? -9.585 7.064 7.674 1.00 97.25 400 GLU A O 1
ATOM 3119 N N . PHE A 1 401 ? -10.289 8.681 6.273 1.00 97.56 401 PHE A N 1
ATOM 3120 C CA . PHE A 1 401 ? -8.996 9.359 6.196 1.00 97.56 401 PHE A CA 1
ATOM 3121 C C . PHE A 1 401 ? -8.746 10.216 7.435 1.00 97.56 401 PHE A C 1
ATOM 3123 O O . PHE A 1 401 ? -9.642 10.933 7.887 1.00 97.56 401 PHE A O 1
ATOM 3130 N N . THR A 1 402 ? -7.498 10.227 7.896 1.00 98.19 402 THR A N 1
ATOM 3131 C CA . THR A 1 402 ? -7.036 11.106 8.975 1.00 98.19 402 THR A CA 1
ATOM 3132 C C . THR A 1 402 ? -5.937 12.032 8.460 1.00 98.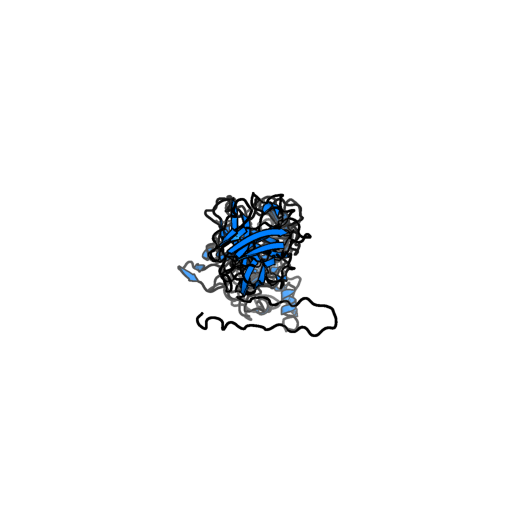19 402 THR A C 1
ATOM 3134 O O . THR A 1 402 ? -4.975 11.572 7.852 1.00 98.19 402 THR A O 1
ATOM 3137 N N . GLU A 1 403 ? -6.083 13.342 8.680 1.00 98.12 403 GLU A N 1
ATOM 3138 C CA . GLU A 1 403 ? -5.066 14.344 8.328 1.00 98.12 403 GLU A CA 1
ATOM 3139 C C . GLU A 1 403 ? -4.041 14.471 9.466 1.00 98.12 403 GLU A C 1
ATOM 3141 O O . GLU A 1 403 ? -4.401 14.717 10.619 1.00 98.12 403 GLU A O 1
ATOM 3146 N N . VAL A 1 404 ? -2.763 14.315 9.128 1.00 97.75 404 VAL A N 1
ATOM 3147 C CA . VAL A 1 404 ? -1.610 14.450 10.024 1.00 97.75 404 VAL A CA 1
ATOM 3148 C C . VAL A 1 404 ? -0.946 15.788 9.727 1.00 97.75 404 VAL A C 1
ATOM 3150 O O . VAL A 1 404 ? -0.556 16.037 8.593 1.00 97.75 404 VAL A O 1
ATOM 3153 N N . THR A 1 405 ? -0.811 16.658 10.726 1.00 96.00 405 THR A N 1
ATOM 3154 C CA . THR A 1 405 ? -0.229 18.010 10.546 1.00 96.00 405 THR A CA 1
ATOM 3155 C C . THR A 1 405 ? 1.048 18.225 11.350 1.00 96.00 405 THR A C 1
ATOM 3157 O O . THR A 1 405 ? 1.859 19.079 11.017 1.00 96.00 405 THR A O 1
ATOM 3160 N N . ASN A 1 406 ? 1.237 17.447 12.413 1.00 94.75 406 ASN A N 1
ATOM 3161 C CA . ASN A 1 406 ? 2.404 17.476 13.288 1.00 94.75 406 ASN A CA 1
ATOM 3162 C C . ASN A 1 406 ? 2.717 16.049 13.753 1.00 94.75 406 ASN A C 1
ATOM 3164 O O . ASN A 1 406 ? 1.889 15.154 13.588 1.00 94.75 406 ASN A O 1
ATOM 3168 N N . GLU A 1 407 ? 3.881 15.847 14.358 1.00 95.88 407 GLU A N 1
ATOM 3169 C CA . GLU A 1 407 ? 4.172 14.614 15.093 1.00 95.88 407 GLU A CA 1
ATOM 3170 C C . GLU A 1 407 ? 3.239 14.486 16.308 1.00 95.88 407 GLU A C 1
ATOM 3172 O O . GLU A 1 407 ? 3.059 15.454 17.056 1.00 95.88 407 GLU A O 1
ATOM 3177 N N . GLY A 1 408 ? 2.610 13.323 16.484 1.00 96.00 408 GLY A N 1
ATOM 3178 C CA . GLY A 1 408 ? 1.704 13.075 17.602 1.00 96.00 408 GLY A CA 1
ATOM 3179 C C . GLY A 1 408 ? 0.803 11.857 17.423 1.00 96.00 408 GLY A C 1
ATOM 3180 O O . GLY A 1 408 ? 0.945 11.083 16.478 1.00 96.00 408 GLY A O 1
ATOM 3181 N N . ASP A 1 409 ? -0.149 11.718 18.346 1.00 96.50 409 ASP A N 1
ATOM 3182 C CA . ASP A 1 409 ? -1.116 10.622 18.362 1.00 96.50 409 ASP A CA 1
ATOM 3183 C C . ASP A 1 409 ? -2.380 10.983 17.571 1.00 96.50 409 ASP A C 1
ATOM 3185 O O . ASP A 1 409 ? -3.012 12.021 17.792 1.00 96.50 409 ASP A O 1
ATOM 3189 N N . TYR A 1 410 ? -2.785 10.081 16.686 1.00 96.69 410 TYR A N 1
ATOM 3190 C CA . TYR A 1 410 ? -3.933 10.212 15.798 1.00 96.69 410 TYR A CA 1
ATOM 3191 C C . TYR A 1 410 ? -4.889 9.033 15.955 1.00 96.69 410 TYR A C 1
ATOM 3193 O O . TYR A 1 410 ? -4.628 8.061 16.664 1.00 96.69 410 TYR A O 1
ATOM 3201 N N . THR A 1 411 ? -6.063 9.136 15.334 1.00 96.75 411 THR A N 1
ATOM 3202 C CA . THR A 1 411 ? -7.079 8.080 15.350 1.00 96.75 411 THR A CA 1
ATOM 3203 C C . THR A 1 411 ? -7.677 7.908 13.964 1.00 96.75 411 THR A C 1
ATOM 3205 O O . THR A 1 411 ? -8.002 8.896 13.309 1.00 96.75 411 THR A O 1
ATOM 3208 N N . VAL A 1 412 ? -7.857 6.661 13.536 1.00 97.06 412 VAL A N 1
ATOM 3209 C CA . VAL A 1 412 ? -8.670 6.284 12.370 1.00 97.06 412 VAL A CA 1
ATOM 3210 C C . VAL A 1 412 ? -9.905 5.521 12.841 1.00 97.06 412 VAL A C 1
ATOM 3212 O O . VAL A 1 412 ? -9.866 4.826 13.857 1.00 97.06 412 VAL A O 1
ATOM 3215 N N . THR A 1 413 ? -11.017 5.667 12.119 1.00 97.25 413 THR A N 1
ATOM 3216 C CA . THR A 1 413 ? -12.295 5.015 12.448 1.00 97.25 413 THR A CA 1
ATOM 3217 C C . THR A 1 413 ? -12.802 4.194 11.269 1.00 97.25 413 THR A C 1
ATOM 3219 O O . THR A 1 413 ? -12.777 4.649 10.126 1.00 97.25 413 THR A O 1
ATOM 3222 N N . PHE A 1 414 ? -13.297 2.994 11.555 1.00 97.44 414 PHE A N 1
ATOM 3223 C CA . PHE A 1 414 ? -13.862 2.051 10.599 1.00 97.44 414 PHE A CA 1
ATOM 3224 C C . PHE A 1 414 ? -15.382 2.049 10.738 1.00 97.44 414 PHE A C 1
ATOM 3226 O O . PHE A 1 414 ? -15.924 1.553 11.727 1.00 97.44 414 PHE A O 1
ATOM 3233 N N . ARG A 1 415 ? -16.084 2.591 9.737 1.00 95.38 415 ARG A N 1
ATOM 3234 C CA . ARG A 1 415 ? -17.553 2.734 9.769 1.00 95.38 415 ARG A CA 1
ATOM 3235 C C . ARG A 1 415 ? -18.307 1.800 8.835 1.00 95.38 415 ARG A C 1
ATOM 3237 O O . ARG A 1 415 ? -19.484 1.545 9.065 1.00 95.38 415 ARG A O 1
ATOM 3244 N N . ASN A 1 416 ? -17.655 1.249 7.815 1.00 94.56 416 ASN A N 1
ATOM 3245 C CA . ASN A 1 416 ? -18.342 0.488 6.763 1.00 94.56 416 ASN A CA 1
ATOM 3246 C C . ASN A 1 416 ? -18.249 -1.042 6.932 1.00 94.56 416 ASN A C 1
ATOM 3248 O O . ASN A 1 416 ? -18.890 -1.782 6.189 1.00 94.56 416 ASN A O 1
ATOM 3252 N N . HIS A 1 417 ? -17.505 -1.516 7.933 1.00 94.00 417 HIS A N 1
ATOM 3253 C CA . HIS A 1 417 ? -17.205 -2.936 8.128 1.00 94.00 417 HIS A CA 1
ATOM 3254 C C . HIS A 1 417 ? -18.444 -3.803 8.454 1.00 94.00 417 HIS A C 1
ATOM 3256 O O . HIS A 1 417 ? -19.456 -3.291 8.956 1.00 94.00 417 HIS A O 1
ATOM 3262 N N . PRO A 1 418 ? -18.394 -5.130 8.218 1.00 92.69 418 PRO A N 1
ATOM 3263 C CA . PRO A 1 418 ? -19.464 -6.041 8.621 1.00 92.69 418 PRO A CA 1
ATOM 3264 C C . PRO A 1 418 ? -19.623 -6.116 10.154 1.00 92.69 418 PRO A C 1
ATOM 3266 O O . PRO A 1 418 ? -18.671 -5.866 10.898 1.00 92.69 418 PRO A O 1
ATOM 3269 N N . PRO A 1 419 ? -20.815 -6.464 10.678 1.00 92.62 419 PRO A N 1
ATOM 3270 C CA . PRO A 1 419 ? -21.008 -6.591 12.120 1.00 92.62 419 PRO A CA 1
ATOM 3271 C C . PRO A 1 419 ? -20.150 -7.694 12.761 1.00 92.62 419 PRO A C 1
ATOM 3273 O O . PRO A 1 419 ? -20.237 -8.858 12.375 1.00 92.62 419 PRO A O 1
ATOM 3276 N N . MET A 1 420 ? -19.397 -7.334 13.806 1.00 91.88 420 MET A N 1
ATOM 3277 C CA . MET A 1 420 ? -18.542 -8.259 14.563 1.00 91.88 420 MET A CA 1
ATOM 3278 C C . MET A 1 420 ? -19.285 -8.852 15.766 1.00 91.88 420 MET A C 1
ATOM 3280 O O . MET A 1 420 ? -19.334 -8.245 16.844 1.00 91.88 420 MET A O 1
ATOM 3284 N N . ASN A 1 421 ? -19.869 -10.037 15.573 1.00 88.44 421 ASN A N 1
ATOM 3285 C CA . ASN A 1 421 ? -20.614 -10.767 16.611 1.00 88.44 421 ASN A CA 1
ATOM 3286 C C . ASN A 1 421 ? -19.883 -12.012 17.128 1.00 88.44 421 ASN A C 1
ATOM 3288 O O . ASN A 1 421 ? -20.173 -12.464 18.234 1.00 88.44 421 ASN A O 1
ATOM 3292 N N . ASP A 1 422 ? -18.944 -12.553 16.349 1.00 90.00 422 ASP A N 1
ATOM 3293 C CA . ASP A 1 422 ? -18.058 -13.620 16.803 1.00 90.00 422 ASP A CA 1
ATOM 3294 C C . ASP A 1 422 ? -16.948 -13.018 17.673 1.00 90.00 422 ASP A C 1
ATOM 3296 O O . ASP A 1 422 ? -16.054 -12.329 17.181 1.00 90.00 422 ASP A O 1
ATOM 3300 N N . ASP A 1 423 ? -17.042 -13.247 18.980 1.00 88.06 423 ASP A N 1
ATOM 3301 C CA . ASP A 1 423 ? -16.091 -12.787 19.991 1.00 88.06 423 ASP A CA 1
ATOM 3302 C C . ASP A 1 423 ? -14.976 -13.814 20.272 1.00 88.06 423 ASP A C 1
ATOM 3304 O O . ASP A 1 423 ? -14.281 -13.746 21.294 1.00 88.06 423 ASP A O 1
ATOM 3308 N N . THR A 1 424 ? -14.815 -14.796 19.379 1.00 88.31 424 THR A N 1
ATOM 3309 C CA . THR A 1 424 ? -13.660 -15.699 19.330 1.00 88.31 424 THR A CA 1
ATOM 3310 C C . THR A 1 424 ? -12.580 -15.212 18.364 1.00 88.31 424 THR A C 1
ATOM 3312 O O . THR A 1 424 ? -11.426 -15.621 18.507 1.00 88.31 424 THR A O 1
ATOM 3315 N N . VAL A 1 425 ? -12.917 -14.296 17.445 1.00 86.31 425 VAL A N 1
ATOM 3316 C CA . VAL A 1 425 ? -11.952 -13.621 16.568 1.00 86.31 425 VAL A CA 1
ATOM 3317 C C . VAL A 1 425 ? -11.030 -12.756 17.421 1.00 86.31 425 VAL A C 1
ATOM 3319 O O . VAL A 1 425 ? -11.457 -11.804 18.074 1.00 86.31 425 VAL A O 1
ATOM 3322 N N . LYS A 1 426 ? -9.754 -13.137 17.443 1.00 77.69 426 LYS A N 1
ATOM 3323 C CA . LYS A 1 426 ? -8.726 -12.541 18.300 1.00 77.69 426 LYS A CA 1
ATOM 3324 C C . LYS A 1 426 ? -7.896 -11.502 17.548 1.00 77.69 426 LYS A C 1
ATOM 3326 O O . LYS A 1 426 ? -7.771 -10.378 18.023 1.00 77.69 426 LYS A O 1
ATOM 3331 N N . LYS A 1 427 ? -7.357 -11.904 16.393 1.00 86.44 427 LYS A N 1
ATOM 3332 C CA . LYS A 1 427 ? -6.425 -11.149 15.550 1.00 86.44 427 LYS A CA 1
ATOM 3333 C C . LYS A 1 427 ? -6.912 -11.129 14.113 1.00 86.44 427 LYS A C 1
ATOM 3335 O O . LYS A 1 427 ? -7.420 -12.147 13.647 1.00 86.44 427 LYS A O 1
ATOM 3340 N N . LEU A 1 428 ? -6.714 -10.004 13.443 1.00 92.00 428 LEU A N 1
ATOM 3341 C CA . LEU A 1 428 ? -6.991 -9.820 12.021 1.00 92.00 428 LEU A CA 1
ATOM 3342 C C . LEU A 1 428 ? -5.813 -9.119 11.350 1.00 92.00 428 LEU A C 1
ATOM 3344 O O . LEU A 1 428 ? -5.098 -8.366 12.012 1.00 92.00 428 LEU A O 1
ATOM 3348 N N . GLY A 1 429 ? -5.630 -9.361 10.053 1.00 92.00 429 GLY A N 1
ATOM 3349 C CA . GLY A 1 429 ? -4.655 -8.625 9.253 1.00 92.00 429 GLY A CA 1
ATOM 3350 C C . GLY A 1 429 ? -5.059 -7.159 9.118 1.00 92.00 429 GLY A C 1
ATOM 3351 O O . GLY A 1 429 ? -6.242 -6.847 8.939 1.00 92.00 429 GLY A O 1
ATOM 3352 N N . MET A 1 430 ? -4.078 -6.270 9.216 1.00 93.06 430 MET A N 1
ATOM 3353 C CA . MET A 1 430 ? -4.249 -4.835 9.075 1.00 93.06 430 MET A CA 1
ATOM 3354 C C . MET A 1 430 ? -3.137 -4.251 8.208 1.00 93.06 430 MET A C 1
ATOM 3356 O O . MET A 1 430 ? -1.991 -4.659 8.326 1.00 93.06 430 MET A O 1
ATOM 3360 N N . ARG A 1 431 ? -3.494 -3.255 7.397 1.00 94.12 431 ARG A N 1
ATOM 3361 C CA . ARG A 1 431 ? -2.560 -2.385 6.677 1.00 94.12 431 ARG A CA 1
ATOM 3362 C C . ARG A 1 431 ? -2.800 -0.939 7.071 1.00 94.12 431 ARG A C 1
ATOM 3364 O O . ARG A 1 431 ? -3.957 -0.512 7.100 1.00 94.12 431 ARG A O 1
ATOM 3371 N N . VAL A 1 432 ? -1.749 -0.162 7.291 1.00 94.81 432 VAL A N 1
ATOM 3372 C CA . VAL A 1 432 ? -1.808 1.291 7.496 1.00 94.81 432 VAL A CA 1
ATOM 3373 C C . VAL A 1 432 ? -0.879 1.963 6.494 1.00 94.81 432 VAL A C 1
ATOM 3375 O O . VAL A 1 432 ? 0.246 1.536 6.299 1.00 94.81 432 VAL A O 1
ATOM 3378 N N . ARG A 1 433 ? -1.355 3.007 5.813 1.00 96.19 433 ARG A N 1
ATOM 3379 C CA . ARG A 1 433 ? -0.575 3.747 4.811 1.00 96.19 433 ARG A CA 1
ATOM 3380 C C . ARG A 1 433 ? -0.592 5.232 5.128 1.00 96.19 433 ARG A C 1
ATOM 3382 O O . ARG A 1 433 ? -1.668 5.771 5.407 1.00 96.19 433 ARG A O 1
ATOM 3389 N N . ILE A 1 434 ? 0.556 5.899 5.002 1.00 96.88 434 ILE A N 1
ATOM 3390 C CA . ILE A 1 434 ? 0.680 7.361 5.083 1.00 96.88 434 ILE A CA 1
ATOM 3391 C C . ILE A 1 434 ? 1.252 7.942 3.786 1.00 96.88 434 ILE A C 1
ATOM 3393 O O . ILE A 1 434 ? 2.184 7.396 3.208 1.00 96.88 434 ILE A O 1
ATOM 3397 N N . ALA A 1 435 ? 0.707 9.061 3.307 1.00 96.06 435 ALA A N 1
ATOM 3398 C CA . ALA A 1 435 ? 1.236 9.775 2.140 1.00 96.06 435 ALA A CA 1
ATOM 3399 C C . ALA A 1 435 ? 0.905 11.275 2.179 1.00 96.06 435 ALA A C 1
ATOM 3401 O O . ALA A 1 435 ? -0.055 11.703 2.817 1.00 96.06 435 ALA A O 1
ATOM 3402 N N . LEU A 1 436 ? 1.664 12.093 1.447 1.00 94.75 436 LEU A N 1
ATOM 3403 C CA . LEU A 1 436 ? 1.382 13.524 1.264 1.00 94.75 436 LEU A CA 1
ATOM 3404 C C . LEU A 1 436 ? 0.156 13.768 0.375 1.00 94.75 436 LEU A C 1
ATOM 3406 O O . LEU A 1 436 ? -0.556 14.755 0.555 1.00 94.75 436 LEU A O 1
ATOM 3410 N N . ASN A 1 437 ? -0.104 12.873 -0.581 1.00 93.81 437 ASN A N 1
ATOM 3411 C CA . ASN A 1 437 ? -1.281 12.926 -1.439 1.00 93.81 437 ASN A CA 1
ATOM 3412 C C . ASN A 1 437 ? -2.300 11.866 -1.015 1.00 93.81 437 ASN A C 1
ATOM 3414 O O . ASN A 1 437 ? -2.041 10.671 -1.106 1.00 93.81 437 ASN A O 1
ATOM 3418 N N . GLN A 1 438 ? -3.492 12.310 -0.620 1.00 95.56 438 GLN A N 1
ATOM 3419 C CA . GLN A 1 438 ? -4.595 11.435 -0.228 1.00 95.56 438 GLN A CA 1
ATOM 3420 C C . GLN A 1 438 ? -4.981 10.428 -1.329 1.00 95.56 438 GLN A C 1
ATOM 3422 O O . GLN A 1 438 ? -5.294 9.279 -1.023 1.00 95.56 438 GLN A O 1
ATOM 3427 N N . GLY A 1 439 ? -4.930 10.842 -2.602 1.00 94.25 439 GLY A N 1
ATOM 3428 C CA . GLY A 1 439 ? -5.298 9.999 -3.747 1.00 94.25 439 GLY A CA 1
ATOM 3429 C C . GLY A 1 439 ? -4.400 8.769 -3.925 1.00 94.25 439 GLY A C 1
ATOM 3430 O O . GLY A 1 439 ? -4.847 7.738 -4.420 1.00 94.25 439 GLY A O 1
ATOM 3431 N N . ASP A 1 440 ? -3.148 8.858 -3.472 1.00 92.50 440 ASP A N 1
ATOM 3432 C CA . ASP A 1 440 ? -2.146 7.797 -3.613 1.00 92.50 440 ASP A CA 1
ATOM 3433 C C . ASP A 1 440 ? -2.437 6.594 -2.690 1.00 92.50 440 ASP A C 1
ATOM 3435 O O . ASP A 1 440 ? -1.986 5.478 -2.942 1.00 92.50 440 ASP A O 1
ATOM 3439 N N . ILE A 1 441 ? -3.226 6.812 -1.633 1.00 96.12 441 ILE A N 1
ATOM 3440 C CA . ILE A 1 441 ? -3.578 5.819 -0.606 1.00 96.12 441 ILE A CA 1
ATOM 3441 C C . ILE A 1 441 ? -5.102 5.625 -0.506 1.00 96.12 441 ILE A C 1
ATOM 3443 O O . ILE A 1 441 ? -5.656 5.300 0.544 1.00 96.12 441 ILE A O 1
ATOM 3447 N N . GLU A 1 442 ? -5.823 5.813 -1.615 1.00 96.00 442 GLU A N 1
ATOM 3448 C CA . GLU A 1 442 ? -7.255 5.494 -1.693 1.00 96.00 442 GLU A CA 1
ATOM 3449 C C . GLU A 1 442 ? -7.545 3.989 -1.659 1.00 96.00 442 GLU A C 1
ATOM 3451 O O . GLU A 1 442 ? -8.666 3.578 -1.349 1.00 96.00 442 GLU A O 1
ATOM 3456 N N . LYS A 1 443 ? -6.547 3.168 -1.977 1.00 95.94 443 LYS A N 1
ATOM 3457 C CA . LYS A 1 443 ? -6.652 1.713 -2.051 1.00 95.94 443 LYS A CA 1
ATOM 3458 C C . LYS A 1 443 ? -5.626 1.055 -1.128 1.00 95.94 443 LYS A C 1
ATOM 3460 O O . LYS A 1 443 ? -4.562 1.638 -0.909 1.00 95.94 443 LYS A O 1
ATOM 3465 N N . PRO A 1 444 ? -5.899 -0.167 -0.641 1.00 95.19 444 PRO A N 1
ATOM 3466 C CA . PRO A 1 444 ? -4.944 -0.904 0.186 1.00 95.19 444 PRO A CA 1
ATOM 3467 C C . PRO A 1 444 ? -3.700 -1.325 -0.604 1.00 95.19 444 PRO A C 1
ATOM 3469 O O . PRO A 1 444 ? -2.677 -1.634 -0.012 1.00 95.19 444 PRO A O 1
ATOM 3472 N N . THR A 1 445 ? -3.768 -1.324 -1.936 1.00 93.25 445 THR A N 1
ATOM 3473 C CA . THR A 1 445 ? -2.690 -1.739 -2.841 1.00 93.25 445 THR A CA 1
ATOM 3474 C C . THR A 1 445 ? -2.263 -0.606 -3.773 1.00 93.25 445 THR A C 1
ATOM 3476 O O . THR A 1 445 ? -3.004 0.358 -3.983 1.00 93.25 445 THR A O 1
ATOM 3479 N N . GLY A 1 446 ? -1.115 -0.770 -4.425 1.00 88.50 446 GLY A N 1
ATOM 3480 C CA . GLY A 1 446 ? -0.580 0.162 -5.419 1.00 88.50 446 GLY A CA 1
ATOM 3481 C C . GLY A 1 446 ? 0.478 1.105 -4.853 1.00 88.50 446 GLY A C 1
ATOM 3482 O O . GLY A 1 446 ? 0.832 1.042 -3.675 1.00 88.50 446 GLY A O 1
ATOM 3483 N N . THR A 1 447 ? 0.995 1.977 -5.714 1.00 87.12 447 THR A N 1
ATOM 3484 C CA . THR A 1 447 ? 2.151 2.825 -5.406 1.00 87.12 447 THR A CA 1
ATOM 3485 C C . THR A 1 447 ? 1.736 4.200 -4.899 1.00 87.12 447 THR A C 1
ATOM 3487 O O . THR A 1 447 ? 0.948 4.883 -5.551 1.00 87.12 447 THR A O 1
ATOM 3490 N N . ALA A 1 448 ? 2.325 4.625 -3.783 1.00 90.88 448 ALA A N 1
ATOM 3491 C CA . ALA A 1 448 ? 2.276 5.994 -3.294 1.00 90.88 448 ALA A CA 1
ATOM 3492 C C . ALA A 1 448 ? 3.629 6.689 -3.469 1.00 90.88 448 ALA A C 1
ATOM 3494 O O . ALA A 1 448 ? 4.687 6.081 -3.300 1.00 90.88 448 ALA A O 1
ATOM 3495 N N . PHE A 1 449 ? 3.608 7.981 -3.804 1.00 89.69 449 PHE A N 1
ATOM 3496 C CA . PHE A 1 449 ? 4.825 8.724 -4.158 1.00 89.69 449 PHE A CA 1
ATOM 3497 C C . PHE A 1 449 ? 5.449 9.492 -2.986 1.00 89.69 449 PHE A C 1
ATOM 3499 O O . PHE A 1 449 ? 6.184 10.462 -3.198 1.00 89.69 449 PHE A O 1
ATOM 3506 N N . SER A 1 450 ? 5.110 9.090 -1.761 1.00 91.62 450 SER A N 1
ATOM 3507 C CA . SER A 1 450 ? 5.617 9.619 -0.493 1.00 91.62 450 SER A CA 1
ATOM 3508 C C . SER A 1 450 ? 5.126 8.760 0.671 1.00 91.62 450 SER A C 1
ATOM 3510 O O . SER A 1 450 ? 4.090 8.106 0.536 1.00 91.62 450 SER A O 1
ATOM 3512 N N . GLY A 1 451 ? 5.785 8.884 1.816 1.00 91.88 451 GLY A N 1
ATOM 3513 C CA . GLY A 1 451 ? 5.399 8.221 3.060 1.00 91.88 451 GLY A CA 1
ATOM 3514 C C . GLY A 1 451 ? 5.739 6.742 3.084 1.00 91.88 451 GLY A C 1
ATOM 3515 O O . GLY A 1 451 ? 6.614 6.353 2.330 1.00 91.88 451 GLY A O 1
ATOM 3516 N N . GLU A 1 452 ? 5.042 5.951 3.893 1.00 90.38 452 GLU A N 1
ATOM 3517 C CA . GLU A 1 452 ? 5.334 4.528 4.136 1.00 90.38 452 GLU A CA 1
ATOM 3518 C C . GLU A 1 452 ? 4.051 3.697 4.324 1.00 90.38 452 GLU A C 1
ATOM 3520 O O . GLU A 1 452 ? 2.934 4.245 4.397 1.00 90.38 452 GLU A O 1
ATOM 3525 N N . VAL A 1 453 ? 4.216 2.380 4.378 1.00 90.31 453 VAL A N 1
ATOM 3526 C CA . VAL A 1 453 ? 3.183 1.382 4.644 1.00 90.31 453 VAL A CA 1
ATOM 3527 C C . VAL A 1 453 ? 3.631 0.417 5.737 1.00 90.31 453 VAL A C 1
ATOM 3529 O O . VAL A 1 453 ? 4.749 -0.055 5.724 1.00 90.31 453 VAL A O 1
ATOM 3532 N N . GLU A 1 454 ? 2.705 0.086 6.632 1.00 87.88 454 GLU A N 1
ATOM 3533 C CA . GLU A 1 454 ? 2.907 -0.841 7.748 1.00 87.88 454 GLU A CA 1
ATOM 3534 C C . GLU A 1 454 ? 1.830 -1.928 7.689 1.00 87.88 454 GLU A C 1
ATOM 3536 O O . GLU A 1 454 ? 0.632 -1.604 7.622 1.00 87.88 454 GLU A O 1
ATOM 3541 N N . ASP A 1 455 ? 2.226 -3.201 7.709 1.00 87.38 455 ASP A N 1
ATOM 3542 C CA . ASP A 1 455 ? 1.313 -4.345 7.754 1.00 87.38 455 ASP A CA 1
ATOM 3543 C C . ASP A 1 455 ? 1.530 -5.160 9.027 1.00 87.38 455 ASP A C 1
ATOM 3545 O O . ASP A 1 455 ? 2.604 -5.672 9.283 1.00 87.38 455 ASP A O 1
ATOM 3549 N N . LEU A 1 456 ? 0.469 -5.342 9.811 1.00 85.44 456 LEU A N 1
ATOM 3550 C CA . LEU A 1 456 ? 0.557 -6.006 11.109 1.00 85.44 456 LEU A CA 1
ATOM 3551 C C . LEU A 1 456 ? -0.750 -6.701 11.479 1.00 85.44 456 LEU A C 1
ATOM 3553 O O . LEU A 1 456 ? -1.792 -6.539 10.835 1.00 85.44 456 LEU A O 1
ATOM 3557 N N . GLN A 1 457 ? -0.730 -7.469 12.566 1.00 87.00 457 GLN A N 1
ATOM 3558 C CA . GLN A 1 457 ? -1.952 -8.027 13.143 1.00 87.00 457 GLN A CA 1
ATOM 3559 C C . GLN A 1 457 ? -2.546 -7.110 14.214 1.00 87.00 457 GLN A C 1
ATOM 3561 O O . GLN A 1 457 ? -1.869 -6.682 15.146 1.00 87.00 457 GLN A O 1
ATOM 3566 N N . VAL A 1 458 ? -3.860 -6.887 14.148 1.00 89.12 458 VAL A N 1
ATOM 3567 C CA . VAL A 1 458 ? -4.594 -6.094 15.141 1.00 89.12 458 VAL A CA 1
ATOM 3568 C C . VAL A 1 458 ? -5.500 -6.960 16.012 1.00 89.12 458 VAL A C 1
ATOM 3570 O O . VAL A 1 458 ? -6.245 -7.813 15.523 1.00 89.12 458 VAL A O 1
ATOM 3573 N N . ASN A 1 459 ? -5.476 -6.706 17.320 1.00 88.88 459 ASN A N 1
ATOM 3574 C CA . ASN A 1 459 ? -6.369 -7.326 18.292 1.00 88.88 459 ASN A CA 1
ATOM 3575 C C . ASN A 1 459 ? -7.713 -6.600 18.371 1.00 88.88 459 ASN A C 1
ATOM 3577 O O . ASN A 1 459 ? -7.766 -5.382 18.562 1.00 88.88 459 ASN A O 1
ATOM 3581 N N . LEU A 1 460 ? -8.808 -7.359 18.331 1.00 90.31 460 LEU A N 1
ATOM 3582 C CA . LEU A 1 460 ? -10.151 -6.810 18.506 1.00 90.31 460 LEU A CA 1
ATOM 3583 C C . LEU A 1 460 ? -10.631 -6.904 19.957 1.00 90.31 460 LEU A C 1
ATOM 3585 O O . LEU A 1 460 ? -10.563 -7.954 20.598 1.00 90.31 460 LEU A O 1
ATOM 3589 N N . THR A 1 461 ? -11.212 -5.814 20.457 1.00 89.62 461 THR A N 1
ATOM 3590 C CA . THR A 1 461 ? -11.901 -5.793 21.756 1.00 89.62 461 THR A CA 1
ATOM 3591 C C . THR A 1 461 ? -13.418 -5.940 21.596 1.00 89.62 461 THR A C 1
ATOM 3593 O O . THR A 1 461 ? -14.013 -5.498 20.608 1.00 89.62 461 THR A O 1
ATOM 3596 N N . TYR A 1 462 ? -14.069 -6.569 22.582 1.00 92.75 462 TYR A N 1
ATOM 3597 C CA . TYR A 1 462 ? -15.517 -6.801 22.591 1.00 92.75 462 TYR A CA 1
ATOM 3598 C C . TYR A 1 462 ? -16.110 -6.405 23.952 1.00 92.75 462 TYR A C 1
ATOM 3600 O O . TYR A 1 462 ? -15.733 -6.996 24.958 1.00 92.75 462 TYR A O 1
ATOM 3608 N N . PRO A 1 463 ? -17.061 -5.454 24.013 1.00 94.62 463 PRO A N 1
ATOM 3609 C CA . PRO A 1 463 ? -17.638 -4.998 25.276 1.00 94.62 463 PRO A CA 1
ATOM 3610 C C . PRO A 1 463 ? -18.551 -6.067 25.901 1.00 94.62 463 PRO A C 1
ATOM 3612 O O . PRO A 1 463 ? -19.122 -6.881 25.164 1.00 94.62 463 PRO A O 1
ATOM 3615 N N . PRO A 1 464 ? -18.765 -6.063 27.229 1.00 96.50 464 PRO A N 1
ATOM 3616 C CA . PRO A 1 464 ? -19.580 -7.063 27.915 1.00 96.50 464 PRO A CA 1
ATOM 3617 C C . PRO A 1 464 ? -21.074 -6.873 27.623 1.00 96.50 464 PRO A C 1
ATOM 3619 O O . PRO A 1 464 ? -21.512 -5.800 27.211 1.00 96.50 464 PRO A O 1
ATOM 3622 N N . LYS A 1 465 ? -21.892 -7.895 27.888 1.00 96.12 465 LYS A N 1
ATOM 3623 C CA . LYS A 1 465 ? -23.351 -7.868 27.673 1.00 96.12 465 LYS A CA 1
ATOM 3624 C C . LYS A 1 465 ? -24.116 -8.253 28.937 1.00 96.12 465 LYS A C 1
ATOM 3626 O O . LYS A 1 465 ? -23.810 -9.270 29.554 1.00 96.12 465 LYS A O 1
ATOM 3631 N N . GLY A 1 466 ? -25.117 -7.462 29.319 1.00 97.69 466 GLY A N 1
ATOM 3632 C CA . GLY A 1 466 ? -26.057 -7.804 30.388 1.00 97.69 466 GLY A CA 1
ATOM 3633 C C . GLY A 1 466 ? -27.179 -8.734 29.918 1.00 97.69 466 GLY A C 1
ATOM 3634 O O . GLY A 1 466 ? -27.304 -9.041 28.735 1.00 97.69 466 GLY A O 1
ATOM 3635 N N . GLU A 1 467 ? -28.043 -9.161 30.834 1.00 97.56 467 GLU A N 1
ATOM 3636 C CA . GLU A 1 467 ? -29.270 -9.889 30.492 1.00 97.56 467 GLU A CA 1
ATOM 3637 C C . GLU A 1 467 ? -30.535 -9.110 30.868 1.00 97.56 467 GLU A C 1
ATOM 3639 O O . GLU A 1 467 ? -30.518 -8.208 31.708 1.00 97.56 467 GLU A O 1
ATOM 3644 N N . LYS A 1 468 ? -31.661 -9.487 30.257 1.00 97.56 468 LYS A N 1
ATOM 3645 C CA . LYS A 1 468 ? -32.986 -9.004 30.643 1.00 97.56 468 LYS A CA 1
ATOM 3646 C C . LYS A 1 468 ? -33.686 -10.080 31.469 1.00 97.56 468 LYS A C 1
ATOM 3648 O O . LYS A 1 468 ? -33.821 -11.210 31.003 1.00 97.56 468 LYS A O 1
ATOM 3653 N N . LYS A 1 469 ? -34.199 -9.721 32.648 1.00 97.81 469 LYS A N 1
ATOM 3654 C CA . LYS A 1 469 ? -35.060 -10.594 33.459 1.00 97.81 469 LYS A CA 1
ATOM 3655 C C . LYS A 1 469 ? -36.332 -9.904 33.915 1.00 97.81 469 LYS A C 1
ATOM 3657 O O . LYS A 1 469 ? -36.358 -8.708 34.198 1.00 97.81 469 LYS A O 1
ATOM 3662 N N . GLU A 1 470 ? -37.379 -10.707 34.027 1.00 97.44 470 GLU A N 1
ATOM 3663 C CA . GLU A 1 470 ? -38.679 -10.304 34.546 1.00 97.44 470 GLU A CA 1
ATOM 3664 C C . GLU A 1 470 ? -39.083 -11.262 35.666 1.00 97.44 470 GLU A C 1
ATOM 3666 O O . GLU A 1 470 ? -38.850 -12.469 35.581 1.00 97.44 470 GLU A O 1
ATOM 3671 N N . THR A 1 471 ? -39.687 -10.729 36.720 1.00 96.88 471 THR A N 1
ATOM 3672 C CA . THR A 1 471 ? -40.199 -11.503 37.859 1.00 96.88 471 THR A CA 1
ATOM 3673 C C . THR A 1 471 ? -41.676 -11.207 38.060 1.00 96.88 471 THR A C 1
ATOM 3675 O O . THR A 1 471 ? -42.207 -10.204 37.581 1.00 96.88 471 THR A O 1
ATOM 3678 N N . LYS A 1 472 ? -42.373 -12.122 38.730 1.00 94.62 472 LYS A N 1
ATOM 3679 C CA . LYS A 1 472 ? -43.773 -11.958 39.117 1.00 94.62 472 LYS A CA 1
ATOM 3680 C C . LYS A 1 472 ? -43.885 -12.290 40.596 1.00 94.62 472 LYS A C 1
ATOM 3682 O O . LYS A 1 472 ? -43.464 -13.367 41.005 1.00 94.62 472 LYS A O 1
ATOM 3687 N N . GLY A 1 473 ? -44.464 -11.384 41.370 1.00 89.94 473 GLY A N 1
ATOM 3688 C CA . GLY A 1 473 ? -44.701 -11.563 42.799 1.00 89.94 473 GLY A CA 1
ATOM 3689 C C . GLY A 1 473 ? -46.006 -10.910 43.224 1.00 89.94 473 GLY A C 1
ATOM 3690 O O . GLY A 1 473 ? -46.576 -10.105 42.486 1.00 89.94 473 GLY A O 1
ATOM 3691 N N . LEU A 1 474 ? -46.500 -11.284 44.399 1.00 86.69 474 LEU A N 1
ATOM 3692 C CA . LEU A 1 474 ? -47.737 -10.731 44.944 1.00 86.69 474 LEU A CA 1
ATOM 3693 C C . LEU A 1 474 ? -47.517 -9.327 45.510 1.00 86.69 474 LEU A C 1
ATOM 3695 O O . LEU A 1 474 ? -46.382 -8.910 45.768 1.00 86.69 474 LEU A O 1
ATOM 3699 N N . ARG A 1 475 ? -48.618 -8.599 45.715 1.00 82.88 475 ARG A N 1
ATOM 3700 C CA . ARG A 1 475 ? -48.614 -7.333 46.452 1.00 82.88 475 ARG A CA 1
ATOM 3701 C C . ARG A 1 475 ? -47.911 -7.517 47.805 1.00 82.88 475 ARG A C 1
ATOM 3703 O O . ARG A 1 475 ? -48.070 -8.543 48.459 1.00 82.88 475 ARG A O 1
ATOM 3710 N N . ASP A 1 476 ? -47.094 -6.534 48.178 1.00 77.62 476 ASP A N 1
ATOM 3711 C CA . ASP A 1 476 ? -46.334 -6.479 49.437 1.00 77.62 476 ASP A CA 1
ATOM 3712 C C . ASP A 1 476 ? -45.276 -7.587 49.639 1.00 77.62 476 ASP A C 1
ATOM 3714 O O . ASP A 1 476 ? -44.602 -7.619 50.670 1.00 77.62 476 ASP A O 1
ATOM 3718 N N . GLN A 1 477 ? -45.052 -8.457 48.647 1.00 86.88 477 GLN A N 1
ATOM 3719 C CA . GLN A 1 477 ? -43.964 -9.433 48.669 1.00 86.88 477 GLN A CA 1
ATOM 3720 C C . GLN A 1 477 ? -42.714 -8.891 47.975 1.00 86.88 477 GLN A C 1
ATOM 3722 O O . GLN A 1 477 ? -42.769 -8.309 46.888 1.00 86.88 477 GLN A O 1
ATOM 3727 N N . GLN A 1 478 ? -41.558 -9.129 48.598 1.00 94.00 478 GLN A N 1
ATOM 3728 C CA . GLN A 1 478 ? -40.274 -8.876 47.953 1.00 94.00 478 GLN A CA 1
ATOM 3729 C C . GLN A 1 478 ? -40.042 -9.865 46.805 1.00 94.00 478 GLN A C 1
ATOM 3731 O O . GLN A 1 478 ? -40.365 -11.047 46.910 1.00 94.00 478 GLN A O 1
ATOM 3736 N N . GLN A 1 479 ? -39.432 -9.383 45.728 1.00 96.81 479 GLN A N 1
ATOM 3737 C CA . GLN A 1 479 ? -39.031 -10.190 44.578 1.00 96.81 479 GLN A CA 1
ATOM 3738 C C . GLN A 1 479 ? -37.514 -10.148 44.451 1.00 96.81 479 GLN A C 1
ATOM 3740 O O . GLN A 1 479 ? -36.913 -9.088 44.621 1.00 96.81 479 GLN A O 1
ATOM 3745 N N . GLN A 1 480 ? -36.890 -11.284 44.153 1.00 96.69 480 GLN A N 1
ATOM 3746 C CA . GLN A 1 480 ? -35.437 -11.393 44.059 1.00 96.69 480 GLN A CA 1
ATOM 3747 C C . GLN A 1 480 ? -35.033 -12.097 42.768 1.00 96.69 480 GLN A C 1
ATOM 3749 O O . GLN A 1 480 ? -35.702 -13.028 42.321 1.00 96.69 480 GLN A O 1
ATOM 3754 N N . THR A 1 481 ? -33.934 -11.648 42.173 1.00 97.56 481 THR A N 1
ATOM 3755 C CA . THR A 1 481 ? -33.317 -12.287 41.009 1.00 97.56 481 THR A CA 1
ATOM 3756 C C . THR A 1 481 ? -31.816 -12.018 40.992 1.00 97.56 481 THR A C 1
ATOM 3758 O O . THR A 1 481 ? -31.341 -11.094 41.646 1.00 97.56 481 THR A O 1
ATOM 3761 N N . SER A 1 482 ? -31.085 -12.785 40.190 1.00 97.88 482 SER A N 1
ATOM 3762 C CA . SER A 1 482 ? -29.700 -12.495 39.814 1.00 97.88 482 SER A CA 1
ATOM 3763 C C . SER A 1 482 ? -29.650 -12.170 38.327 1.00 97.88 482 SER A C 1
ATOM 3765 O O . SER A 1 482 ? -30.229 -12.924 37.543 1.00 97.88 482 SER A O 1
ATOM 3767 N N . LEU A 1 483 ? -29.024 -11.058 37.947 1.00 98.12 483 LEU A N 1
ATOM 3768 C CA . LEU A 1 483 ? -28.760 -10.648 36.570 1.00 98.12 483 LEU A CA 1
ATOM 3769 C C . LEU A 1 483 ? -27.331 -11.037 36.175 1.00 98.12 483 LEU A C 1
ATOM 3771 O O . LEU A 1 483 ? -26.364 -10.605 36.803 1.00 98.12 483 LEU A O 1
ATOM 3775 N N . ARG A 1 484 ? -27.203 -11.831 35.116 1.00 97.75 484 ARG A N 1
ATOM 3776 C CA . ARG A 1 484 ? -25.945 -12.243 34.505 1.00 97.75 484 ARG A CA 1
ATOM 3777 C C . ARG A 1 484 ? -25.366 -11.152 33.615 1.00 97.75 484 ARG A C 1
ATOM 3779 O O . ARG A 1 484 ? -26.075 -10.550 32.808 1.00 97.75 484 ARG A O 1
ATOM 3786 N N . PHE A 1 485 ? -24.052 -10.991 33.714 1.00 98.19 485 PHE A N 1
ATOM 3787 C CA . PHE A 1 485 ? -23.242 -10.262 32.748 1.00 98.19 485 PHE A CA 1
ATOM 3788 C C . PHE A 1 485 ? -22.269 -11.234 32.092 1.00 98.19 485 PHE A C 1
ATOM 3790 O O . PHE A 1 485 ? -21.678 -12.084 32.754 1.00 98.19 485 PHE A O 1
ATOM 3797 N N . THR A 1 486 ? -22.155 -11.136 30.775 1.00 96.44 486 THR A N 1
ATOM 3798 C CA . THR A 1 486 ? -21.316 -12.003 29.952 1.00 96.44 486 THR A CA 1
ATOM 3799 C C . THR A 1 486 ? -20.155 -11.161 29.431 1.00 96.44 486 THR A C 1
ATOM 3801 O O . THR A 1 486 ? -20.403 -10.270 28.610 1.00 96.44 486 THR A O 1
ATOM 3804 N N . PRO A 1 487 ? -18.919 -11.367 29.920 1.00 95.62 487 PRO A N 1
ATOM 3805 C CA . PRO A 1 487 ? -17.748 -10.761 29.301 1.00 95.62 487 PRO A CA 1
ATOM 3806 C C . PRO A 1 487 ? -17.522 -11.388 27.921 1.00 95.62 487 PRO A C 1
ATOM 3808 O O . PRO A 1 487 ? -17.946 -12.520 27.678 1.00 95.62 487 PRO A O 1
ATOM 3811 N N . ARG A 1 488 ? -16.890 -10.647 27.009 1.00 93.69 488 ARG A N 1
ATOM 3812 C CA . ARG A 1 488 ? -16.692 -11.071 25.618 1.00 93.69 488 ARG A CA 1
ATOM 3813 C C . ARG A 1 488 ? -15.269 -10.797 25.159 1.00 93.69 488 ARG A C 1
ATOM 3815 O O . ARG A 1 488 ? -14.613 -9.898 25.672 1.00 93.69 488 ARG A O 1
ATOM 3822 N N . GLY A 1 489 ? -14.809 -11.565 24.177 1.00 92.31 489 GLY A N 1
ATOM 3823 C CA . GLY A 1 489 ? -13.486 -11.375 23.585 1.00 92.31 489 GLY A CA 1
ATOM 3824 C C . GLY A 1 489 ? -12.330 -11.704 24.532 1.00 92.31 489 GLY A C 1
ATOM 3825 O O . GLY A 1 489 ? -12.459 -12.513 25.460 1.00 92.31 489 GLY A O 1
ATOM 3826 N N . PHE A 1 490 ? -11.184 -11.091 24.253 1.00 91.12 490 PHE A N 1
ATOM 3827 C CA . PHE A 1 490 ? -9.914 -11.304 24.944 1.00 91.12 490 PHE A CA 1
ATOM 3828 C C . PHE A 1 490 ? -9.458 -10.042 25.680 1.00 91.12 490 PHE A C 1
ATOM 3830 O O . PHE A 1 490 ? -9.994 -8.949 25.473 1.00 91.12 490 PHE A O 1
ATOM 3837 N N . SER A 1 491 ? -8.496 -10.210 26.582 1.00 88.38 491 SER A N 1
ATOM 3838 C CA . SER A 1 491 ? -7.831 -9.109 27.264 1.00 88.38 491 SER A CA 1
ATOM 3839 C C . SER A 1 491 ? -7.090 -8.243 26.249 1.00 88.38 491 SER A C 1
ATOM 3841 O O . SER A 1 491 ? -6.422 -8.749 25.350 1.00 88.38 491 SER A O 1
ATOM 3843 N N . LYS A 1 492 ? -7.184 -6.925 26.418 1.00 84.00 492 LYS A N 1
ATOM 3844 C CA . LYS A 1 492 ? -6.439 -5.954 25.606 1.00 84.00 492 LYS A CA 1
ATOM 3845 C C . LYS A 1 492 ? -4.931 -5.959 25.894 1.00 84.00 492 LYS A C 1
ATOM 3847 O O . LYS A 1 492 ? -4.177 -5.429 25.090 1.00 84.00 492 LYS A O 1
ATOM 3852 N N . ASP A 1 493 ? -4.530 -6.527 27.033 1.00 81.75 493 ASP A N 1
ATOM 3853 C CA . ASP A 1 493 ? -3.144 -6.565 27.508 1.00 81.75 493 ASP A CA 1
ATOM 3854 C C . ASP A 1 493 ? -2.546 -7.985 27.431 1.00 81.75 493 ASP A C 1
ATOM 3856 O O . ASP A 1 493 ? -1.355 -8.161 27.643 1.00 81.75 493 ASP A O 1
ATOM 3860 N N . ASP A 1 494 ? -3.346 -9.024 27.166 1.00 83.44 494 ASP A N 1
ATOM 3861 C CA . ASP A 1 494 ? -2.857 -10.399 26.991 1.00 83.44 494 ASP A CA 1
ATOM 3862 C C . ASP A 1 494 ? -3.744 -11.150 26.002 1.00 83.44 494 ASP A C 1
ATOM 3864 O O . ASP A 1 494 ? -4.896 -11.501 26.267 1.00 83.44 494 ASP A O 1
ATOM 3868 N N . GLU A 1 495 ? -3.151 -11.447 24.859 1.00 78.31 495 GLU A N 1
ATOM 3869 C CA . GLU A 1 495 ? -3.808 -12.051 23.719 1.00 78.31 495 GLU A CA 1
ATOM 3870 C C . GLU A 1 495 ? -4.323 -13.486 24.000 1.00 78.31 495 GLU A C 1
ATOM 3872 O O . GLU A 1 495 ? -5.197 -13.982 23.290 1.00 78.31 495 GLU A O 1
ATOM 3877 N N . ASN A 1 496 ? -3.844 -14.175 25.041 1.00 84.75 496 ASN A N 1
ATOM 3878 C CA . ASN A 1 496 ? -4.266 -15.542 25.387 1.00 84.75 496 ASN A CA 1
ATOM 3879 C C . ASN A 1 496 ? -5.235 -15.612 26.575 1.00 84.75 496 ASN A C 1
ATOM 3881 O O . ASN A 1 496 ? -5.739 -16.691 26.902 1.00 84.75 496 ASN A O 1
ATOM 3885 N N . THR A 1 497 ? -5.556 -14.470 27.180 1.00 90.25 497 THR A N 1
ATOM 3886 C CA . THR A 1 497 ? -6.450 -14.388 28.336 1.00 90.25 497 THR A CA 1
ATOM 3887 C C . THR A 1 497 ? -7.816 -13.839 27.925 1.00 90.25 497 THR A C 1
ATOM 3889 O O . THR A 1 497 ? -7.919 -12.845 27.213 1.00 90.25 497 THR A O 1
ATOM 3892 N N . ARG A 1 498 ? -8.907 -14.478 28.372 1.00 92.25 498 ARG A N 1
ATOM 3893 C CA . ARG A 1 498 ? -10.278 -13.976 28.156 1.00 92.25 498 ARG A CA 1
ATOM 3894 C C . ARG A 1 498 ? -10.535 -12.718 28.988 1.00 92.25 498 ARG A C 1
ATOM 3896 O O . ARG A 1 498 ? -10.109 -12.645 30.140 1.00 92.25 498 ARG A O 1
ATOM 3903 N N . ALA A 1 499 ? -11.285 -11.764 28.434 1.00 93.62 499 ALA A N 1
ATOM 3904 C CA . ALA A 1 499 ? -11.776 -10.635 29.220 1.00 93.62 499 ALA A CA 1
ATOM 3905 C C . ALA A 1 499 ? -12.737 -11.124 30.319 1.00 93.62 499 ALA A C 1
ATOM 3907 O O . ALA A 1 499 ? -13.428 -12.134 30.162 1.00 93.62 499 ALA A O 1
ATOM 3908 N N . THR A 1 500 ? -12.795 -10.401 31.435 1.00 96.69 500 THR A N 1
ATOM 3909 C CA . THR A 1 500 ? -13.657 -10.718 32.589 1.00 96.69 500 THR A CA 1
ATOM 3910 C C . THR A 1 500 ? -14.468 -9.493 32.999 1.00 96.69 500 THR A C 1
ATOM 3912 O O . THR A 1 500 ? -14.178 -8.387 32.551 1.00 96.69 500 THR A O 1
ATOM 3915 N N . ILE A 1 501 ? -15.509 -9.655 33.821 1.00 97.81 501 ILE A N 1
ATOM 3916 C CA . ILE A 1 501 ? -16.199 -8.498 34.407 1.00 97.81 501 ILE A CA 1
ATOM 3917 C C . ILE A 1 501 ? -15.282 -7.861 35.456 1.00 97.81 501 ILE A C 1
ATOM 3919 O O . ILE A 1 501 ? -14.737 -8.553 36.312 1.00 97.81 501 ILE A O 1
ATOM 3923 N N . ASP A 1 502 ? -15.123 -6.536 35.416 1.00 97.06 502 ASP A N 1
ATOM 3924 C CA . ASP A 1 502 ? -14.342 -5.808 36.416 1.00 97.06 502 ASP A CA 1
ATOM 3925 C C . ASP A 1 502 ? -15.124 -5.752 37.735 1.00 97.06 502 ASP A C 1
ATOM 3927 O O . ASP A 1 502 ? -15.990 -4.898 37.956 1.00 97.06 502 ASP A O 1
ATOM 3931 N N . THR A 1 503 ? -14.824 -6.692 38.633 1.00 96.12 503 THR A N 1
ATOM 3932 C CA . THR A 1 503 ? -15.481 -6.796 39.941 1.00 96.12 503 THR A CA 1
ATOM 3933 C C . THR A 1 503 ? -15.056 -5.704 40.921 1.00 96.12 503 THR A C 1
ATOM 3935 O O . THR A 1 503 ? -15.705 -5.554 41.956 1.00 96.12 503 THR A O 1
ATOM 3938 N N . ASN A 1 504 ? -14.008 -4.928 40.617 1.00 95.62 504 ASN A N 1
ATOM 3939 C CA . ASN A 1 504 ? -13.589 -3.788 41.437 1.00 95.62 504 ASN A CA 1
ATOM 3940 C C . ASN A 1 504 ? -14.432 -2.538 41.149 1.00 95.62 504 ASN A C 1
ATOM 3942 O O . ASN A 1 504 ? -14.473 -1.619 41.970 1.00 95.62 504 ASN A O 1
ATOM 3946 N N . LYS A 1 505 ? -15.142 -2.503 40.014 1.00 95.75 505 LYS A N 1
ATOM 3947 C CA . LYS A 1 505 ? -16.108 -1.450 39.687 1.00 95.75 505 LYS A CA 1
ATOM 3948 C C . LYS A 1 505 ? -17.521 -1.844 40.104 1.00 95.75 505 LYS A C 1
ATOM 3950 O O . LYS A 1 505 ? -18.080 -2.857 39.673 1.00 95.75 505 LYS A O 1
ATOM 3955 N N . ALA A 1 506 ? -18.128 -0.992 40.928 1.00 94.56 506 ALA A N 1
ATOM 3956 C CA . ALA A 1 506 ? -19.517 -1.149 41.335 1.00 94.56 506 ALA A CA 1
ATOM 3957 C C . ALA A 1 506 ? -20.473 -1.030 40.123 1.00 94.56 506 ALA A C 1
ATOM 3959 O O . ALA A 1 506 ? -20.209 -0.241 39.211 1.00 94.56 506 ALA A O 1
ATOM 3960 N N . PRO A 1 507 ? -21.592 -1.781 40.102 1.00 97.19 507 PRO A N 1
ATOM 3961 C CA . PRO A 1 507 ? -22.646 -1.605 39.112 1.00 97.19 507 PRO A CA 1
ATOM 3962 C C . PRO A 1 507 ? -23.215 -0.186 39.161 1.00 97.19 507 PRO A C 1
ATOM 3964 O O . PRO A 1 507 ? -23.459 0.350 40.243 1.00 97.19 507 PRO A O 1
ATOM 3967 N N . VAL A 1 508 ? -23.493 0.388 37.993 1.00 98.06 508 VAL A N 1
ATOM 3968 C CA . VAL A 1 508 ? -24.178 1.682 37.881 1.00 98.06 508 VAL A CA 1
ATOM 3969 C C . VAL A 1 508 ? -25.654 1.423 37.607 1.00 98.06 508 VAL A C 1
ATOM 3971 O O . VAL A 1 508 ? -25.995 0.732 36.647 1.00 98.06 508 VAL A O 1
ATOM 3974 N N . VAL A 1 509 ? -26.530 1.959 38.456 1.00 98.25 509 VAL A N 1
ATOM 3975 C CA . VAL A 1 509 ? -27.985 1.813 38.323 1.00 98.25 509 VAL A CA 1
ATOM 3976 C C . VAL A 1 509 ? -28.549 3.040 37.619 1.00 98.25 509 VAL A C 1
ATOM 3978 O O . VAL A 1 509 ? -28.236 4.170 37.988 1.00 98.25 509 VAL A O 1
ATOM 3981 N N . LEU A 1 510 ? -29.373 2.815 36.602 1.00 98.00 510 LEU A N 1
ATOM 3982 C CA . LEU A 1 510 ? -29.919 3.842 35.721 1.00 98.00 510 LEU A CA 1
ATOM 3983 C C . LEU A 1 510 ? -31.446 3.727 35.669 1.00 98.00 510 LEU A C 1
ATOM 3985 O O . LEU A 1 510 ? -32.001 2.621 35.675 1.00 98.00 510 LEU A O 1
ATOM 3989 N N . ASP A 1 511 ? -32.124 4.867 35.572 1.00 95.38 511 ASP A N 1
ATOM 3990 C CA . ASP A 1 511 ? -33.539 4.909 35.198 1.00 95.38 511 ASP A CA 1
ATOM 3991 C C . ASP A 1 511 ? -33.732 4.680 33.682 1.00 95.38 511 ASP A C 1
ATOM 3993 O O . ASP A 1 511 ? -32.787 4.403 32.938 1.00 95.38 511 ASP A O 1
ATOM 3997 N N . ASN A 1 512 ? -34.977 4.768 33.204 1.00 95.06 512 ASN A N 1
ATOM 3998 C CA . ASN A 1 512 ? -35.302 4.593 31.782 1.00 95.06 512 ASN A CA 1
ATOM 3999 C C . ASN A 1 512 ? -34.981 5.812 30.902 1.00 95.06 512 ASN A C 1
ATOM 4001 O O . ASN A 1 512 ? -35.116 5.709 29.686 1.00 95.06 512 ASN A O 1
ATOM 4005 N N . ALA A 1 513 ? -34.573 6.939 31.490 1.00 94.81 513 ALA A N 1
ATOM 4006 C CA . ALA A 1 513 ? -34.066 8.107 30.771 1.00 94.81 513 ALA A CA 1
ATOM 4007 C C . ALA A 1 513 ? -32.526 8.111 30.679 1.00 94.81 513 ALA A C 1
ATOM 4009 O O . ALA A 1 513 ? -31.957 8.947 29.981 1.00 94.81 513 ALA A O 1
ATOM 4010 N N . GLY A 1 514 ? -31.852 7.177 31.360 1.00 94.81 514 GLY A N 1
ATOM 4011 C CA . GLY A 1 514 ? -30.394 7.075 31.407 1.00 94.81 514 GLY A CA 1
ATOM 4012 C C . GLY A 1 514 ? -29.769 7.902 32.531 1.00 94.81 514 GLY A C 1
ATOM 4013 O O . GLY A 1 514 ? -28.552 8.076 32.556 1.00 94.81 514 GLY A O 1
ATOM 4014 N N . THR A 1 515 ? -30.570 8.404 33.471 1.00 95.88 515 THR A N 1
ATOM 4015 C CA . THR A 1 515 ? -30.073 9.117 34.649 1.00 95.88 515 THR A CA 1
ATOM 4016 C C . THR A 1 515 ? -29.528 8.118 35.658 1.00 95.88 515 THR A C 1
ATOM 4018 O O . THR A 1 515 ? -30.198 7.138 35.995 1.00 95.88 515 THR A O 1
ATOM 4021 N N . VAL A 1 516 ? -28.326 8.377 36.177 1.00 97.44 516 VAL A N 1
ATOM 4022 C CA . VAL A 1 516 ? -27.744 7.574 37.259 1.00 97.44 516 VAL A CA 1
ATOM 4023 C C . VAL A 1 516 ? -28.564 7.765 38.534 1.00 97.44 516 VAL A C 1
ATOM 4025 O O . VAL A 1 516 ? -28.756 8.888 39.002 1.00 97.44 516 VAL A O 1
ATOM 4028 N N . LEU A 1 517 ? -29.031 6.658 39.104 1.00 96.69 517 LEU A N 1
ATOM 4029 C CA . LEU A 1 517 ? -29.722 6.627 40.385 1.00 96.69 517 LEU A CA 1
ATOM 4030 C C . LEU A 1 517 ? -28.709 6.431 41.512 1.00 96.69 517 LEU A C 1
ATOM 4032 O O . LEU A 1 517 ? -27.839 5.567 41.433 1.00 96.69 517 LEU A O 1
ATOM 4036 N N . ASN A 1 518 ? -28.867 7.198 42.588 1.00 96.12 518 ASN A N 1
ATOM 4037 C CA . ASN A 1 518 ? -28.053 7.057 43.790 1.00 96.12 518 ASN A CA 1
ATOM 4038 C C . ASN A 1 518 ? -28.829 6.283 44.862 1.00 96.12 518 ASN A C 1
ATOM 4040 O O . ASN A 1 518 ? -30.024 6.547 45.043 1.00 96.12 518 ASN A O 1
ATOM 4044 N N . PRO A 1 519 ? -28.184 5.344 45.572 1.00 96.56 519 PRO A N 1
ATOM 4045 C CA . PRO A 1 519 ? -28.823 4.656 46.677 1.00 96.56 519 PRO A CA 1
ATOM 4046 C C . PRO A 1 519 ? -28.933 5.565 47.910 1.00 96.56 519 PRO A C 1
ATOM 4048 O O . PRO A 1 519 ? -28.149 6.500 48.085 1.00 96.56 519 PRO A O 1
ATOM 4051 N N . ASP A 1 520 ? -29.886 5.260 48.789 1.00 96.25 520 ASP A N 1
ATOM 4052 C CA . ASP A 1 520 ? -29.922 5.801 50.150 1.00 96.25 520 ASP A CA 1
ATOM 4053 C C . ASP A 1 520 ? -28.826 5.194 51.052 1.00 96.25 520 ASP A C 1
ATOM 4055 O O . ASP A 1 520 ? -28.000 4.383 50.618 1.00 96.25 520 ASP A O 1
ATOM 4059 N N . ALA A 1 521 ? -28.806 5.598 52.326 1.00 95.44 521 ALA A N 1
ATOM 4060 C CA . ALA A 1 521 ? -27.815 5.140 53.301 1.00 95.44 521 ALA A CA 1
ATOM 4061 C C . ALA A 1 521 ? -27.852 3.615 53.525 1.00 95.44 521 ALA A C 1
ATOM 4063 O O . ALA A 1 521 ? -26.839 3.013 53.883 1.00 95.44 521 ALA A O 1
ATOM 4064 N N . GLU A 1 522 ? -28.999 2.977 53.291 1.00 94.06 522 GLU A N 1
ATOM 4065 C CA . GLU A 1 522 ? -29.207 1.536 53.414 1.00 94.06 522 GLU A CA 1
ATOM 4066 C C . GLU A 1 522 ? -28.967 0.761 52.099 1.00 94.06 522 GLU A C 1
ATOM 4068 O O . GLU A 1 522 ? -29.092 -0.478 52.071 1.00 94.06 522 GLU A O 1
ATOM 4073 N N . GLY A 1 523 ? -28.599 1.459 51.019 1.00 94.88 523 GLY A N 1
ATOM 4074 C CA . GLY A 1 523 ? -28.284 0.875 49.717 1.00 94.88 523 GLY A CA 1
ATOM 4075 C C . GLY A 1 523 ? -29.490 0.690 48.787 1.00 94.88 523 GLY A C 1
ATOM 4076 O O . GLY A 1 523 ? -29.404 -0.116 47.857 1.00 94.88 523 GLY A O 1
ATOM 4077 N N . TRP A 1 524 ? -30.620 1.359 49.042 1.00 97.81 524 TRP A N 1
ATOM 4078 C CA . TRP A 1 524 ? -31.830 1.257 48.223 1.00 97.81 524 TRP A CA 1
ATOM 4079 C C . TRP A 1 524 ? -31.945 2.377 47.190 1.00 97.81 524 TRP A C 1
ATOM 4081 O O . TRP A 1 524 ? -31.844 3.561 47.494 1.00 97.81 524 TRP A O 1
ATOM 4091 N N . TYR A 1 525 ? -32.275 1.984 45.966 1.00 97.50 525 TYR A N 1
ATOM 4092 C CA . TYR A 1 525 ? -32.606 2.856 44.848 1.00 97.50 525 TYR A CA 1
ATOM 4093 C C . TYR A 1 525 ? -34.128 3.004 44.784 1.00 97.50 525 TYR A C 1
ATOM 4095 O O . TYR A 1 525 ? -34.841 2.036 44.503 1.00 97.50 525 TYR A O 1
ATOM 4103 N N . THR A 1 526 ? -34.645 4.196 45.075 1.00 95.19 526 THR A N 1
ATOM 4104 C CA . THR A 1 526 ? -36.094 4.449 45.123 1.00 95.19 526 THR A CA 1
ATOM 4105 C C . THR A 1 526 ? -36.617 4.939 43.774 1.00 95.19 526 THR A C 1
ATOM 4107 O O . THR A 1 526 ? -36.043 5.829 43.157 1.00 95.19 526 THR A O 1
ATOM 4110 N N . THR A 1 527 ? -37.740 4.374 43.337 1.00 94.88 527 THR A N 1
ATOM 4111 C CA . THR A 1 527 ? -38.477 4.748 42.119 1.00 94.88 527 THR A CA 1
ATOM 4112 C C . THR A 1 527 ? -39.939 5.052 42.465 1.00 94.88 527 THR A C 1
ATOM 4114 O O . THR A 1 527 ? -40.373 4.866 43.604 1.00 94.88 527 THR A O 1
ATOM 4117 N N . ALA A 1 528 ? -40.738 5.494 41.489 1.00 94.00 528 ALA A N 1
ATOM 4118 C CA . ALA A 1 528 ? -42.163 5.762 41.706 1.00 94.00 528 ALA A CA 1
ATOM 4119 C C . ALA A 1 528 ? -42.971 4.509 42.114 1.00 94.00 528 ALA A C 1
ATOM 4121 O O . ALA A 1 528 ? -43.973 4.628 42.824 1.00 94.00 528 ALA A O 1
ATOM 4122 N N . GLU A 1 529 ? -42.527 3.323 41.687 1.00 95.69 529 GLU A N 1
ATOM 4123 C CA . GLU A 1 529 ? -43.269 2.052 41.767 1.00 95.69 529 GLU A CA 1
ATOM 4124 C C . GLU A 1 529 ? -42.787 1.154 42.922 1.00 95.69 529 GLU A C 1
ATOM 4126 O O . GLU A 1 529 ? -43.441 0.177 43.287 1.00 95.69 529 GLU A O 1
ATOM 4131 N N . GLY A 1 530 ? -41.645 1.484 43.527 1.00 95.12 530 GLY A N 1
ATOM 4132 C CA . GLY A 1 530 ? -41.027 0.719 44.607 1.00 95.12 530 GLY A CA 1
ATOM 4133 C C . GLY A 1 530 ? -39.549 1.047 44.768 1.00 95.12 530 GLY A C 1
ATOM 4134 O O . GLY A 1 530 ? -39.062 2.057 44.256 1.00 95.12 530 GLY A O 1
ATOM 4135 N N . ARG A 1 531 ? -38.820 0.188 45.475 1.00 96.69 531 ARG A N 1
ATOM 4136 C CA . ARG A 1 531 ? -37.381 0.352 45.713 1.00 96.69 531 ARG A CA 1
ATOM 4137 C C . ARG A 1 531 ? -36.605 -0.916 45.390 1.00 96.69 531 ARG A C 1
ATOM 4139 O O . ARG A 1 531 ? -37.099 -2.024 45.602 1.00 96.69 531 ARG A O 1
ATOM 4146 N N . TYR A 1 532 ? -35.383 -0.736 44.908 1.00 98.31 532 TYR A N 1
ATOM 4147 C CA . TYR A 1 532 ? -34.485 -1.802 44.482 1.00 98.31 532 TYR A CA 1
ATOM 4148 C C . TYR A 1 532 ? -33.231 -1.807 45.350 1.00 98.31 532 TYR A C 1
ATOM 4150 O O . TYR A 1 532 ? -32.723 -0.744 45.685 1.00 98.31 532 TYR A O 1
ATOM 4158 N N . LYS A 1 533 ? -32.707 -2.978 45.696 1.00 97.88 533 LYS A N 1
ATOM 4159 C CA . LYS A 1 533 ? -31.383 -3.136 46.301 1.00 97.88 533 LYS A CA 1
ATOM 4160 C C . LYS A 1 533 ? -30.536 -3.967 45.359 1.00 97.88 533 LYS A C 1
ATOM 4162 O O . LYS A 1 533 ? -30.934 -5.069 44.994 1.00 97.88 533 LYS A O 1
ATOM 4167 N N . VAL A 1 534 ? -29.416 -3.395 44.943 1.00 97.94 534 VAL A N 1
ATOM 4168 C CA . VAL A 1 534 ? -28.540 -3.929 43.899 1.00 97.94 534 VAL A CA 1
ATOM 4169 C C . VAL A 1 534 ? -27.208 -4.288 44.540 1.00 97.94 534 VAL A C 1
ATOM 4171 O O . VAL A 1 534 ? -26.529 -3.412 45.074 1.00 97.94 534 VAL A O 1
ATOM 4174 N N . THR A 1 535 ? -26.852 -5.569 44.500 1.00 97.19 535 THR A N 1
ATOM 4175 C CA . THR A 1 535 ? -25.671 -6.109 45.178 1.00 97.19 535 THR A CA 1
ATOM 4176 C C . THR A 1 535 ? -24.772 -6.820 44.162 1.00 97.19 535 THR A C 1
ATOM 4178 O O . THR A 1 535 ? -25.240 -7.731 43.477 1.00 97.19 535 THR A O 1
ATOM 4181 N N . PRO A 1 536 ? -23.488 -6.442 44.033 1.00 96.12 536 PRO A N 1
ATOM 4182 C CA . PRO A 1 536 ? -22.535 -7.180 43.203 1.00 96.12 536 PRO A CA 1
ATOM 4183 C C . PRO A 1 536 ? -22.376 -8.627 43.695 1.00 96.12 536 PRO A C 1
ATOM 4185 O O . PRO A 1 536 ? -22.227 -8.849 44.895 1.00 96.12 536 PRO A O 1
ATOM 4188 N N . ASN A 1 537 ? -22.360 -9.598 42.780 1.00 95.75 537 ASN A N 1
ATOM 4189 C CA . ASN A 1 537 ? -22.140 -11.013 43.087 1.00 95.75 537 ASN A CA 1
ATOM 4190 C C . ASN A 1 537 ? -21.210 -11.638 42.035 1.00 95.75 537 ASN A C 1
ATOM 4192 O O . ASN A 1 537 ? -21.662 -12.241 41.058 1.00 95.75 537 ASN A O 1
ATOM 4196 N N . GLY A 1 538 ? -19.901 -11.418 42.203 1.00 93.62 538 GLY A N 1
ATOM 4197 C CA . GLY A 1 538 ? -18.909 -11.711 41.165 1.00 93.62 538 GLY A CA 1
ATOM 4198 C C . GLY A 1 538 ? -19.243 -10.963 39.870 1.00 93.62 538 GLY A C 1
ATOM 4199 O O . GLY A 1 538 ? -19.506 -9.755 39.901 1.00 93.62 538 GLY A O 1
ATOM 4200 N N . ASP A 1 539 ? -19.302 -11.702 38.761 1.00 94.25 539 ASP A N 1
ATOM 4201 C CA . ASP A 1 539 ? -19.714 -11.197 37.443 1.00 94.25 539 ASP A CA 1
ATOM 4202 C C . ASP A 1 539 ? -21.184 -10.749 37.417 1.00 94.25 539 ASP A C 1
ATOM 4204 O O . ASP A 1 539 ? -21.564 -9.834 36.686 1.00 94.25 539 ASP A O 1
ATOM 4208 N N . ASN A 1 540 ? -22.026 -11.376 38.239 1.00 97.25 540 ASN A N 1
ATOM 4209 C CA . ASN A 1 540 ? -23.463 -11.141 38.260 1.00 97.25 540 ASN A CA 1
ATOM 4210 C C . ASN A 1 540 ? -23.832 -9.986 39.202 1.00 97.25 540 ASN A C 1
ATOM 4212 O O . ASN A 1 540 ? -23.001 -9.401 39.909 1.00 97.25 540 ASN A O 1
ATOM 4216 N N . VAL A 1 541 ? -25.114 -9.637 39.203 1.00 97.94 541 VAL A N 1
ATOM 4217 C CA . VAL A 1 541 ? -25.696 -8.647 40.109 1.00 97.94 541 VAL A CA 1
ATOM 4218 C C . VAL A 1 541 ? -27.007 -9.177 40.664 1.00 97.94 541 VAL A C 1
ATOM 4220 O O . VAL A 1 541 ? -27.951 -9.421 39.916 1.00 97.94 541 VAL A O 1
ATOM 4223 N N . ASP A 1 542 ? -27.084 -9.311 41.982 1.00 98.25 542 ASP A N 1
ATOM 4224 C CA . ASP A 1 542 ? -28.314 -9.689 42.663 1.00 98.25 542 ASP A CA 1
ATOM 4225 C C . ASP A 1 542 ? -29.178 -8.452 42.898 1.00 98.25 542 ASP A C 1
ATOM 4227 O O . ASP A 1 542 ? -28.695 -7.399 43.324 1.00 98.25 542 ASP A O 1
ATOM 4231 N N . VAL A 1 543 ? -30.472 -8.576 42.609 1.00 98.12 543 VAL A N 1
ATOM 4232 C CA . VAL A 1 543 ? -31.438 -7.486 42.726 1.00 98.12 543 VAL A CA 1
ATOM 4233 C C . VAL A 1 543 ? -32.621 -7.929 43.570 1.00 98.12 543 VAL A C 1
ATOM 4235 O O . VAL A 1 543 ? -33.300 -8.907 43.254 1.00 98.12 543 VAL A O 1
ATOM 4238 N N . VAL A 1 544 ? -32.896 -7.162 44.622 1.00 97.88 544 VAL A N 1
ATOM 4239 C CA . VAL A 1 544 ? -34.109 -7.273 45.437 1.00 97.88 544 VAL A CA 1
ATOM 4240 C C . VAL A 1 544 ? -35.020 -6.104 45.103 1.00 97.88 544 VAL A C 1
ATOM 4242 O O . VAL A 1 544 ? -34.588 -4.958 45.156 1.00 97.88 544 VAL A O 1
ATOM 4245 N N . PHE A 1 545 ? -36.283 -6.372 44.797 1.00 98.31 545 PHE A N 1
ATOM 4246 C CA . PHE A 1 545 ? -37.311 -5.357 44.603 1.00 98.31 545 PHE A CA 1
ATOM 4247 C C . PHE A 1 545 ? -38.386 -5.469 45.676 1.00 98.31 545 PHE A C 1
ATOM 4249 O O . PHE A 1 545 ? -38.906 -6.555 45.935 1.00 98.31 545 PHE A O 1
ATOM 4256 N N . VAL A 1 546 ? -38.732 -4.330 46.272 1.00 96.62 546 VAL A N 1
ATOM 4257 C CA . VAL A 1 546 ? -39.860 -4.189 47.193 1.00 96.62 546 VAL A CA 1
ATOM 4258 C C . VAL A 1 546 ? -40.843 -3.196 46.576 1.00 96.62 546 VAL A C 1
ATOM 4260 O O . VAL A 1 546 ? -40.472 -2.030 46.384 1.00 96.62 546 VAL A O 1
ATOM 4263 N N . PRO A 1 547 ? -42.077 -3.620 46.256 1.00 95.44 547 PRO A N 1
ATOM 4264 C CA . PRO A 1 547 ? -43.057 -2.731 45.656 1.00 95.44 547 PRO A CA 1
ATOM 4265 C C . PRO A 1 547 ? -43.474 -1.632 46.629 1.00 95.44 547 PRO A C 1
ATOM 4267 O O . PRO A 1 547 ? -43.512 -1.826 47.846 1.00 95.44 547 PRO A O 1
ATOM 4270 N N . LYS A 1 548 ? -43.805 -0.457 46.091 1.00 94.31 548 LYS A N 1
ATOM 4271 C CA . LYS A 1 548 ? -44.450 0.595 46.876 1.00 94.31 548 LYS A CA 1
ATOM 4272 C C . LYS A 1 548 ? -45.822 0.090 47.324 1.00 94.31 548 LYS A C 1
ATOM 4274 O O . LYS A 1 548 ? -46.534 -0.531 46.538 1.00 94.31 548 LYS A O 1
ATOM 4279 N N . ALA A 1 549 ? -46.200 0.377 48.568 1.00 90.38 549 ALA A N 1
ATOM 4280 C CA . ALA A 1 549 ? -47.493 -0.033 49.109 1.00 90.38 549 ALA A CA 1
ATOM 4281 C C . ALA A 1 549 ? -48.644 0.366 48.164 1.00 90.38 549 ALA A C 1
ATOM 4283 O O . ALA A 1 549 ? -48.734 1.518 47.732 1.00 90.38 549 ALA A O 1
ATOM 4284 N N . GLY A 1 550 ? -49.501 -0.604 47.835 1.00 86.88 550 GLY A N 1
ATOM 4285 C CA . GLY A 1 550 ? -50.638 -0.427 46.926 1.00 86.88 550 GLY A CA 1
ATOM 4286 C C . GLY A 1 550 ? -50.308 -0.443 45.427 1.00 86.88 550 GLY A C 1
ATOM 4287 O O . GLY A 1 550 ? -51.233 -0.351 44.624 1.00 86.88 550 GLY A O 1
ATOM 4288 N N . TYR A 1 551 ? -49.040 -0.579 45.026 1.00 92.12 551 TYR A N 1
ATOM 4289 C CA . TYR A 1 551 ? -48.679 -0.720 43.616 1.00 92.12 551 TYR A CA 1
ATOM 4290 C C . TYR A 1 551 ? -49.048 -2.113 43.084 1.00 92.12 551 TYR A C 1
ATOM 4292 O O . TYR A 1 551 ? -48.703 -3.134 43.678 1.00 92.12 551 TYR A O 1
ATOM 4300 N N . VAL A 1 552 ? -49.714 -2.140 41.933 1.00 91.62 552 VAL A N 1
ATOM 4301 C CA . VAL A 1 552 ? -50.053 -3.335 41.154 1.00 91.62 552 VAL A CA 1
ATOM 4302 C C . VAL A 1 552 ? -49.750 -3.018 39.698 1.00 91.62 552 VAL A C 1
ATOM 4304 O O . VAL A 1 552 ? -50.124 -1.954 39.209 1.00 91.62 552 VAL A O 1
ATOM 4307 N N . GLY A 1 553 ? -49.105 -3.946 38.998 1.00 93.56 553 GLY A N 1
ATOM 4308 C CA . GLY A 1 553 ? -48.761 -3.779 37.590 1.00 93.56 553 GLY A CA 1
ATOM 4309 C C . GLY A 1 553 ? -47.335 -4.202 37.267 1.00 93.56 553 GLY A C 1
ATOM 4310 O O . GLY A 1 553 ? -46.613 -4.746 38.103 1.00 93.56 553 GLY A O 1
ATOM 4311 N N . THR A 1 554 ? -46.947 -3.990 36.014 1.00 96.25 554 THR A N 1
ATOM 4312 C CA . THR A 1 554 ? -45.567 -4.168 35.545 1.00 96.25 554 THR A CA 1
ATOM 4313 C C . THR A 1 554 ? -44.813 -2.861 35.757 1.00 96.25 554 THR A C 1
ATOM 4315 O O . THR A 1 554 ? -45.261 -1.832 35.250 1.00 96.25 554 THR A O 1
ATOM 4318 N N . THR A 1 555 ? -43.691 -2.892 36.481 1.00 95.50 555 THR A N 1
ATOM 4319 C CA . THR A 1 555 ? -42.902 -1.675 36.721 1.00 95.50 555 THR A CA 1
ATOM 4320 C C . THR A 1 555 ? -42.226 -1.184 35.447 1.00 95.50 555 THR A C 1
ATOM 4322 O O . THR A 1 555 ? -42.056 -1.922 34.473 1.00 95.50 555 THR A O 1
ATOM 4325 N N . SER A 1 556 ? -41.776 0.068 35.466 1.00 94.00 556 SER A N 1
ATOM 4326 C CA . SER A 1 556 ? -40.886 0.608 34.436 1.00 94.00 556 SER A CA 1
ATOM 4327 C C . SER A 1 556 ? -39.523 -0.112 34.422 1.00 94.00 556 SER A C 1
ATOM 4329 O O . SER A 1 556 ? -38.843 -0.154 33.386 1.00 94.00 556 SER A O 1
ATOM 4331 N N . GLY A 1 557 ? -39.167 -0.734 35.550 1.00 95.50 557 GLY A N 1
ATOM 4332 C CA . GLY A 1 557 ? -37.923 -1.458 35.774 1.00 95.50 557 GLY A CA 1
ATOM 4333 C C . GLY A 1 557 ? -36.736 -0.543 36.069 1.00 95.50 557 GLY A C 1
ATOM 4334 O O . GLY A 1 557 ? -36.861 0.680 36.100 1.00 95.50 557 GLY A O 1
ATOM 4335 N N . ILE A 1 558 ? -35.576 -1.162 36.276 1.00 97.31 558 ILE A N 1
ATOM 4336 C CA . ILE A 1 558 ? -34.279 -0.478 36.369 1.00 97.31 558 ILE A CA 1
ATOM 4337 C C . ILE A 1 558 ? -33.291 -1.081 35.375 1.00 97.31 558 ILE A C 1
ATOM 4339 O O . ILE A 1 558 ? -33.427 -2.240 34.962 1.00 97.31 558 ILE A O 1
ATOM 4343 N N . ASN A 1 559 ? -32.276 -0.293 35.037 1.00 98.31 559 ASN A N 1
ATOM 4344 C CA . ASN A 1 559 ? -31.204 -0.674 34.132 1.00 98.31 559 ASN A CA 1
ATOM 4345 C C . ASN A 1 559 ? -29.884 -0.715 34.909 1.00 98.31 559 ASN A C 1
ATOM 4347 O O . ASN A 1 559 ? -29.654 0.120 35.784 1.00 98.31 559 ASN A O 1
ATOM 4351 N N . ILE A 1 560 ? -29.031 -1.699 34.629 1.00 98.38 560 ILE A N 1
ATOM 4352 C CA . ILE A 1 560 ? -27.780 -1.907 35.364 1.00 98.38 560 ILE A CA 1
ATOM 4353 C C . ILE A 1 560 ? -26.629 -2.033 34.379 1.00 98.38 560 ILE A C 1
ATOM 4355 O O . ILE A 1 560 ? -26.607 -2.932 33.536 1.00 98.38 560 ILE A O 1
ATOM 4359 N N . ARG A 1 561 ? -25.651 -1.146 34.537 1.00 98.25 561 ARG A N 1
ATOM 4360 C CA . ARG A 1 561 ? -24.437 -1.100 33.733 1.00 98.25 561 ARG A CA 1
ATOM 4361 C C . ARG A 1 561 ? -23.259 -1.717 34.470 1.00 98.25 561 ARG A C 1
ATOM 4363 O O . ARG A 1 561 ? -23.044 -1.453 35.657 1.00 98.25 561 ARG A O 1
ATOM 4370 N N . ARG A 1 562 ? -22.481 -2.518 33.744 1.00 97.88 562 ARG A N 1
ATOM 4371 C CA . ARG A 1 562 ? -21.220 -3.121 34.199 1.00 97.88 562 ARG A CA 1
ATOM 4372 C C . ARG A 1 562 ? -20.093 -2.800 33.227 1.00 97.88 562 ARG A C 1
ATOM 4374 O O . ARG A 1 562 ? -20.342 -2.380 32.099 1.00 97.88 562 ARG A O 1
ATOM 4381 N N . PHE A 1 563 ? -18.871 -3.015 33.700 1.00 97.38 563 PHE A N 1
ATOM 4382 C CA . PHE A 1 563 ? -17.632 -2.820 32.961 1.00 97.38 563 PHE A CA 1
ATOM 4383 C C . PHE A 1 563 ? -16.844 -4.126 32.937 1.00 97.38 563 PHE A C 1
ATOM 4385 O O . PHE A 1 563 ? -16.944 -4.917 33.877 1.00 97.38 563 PHE A O 1
ATOM 4392 N N . ASP A 1 564 ? -16.084 -4.352 31.876 1.00 96.12 564 ASP A N 1
ATOM 4393 C CA . ASP A 1 564 ? -15.132 -5.453 31.784 1.00 96.12 564 ASP A CA 1
ATOM 4394 C C . ASP A 1 564 ? -13.712 -5.022 32.194 1.00 96.12 564 ASP A C 1
ATOM 4396 O O . ASP A 1 564 ? -13.437 -3.845 32.453 1.00 96.12 564 ASP A O 1
ATOM 4400 N N . SER A 1 565 ? -12.804 -5.995 32.239 1.00 94.12 565 SER A N 1
ATOM 4401 C CA . SER A 1 565 ? -11.380 -5.820 32.526 1.00 94.12 565 SER A CA 1
ATOM 4402 C C . SER A 1 565 ? -10.648 -4.971 31.482 1.00 94.12 565 SER A C 1
ATOM 4404 O O . SER A 1 565 ? -9.609 -4.394 31.789 1.00 94.12 565 SER A O 1
ATOM 4406 N N . ASN A 1 566 ? -11.190 -4.841 30.267 1.00 91.56 566 ASN A N 1
ATOM 4407 C CA . ASN A 1 566 ? -10.646 -3.960 29.231 1.00 91.56 566 ASN A CA 1
ATOM 4408 C C . ASN A 1 566 ? -11.046 -2.491 29.464 1.00 91.56 566 ASN A C 1
ATOM 4410 O O . ASN A 1 566 ? -10.407 -1.579 28.929 1.00 91.56 566 ASN A O 1
ATOM 4414 N N . GLY A 1 567 ? -12.042 -2.254 30.321 1.00 92.12 567 GLY A N 1
ATOM 4415 C CA . GLY A 1 567 ? -12.605 -0.949 30.651 1.00 92.12 567 GLY A CA 1
ATOM 4416 C C . GLY A 1 567 ? -13.851 -0.596 29.838 1.00 92.12 567 GLY A C 1
ATOM 4417 O O . GLY A 1 567 ? -14.421 0.474 30.063 1.00 92.12 567 GLY A O 1
ATOM 4418 N N . ALA A 1 568 ? -14.297 -1.474 28.937 1.00 94.38 568 ALA A N 1
ATOM 4419 C CA . ALA A 1 568 ? -15.498 -1.275 28.144 1.00 94.38 568 ALA A CA 1
ATOM 4420 C C . ALA A 1 568 ? -16.748 -1.550 28.988 1.00 94.38 568 ALA A C 1
ATOM 4422 O O . ALA A 1 568 ? -16.746 -2.385 29.892 1.00 94.38 568 ALA A O 1
ATOM 4423 N N . SER A 1 569 ? -17.833 -0.827 28.712 1.00 96.62 569 SER A N 1
ATOM 4424 C CA . SER A 1 569 ? -19.086 -0.958 29.462 1.00 96.62 569 SER A CA 1
ATOM 4425 C C . SER A 1 569 ? -20.168 -1.660 28.650 1.00 96.62 569 SER A C 1
ATOM 4427 O O . SER A 1 569 ? -20.044 -1.790 27.437 1.00 96.62 569 SER A O 1
ATOM 4429 N N . THR A 1 570 ? -21.266 -2.052 29.297 1.00 97.62 570 THR A N 1
ATOM 4430 C CA . THR A 1 570 ? -22.487 -2.535 28.626 1.00 97.62 570 THR A CA 1
ATOM 4431 C C . THR A 1 570 ? -23.255 -1.439 27.854 1.00 97.62 570 THR A C 1
ATOM 4433 O O . THR A 1 570 ? -24.263 -1.733 27.208 1.00 97.62 570 THR A O 1
ATOM 4436 N N . GLU A 1 571 ? -22.782 -0.184 27.856 1.00 96.56 571 GLU A N 1
ATOM 4437 C CA . GLU A 1 571 ? -23.331 0.925 27.061 1.00 96.56 571 GLU A CA 1
ATOM 4438 C C . GLU A 1 571 ? -22.922 0.853 25.588 1.00 96.56 571 GLU A C 1
ATOM 4440 O O . GLU A 1 571 ? -22.172 1.686 25.082 1.00 96.56 571 GLU A O 1
ATOM 4445 N N . TRP A 1 572 ? -23.413 -0.151 24.878 1.00 95.94 572 TRP A N 1
ATOM 4446 C CA . TRP A 1 572 ? -23.160 -0.289 23.450 1.00 95.94 572 TRP A CA 1
ATOM 4447 C C . TRP A 1 572 ? -24.335 -0.956 22.741 1.00 95.94 572 TRP A C 1
ATOM 4449 O O . TRP A 1 572 ? -25.216 -1.547 23.375 1.00 95.94 572 TRP A O 1
ATOM 4459 N N . THR A 1 573 ? -24.331 -0.857 21.418 1.00 95.31 573 THR A N 1
ATOM 4460 C CA . THR A 1 573 ? -25.260 -1.514 20.500 1.00 95.31 573 THR A CA 1
ATOM 4461 C C . THR A 1 573 ? -24.491 -2.278 19.439 1.00 95.31 573 THR A C 1
ATOM 4463 O O . THR A 1 573 ? -23.412 -1.867 19.018 1.00 95.31 573 THR A O 1
ATOM 4466 N N . ALA A 1 574 ? -25.044 -3.397 18.981 1.00 93.75 574 ALA A N 1
ATOM 4467 C CA . ALA A 1 574 ? -24.452 -4.122 17.869 1.00 93.75 574 ALA A CA 1
ATOM 4468 C C . ALA A 1 574 ? -24.631 -3.341 16.564 1.00 93.75 574 ALA A C 1
ATOM 4470 O O . ALA A 1 574 ? -25.704 -2.790 16.299 1.00 93.75 574 ALA A O 1
ATOM 4471 N N . LYS A 1 575 ? -23.590 -3.350 15.726 1.00 93.31 575 LYS A N 1
ATOM 4472 C CA . LYS A 1 575 ? -23.609 -2.673 14.433 1.00 93.31 575 LYS A CA 1
ATOM 4473 C C . LYS A 1 575 ? -24.783 -3.166 13.595 1.00 93.31 575 LYS A C 1
ATOM 4475 O O . LYS A 1 575 ? -25.060 -4.371 13.561 1.00 93.31 575 LYS A O 1
ATOM 4480 N N . ASN A 1 576 ? -25.474 -2.232 12.943 1.00 93.00 576 ASN A N 1
ATOM 4481 C CA . ASN A 1 576 ? -26.651 -2.490 12.108 1.00 93.00 576 ASN A CA 1
ATOM 4482 C C . ASN A 1 576 ? -27.757 -3.298 12.817 1.00 93.00 576 ASN A C 1
ATOM 4484 O O . ASN A 1 576 ? -28.495 -4.031 12.163 1.00 93.00 576 ASN A O 1
ATOM 4488 N N . ASN A 1 577 ? -27.868 -3.194 14.149 1.00 92.50 577 ASN A N 1
ATOM 4489 C CA . ASN A 1 577 ? -28.794 -3.986 14.972 1.00 92.50 577 ASN A CA 1
ATOM 4490 C C . ASN A 1 577 ? -28.664 -5.505 14.752 1.00 92.50 577 ASN A C 1
ATOM 4492 O O . ASN A 1 577 ? -29.644 -6.243 14.855 1.00 92.50 577 ASN A O 1
ATOM 4496 N N . SER A 1 578 ? -27.455 -5.977 14.437 1.00 94.44 578 SER A N 1
ATOM 4497 C CA . SER A 1 578 ? -27.180 -7.397 14.175 1.00 94.44 578 SER A CA 1
ATOM 4498 C C . SER A 1 578 ? -27.385 -8.299 15.398 1.00 94.44 578 SER A C 1
ATOM 4500 O O . SER A 1 578 ? -27.601 -9.498 15.246 1.00 94.44 578 SER A O 1
ATOM 4502 N N . GLU A 1 579 ? -27.395 -7.720 16.599 1.00 93.81 579 GLU A N 1
ATOM 4503 C CA . GLU A 1 579 ? -27.923 -8.340 17.809 1.00 93.81 579 GLU A CA 1
ATOM 4504 C C . GLU A 1 579 ? -29.040 -7.470 18.405 1.00 93.81 579 GLU A C 1
ATOM 4506 O O . GLU A 1 579 ? -28.907 -6.241 18.446 1.00 93.81 579 GLU A O 1
ATOM 4511 N N . PRO A 1 580 ? -30.115 -8.075 18.945 1.00 94.50 580 PRO A N 1
ATOM 4512 C CA . PRO A 1 580 ? -31.140 -7.327 19.657 1.00 94.50 580 PRO A CA 1
ATOM 4513 C C . PRO A 1 580 ? -30.577 -6.726 20.950 1.00 94.50 580 PRO A C 1
ATOM 4515 O O . PRO A 1 580 ? -29.907 -7.409 21.732 1.00 94.50 580 PRO A O 1
ATOM 4518 N N . VAL A 1 581 ? -30.902 -5.456 21.199 1.00 95.25 581 VAL A N 1
ATOM 4519 C CA . VAL A 1 581 ? -30.558 -4.775 22.453 1.00 95.25 581 VAL A CA 1
ATOM 4520 C C . VAL A 1 581 ? -31.249 -5.426 23.649 1.00 95.25 581 VAL A C 1
ATOM 4522 O O . VAL A 1 581 ? -32.416 -5.820 23.591 1.00 95.25 581 VAL A O 1
ATOM 4525 N N . VAL A 1 582 ? -30.524 -5.510 24.763 1.00 96.50 582 VAL A N 1
ATOM 4526 C CA . VAL A 1 582 ? -31.033 -6.051 26.034 1.00 96.50 582 VAL A CA 1
ATOM 4527 C C . VAL A 1 582 ? -31.935 -5.023 26.720 1.00 96.50 582 VAL A C 1
ATOM 4529 O O . VAL A 1 582 ? -32.996 -5.358 27.260 1.00 96.50 582 VAL A O 1
ATOM 4532 N N . ASN A 1 583 ? -31.542 -3.754 26.641 1.00 96.06 583 ASN A N 1
ATOM 4533 C CA . ASN A 1 583 ? -32.243 -2.619 27.207 1.00 96.06 583 ASN A CA 1
ATOM 4534 C C . ASN A 1 583 ? -32.802 -1.725 26.093 1.00 96.06 583 ASN A C 1
ATOM 4536 O O . ASN A 1 583 ? -32.097 -0.911 25.503 1.00 96.06 583 ASN A O 1
ATOM 4540 N N . GLN A 1 584 ? -34.101 -1.871 25.827 1.00 93.75 584 GLN A N 1
ATOM 4541 C CA . GLN A 1 584 ? -34.811 -1.088 24.812 1.00 93.75 584 GLN A CA 1
ATOM 4542 C C . GLN A 1 584 ? -34.885 0.427 25.121 1.00 93.75 584 GLN A C 1
ATOM 4544 O O . GLN A 1 584 ? -34.538 1.191 24.229 1.00 93.75 584 GLN A O 1
ATOM 4549 N N . PRO A 1 585 ? -35.291 0.897 26.326 1.00 94.31 585 PRO A N 1
ATOM 4550 C CA . PRO A 1 585 ? -35.363 2.325 26.647 1.00 94.31 585 PRO A CA 1
ATOM 4551 C C . PRO A 1 585 ? -34.063 3.087 26.416 1.00 94.31 585 PRO A C 1
ATOM 4553 O O . PRO A 1 585 ? -34.101 4.189 25.882 1.00 94.31 585 PRO A O 1
ATOM 4556 N N . LEU A 1 586 ? -32.925 2.499 26.800 1.00 95.19 586 LEU A N 1
ATOM 4557 C CA . LEU A 1 586 ? -31.616 3.141 26.632 1.00 95.19 586 LEU A CA 1
ATOM 4558 C C . LEU A 1 586 ? -30.929 2.767 25.316 1.00 95.19 586 LEU A C 1
ATOM 4560 O O . LEU A 1 586 ? -29.831 3.254 25.054 1.00 95.19 586 LEU A O 1
ATOM 4564 N N . ASN A 1 587 ? -31.561 1.901 24.517 1.00 95.00 587 ASN A N 1
ATOM 4565 C CA . ASN A 1 587 ? -30.993 1.289 23.324 1.00 95.00 587 ASN A CA 1
ATOM 4566 C C . ASN A 1 587 ? -29.552 0.813 23.578 1.00 95.00 587 ASN A C 1
ATOM 4568 O O . ASN A 1 587 ? -28.604 1.340 23.002 1.00 95.00 587 ASN A O 1
ATOM 4572 N N . SER A 1 588 ? -29.381 -0.116 24.522 1.00 96.56 588 SER A N 1
ATOM 4573 C CA . SER A 1 588 ? -28.064 -0.590 24.959 1.00 96.56 588 SER A CA 1
ATOM 4574 C C . SER A 1 588 ? -28.069 -2.065 25.364 1.00 96.56 588 SER A C 1
ATOM 4576 O O . SER A 1 588 ? -29.104 -2.737 25.425 1.00 96.56 588 SER A O 1
ATOM 4578 N N . MET A 1 589 ? -26.881 -2.574 25.667 1.00 97.38 589 MET A N 1
ATOM 4579 C CA . MET A 1 589 ? -26.650 -3.926 26.172 1.00 97.38 589 MET A CA 1
ATOM 4580 C C . MET A 1 589 ? -26.553 -3.966 27.704 1.00 97.38 589 MET A C 1
ATOM 4582 O O . MET A 1 589 ? -26.158 -4.988 28.270 1.00 97.38 589 MET A O 1
ATOM 4586 N N . ASP A 1 590 ? -26.941 -2.873 28.378 1.00 98.38 590 ASP A N 1
ATOM 4587 C CA . ASP A 1 590 ? -27.114 -2.825 29.830 1.00 98.38 590 ASP A CA 1
ATOM 4588 C C . ASP A 1 590 ? -28.126 -3.893 30.268 1.00 98.38 590 ASP A C 1
ATOM 4590 O O . ASP A 1 590 ? -29.112 -4.162 29.576 1.00 98.38 590 ASP A O 1
ATOM 4594 N N . ALA A 1 591 ? -27.900 -4.503 31.432 1.00 98.31 591 ALA A N 1
ATOM 4595 C CA . ALA A 1 591 ? -28.855 -5.458 31.977 1.00 98.31 591 ALA A CA 1
ATOM 4596 C C . ALA A 1 591 ? -30.146 -4.738 32.374 1.00 98.31 591 ALA A C 1
ATOM 4598 O O . ALA A 1 591 ? -30.126 -3.576 32.792 1.00 98.31 591 ALA A O 1
ATOM 4599 N N . ARG A 1 592 ? -31.275 -5.443 32.293 1.00 97.75 592 ARG A N 1
ATOM 4600 C CA . ARG A 1 592 ? -32.586 -4.870 32.602 1.00 97.75 592 ARG A CA 1
ATOM 4601 C C . ARG A 1 592 ? -33.406 -5.783 33.497 1.00 97.75 592 ARG A C 1
ATOM 4603 O O . ARG A 1 592 ? -33.571 -6.965 33.201 1.00 97.75 592 ARG A O 1
ATOM 4610 N N . TYR A 1 593 ? -33.978 -5.212 34.554 1.00 98.12 593 TYR A N 1
ATOM 4611 C CA . TYR A 1 593 ? -34.868 -5.925 35.465 1.00 98.12 593 TYR A CA 1
ATOM 4612 C C . TYR A 1 593 ? -36.253 -5.285 35.522 1.00 98.12 593 TYR A C 1
ATOM 4614 O O . TYR A 1 593 ? -36.374 -4.098 35.823 1.00 98.12 593 TYR A O 1
ATOM 4622 N N . ILE A 1 594 ? -37.290 -6.084 35.250 1.00 98.00 594 ILE A N 1
ATOM 4623 C CA . ILE A 1 594 ? -38.691 -5.643 35.220 1.00 98.00 594 ILE A CA 1
ATOM 4624 C C . ILE A 1 594 ? -39.548 -6.544 36.126 1.00 98.00 594 ILE A C 1
ATOM 4626 O O . ILE A 1 594 ? -40.026 -7.594 35.690 1.00 98.00 594 ILE A O 1
ATOM 4630 N N . PRO A 1 595 ? -39.744 -6.176 37.399 1.00 97.50 595 PRO A N 1
ATOM 4631 C CA . PRO A 1 595 ? -40.682 -6.870 38.269 1.00 97.50 595 PRO A CA 1
ATOM 4632 C C . PRO A 1 595 ? -42.144 -6.566 37.917 1.00 97.50 595 PRO A C 1
ATOM 4634 O O . PRO A 1 595 ? -42.513 -5.457 37.524 1.00 97.50 595 PRO A O 1
ATOM 4637 N N . LYS A 1 596 ? -43.007 -7.561 38.116 1.00 96.88 596 LYS A N 1
ATOM 4638 C CA . LYS A 1 596 ? -44.462 -7.441 38.000 1.00 96.88 596 LYS A CA 1
ATOM 4639 C C . LYS A 1 596 ? -45.117 -7.786 39.329 1.00 96.88 596 LYS A C 1
ATOM 4641 O O . LYS A 1 596 ? -44.842 -8.833 39.916 1.00 96.88 596 LYS A O 1
ATOM 4646 N N . VAL A 1 597 ? -45.998 -6.909 39.793 1.00 94.50 597 VAL A N 1
ATOM 4647 C CA . VAL A 1 597 ? -46.750 -7.067 41.038 1.00 94.50 597 VAL A CA 1
ATOM 4648 C C . VAL A 1 597 ? -48.180 -7.450 40.705 1.00 94.50 597 VAL A C 1
ATOM 4650 O O . VAL A 1 597 ? -48.875 -6.729 39.985 1.00 94.50 597 VAL A O 1
ATOM 4653 N N . LEU A 1 598 ? -48.600 -8.610 41.195 1.00 89.19 598 LEU A N 1
ATOM 4654 C CA . LEU A 1 598 ? -49.923 -9.166 40.965 1.00 89.19 598 LEU A CA 1
ATOM 4655 C C . LEU A 1 598 ? -50.858 -8.786 42.109 1.00 89.19 598 LEU A C 1
ATOM 4657 O O . LEU A 1 598 ? -50.510 -8.925 43.284 1.00 89.19 598 LEU A O 1
ATOM 4661 N N . ASP A 1 599 ? -52.064 -8.359 41.745 1.00 84.25 599 ASP A N 1
ATOM 4662 C CA . ASP A 1 599 ? -53.150 -8.164 42.697 1.00 84.25 599 ASP A CA 1
ATOM 4663 C C . ASP A 1 599 ? -53.840 -9.493 42.975 1.00 84.25 599 ASP A C 1
ATOM 4665 O O . ASP A 1 599 ? -54.882 -9.817 42.410 1.00 84.25 599 ASP A O 1
ATOM 4669 N N . PHE A 1 600 ? -53.181 -10.323 43.773 1.00 71.56 600 PHE A N 1
ATOM 4670 C CA . PHE A 1 600 ? -53.691 -11.635 44.124 1.00 71.56 600 PHE A CA 1
ATOM 4671 C C . PHE A 1 600 ? -53.460 -11.897 45.607 1.00 71.56 600 PHE A C 1
ATOM 4673 O O . PHE A 1 600 ? -52.368 -11.676 46.130 1.00 71.56 600 PHE A O 1
ATOM 4680 N N . THR A 1 601 ? -54.507 -12.379 46.274 1.00 66.81 601 THR A N 1
ATOM 4681 C CA . THR A 1 601 ? -54.437 -12.831 47.663 1.00 66.81 601 THR A CA 1
ATOM 4682 C C . THR A 1 601 ? -54.200 -14.334 47.657 1.00 66.81 601 THR A C 1
ATOM 4684 O O . THR A 1 601 ? -55.039 -15.098 47.184 1.00 66.81 601 THR A O 1
ATOM 4687 N N . GLU A 1 602 ? -53.050 -14.777 48.162 1.00 62.91 602 GLU A N 1
ATOM 4688 C CA . GLU A 1 602 ? -52.751 -16.204 48.243 1.00 62.91 602 GLU A CA 1
ATOM 4689 C C . GLU A 1 602 ? -53.630 -16.890 49.295 1.00 62.91 602 GLU A C 1
ATOM 4691 O O . GLU A 1 602 ? -53.661 -16.510 50.467 1.00 62.91 602 GLU A O 1
ATOM 4696 N N . HIS A 1 603 ? -54.347 -17.936 48.885 1.00 65.19 603 HIS A N 1
ATOM 4697 C CA . HIS A 1 603 ? -55.167 -18.745 49.777 1.00 65.19 603 HIS A CA 1
ATOM 4698 C C . HIS A 1 603 ? -54.500 -20.106 50.030 1.00 65.19 603 HIS A C 1
ATOM 4700 O O . HIS A 1 603 ? -54.808 -21.086 49.365 1.00 65.19 603 HIS A O 1
ATOM 4706 N N . LEU A 1 604 ? -53.641 -20.192 51.051 1.00 65.38 604 LEU A N 1
ATOM 4707 C CA . LEU A 1 604 ? -53.088 -21.469 51.530 1.00 65.38 604 LEU A CA 1
ATOM 4708 C C . LEU A 1 604 ? -54.065 -22.213 52.458 1.00 65.38 604 LEU A C 1
ATOM 4710 O O . LEU A 1 604 ? -54.732 -21.589 53.290 1.00 65.38 604 LEU A O 1
ATOM 4714 N N . SER A 1 605 ? -54.136 -23.538 52.317 1.00 68.19 605 SER A N 1
ATOM 4715 C CA . SER A 1 605 ? -54.750 -24.462 53.283 1.00 68.19 605 SER A CA 1
ATOM 4716 C C . SER A 1 605 ? -53.645 -25.315 53.898 1.00 68.19 605 SER A C 1
ATOM 4718 O O . SER A 1 605 ? -52.818 -25.854 53.165 1.00 68.19 605 SER A O 1
ATOM 4720 N N . THR A 1 606 ? -53.608 -25.420 55.224 1.00 70.88 606 THR A N 1
ATOM 4721 C CA . THR A 1 606 ? -52.627 -26.235 55.955 1.00 70.88 606 THR A CA 1
ATOM 4722 C C . THR A 1 606 ? -53.368 -27.220 56.849 1.00 70.88 606 THR A C 1
ATOM 4724 O O . THR A 1 606 ? -53.867 -26.830 57.903 1.00 70.88 606 THR A O 1
ATOM 4727 N N . ASP A 1 607 ? -53.448 -28.481 56.433 1.00 74.00 607 ASP A N 1
ATOM 4728 C CA . ASP A 1 607 ? -54.058 -29.566 57.208 1.00 74.00 607 ASP A CA 1
ATOM 4729 C C . ASP A 1 607 ? -53.321 -30.898 56.928 1.00 74.00 607 ASP A C 1
ATOM 4731 O O . ASP A 1 607 ? -52.381 -30.946 56.127 1.00 74.00 607 ASP A O 1
ATOM 4735 N N . ALA A 1 608 ? -53.664 -31.962 57.657 1.00 79.75 608 ALA A N 1
ATOM 4736 C CA . ALA A 1 608 ? -52.927 -33.220 57.682 1.00 79.75 608 ALA A CA 1
ATOM 4737 C C . ALA A 1 608 ? -52.904 -33.944 56.321 1.00 79.75 608 ALA A C 1
ATOM 4739 O O . ALA A 1 608 ? -53.886 -33.986 55.574 1.00 79.75 608 ALA A O 1
ATOM 4740 N N . GLN A 1 609 ? -51.763 -34.575 56.022 1.00 72.94 609 GLN A N 1
ATOM 4741 C CA . GLN A 1 609 ? -51.556 -35.333 54.790 1.00 72.94 609 GLN A CA 1
ATOM 4742 C C . GLN A 1 609 ? -52.596 -36.461 54.661 1.00 72.94 609 GLN A C 1
ATOM 4744 O O . GLN A 1 609 ? -52.696 -37.323 55.530 1.00 72.94 609 GLN A O 1
ATOM 4749 N N . GLY A 1 610 ? -53.345 -36.469 53.553 1.00 78.56 610 GLY A N 1
ATOM 4750 C CA . GLY A 1 610 ? -54.348 -37.497 53.243 1.00 78.56 610 GLY A CA 1
ATOM 4751 C C . GLY A 1 610 ? -55.809 -37.096 53.485 1.00 78.56 610 GLY A C 1
ATOM 4752 O O . GLY A 1 610 ? -56.691 -37.900 53.186 1.00 78.56 610 GLY A O 1
ATOM 4753 N N . LEU A 1 611 ? -56.083 -35.878 53.974 1.00 81.50 611 LEU A N 1
ATOM 4754 C CA . LEU A 1 611 ? -57.447 -35.363 54.161 1.00 81.50 611 LEU A CA 1
ATOM 4755 C C . LEU A 1 611 ? -57.894 -34.414 53.031 1.00 81.50 611 LEU A C 1
ATOM 4757 O O . LEU A 1 611 ? -57.063 -33.678 52.484 1.00 81.50 611 LEU A O 1
ATOM 4761 N N . PRO A 1 612 ? -59.202 -34.384 52.691 1.00 77.50 612 PRO A N 1
ATOM 4762 C CA . PRO A 1 612 ? -59.760 -33.406 51.762 1.00 77.50 612 PRO A CA 1
ATOM 4763 C C . PRO A 1 612 ? -59.513 -31.971 52.238 1.00 77.50 612 PRO A C 1
ATOM 4765 O O . PRO A 1 612 ? -59.944 -31.587 53.321 1.00 77.50 612 PRO A O 1
ATOM 4768 N N . GLN A 1 613 ? -58.851 -31.171 51.404 1.00 74.19 613 GLN A N 1
ATOM 4769 C CA . GLN A 1 613 ? -58.650 -29.744 51.645 1.00 74.19 613 GLN A CA 1
ATOM 4770 C C . GLN A 1 613 ? -59.818 -28.970 51.022 1.00 74.19 613 GLN A C 1
ATOM 4772 O O . GLN A 1 613 ? -59.974 -28.982 49.801 1.00 74.19 613 GLN A O 1
ATOM 4777 N N . VAL A 1 614 ? -60.637 -28.304 51.839 1.00 70.94 614 VAL A N 1
ATOM 4778 C CA . VAL A 1 614 ? -61.755 -27.470 51.368 1.00 70.94 614 VAL A CA 1
ATOM 4779 C C . VAL A 1 614 ? -61.565 -26.051 51.891 1.00 70.94 614 VAL A C 1
ATOM 4781 O O . VAL A 1 614 ? -61.552 -25.828 53.100 1.00 70.94 614 VAL A O 1
ATOM 4784 N N . LYS A 1 615 ? -61.408 -25.091 50.976 1.00 66.50 615 LYS A N 1
ATOM 4785 C CA . LYS A 1 615 ? -61.344 -23.659 51.278 1.00 66.50 615 LYS A CA 1
ATOM 4786 C C . LYS A 1 615 ? -62.179 -22.895 50.259 1.00 66.50 615 LYS A C 1
ATOM 4788 O O . LYS A 1 615 ? -61.991 -23.080 49.058 1.00 66.50 615 LYS A O 1
ATOM 4793 N N . ASP A 1 616 ? -63.063 -22.030 50.741 1.00 67.56 616 ASP A N 1
ATOM 4794 C CA . ASP A 1 616 ? -63.824 -21.129 49.880 1.00 67.56 616 ASP A CA 1
ATOM 4795 C C . ASP A 1 616 ? -62.881 -20.067 49.307 1.00 67.56 616 ASP A C 1
ATOM 4797 O O . ASP A 1 616 ? -62.246 -19.306 50.044 1.00 67.56 616 ASP A O 1
ATOM 4801 N N . ILE A 1 617 ? -62.757 -20.041 47.980 1.00 62.41 617 ILE A N 1
ATOM 4802 C CA . ILE A 1 617 ? -62.018 -19.002 47.264 1.00 62.41 617 ILE A CA 1
ATOM 4803 C C . ILE A 1 617 ? -63.021 -17.909 46.914 1.00 62.41 617 ILE A C 1
ATOM 4805 O O . ILE A 1 617 ? -63.928 -18.122 46.110 1.00 62.41 617 ILE A O 1
ATOM 4809 N N . LEU A 1 618 ? -62.861 -16.738 47.526 1.00 58.84 618 LEU A N 1
ATOM 4810 C CA . LEU A 1 618 ? -63.648 -15.566 47.172 1.00 58.84 618 LEU A CA 1
ATOM 4811 C C . LEU A 1 618 ? -62.938 -14.847 46.021 1.00 58.84 618 LEU A C 1
ATOM 4813 O O . LEU A 1 618 ? -61.925 -14.182 46.229 1.00 58.84 618 LEU A O 1
ATOM 4817 N N . PHE A 1 619 ? -63.459 -14.978 44.803 1.00 55.44 619 PHE A N 1
ATOM 4818 C CA . PHE A 1 619 ? -63.053 -14.099 43.712 1.00 55.44 619 PHE A CA 1
ATOM 4819 C C . PHE A 1 619 ? -63.696 -12.736 43.964 1.00 55.44 619 PHE A C 1
ATOM 4821 O O . PHE A 1 619 ? -64.907 -12.582 43.834 1.00 55.44 619 PHE A O 1
ATOM 4828 N N . THR A 1 620 ? -62.910 -11.747 44.382 1.00 51.41 620 THR A N 1
ATOM 4829 C CA . THR A 1 620 ? -63.338 -10.355 44.247 1.00 51.41 620 THR A CA 1
ATOM 4830 C C . THR A 1 620 ? -63.147 -9.987 42.788 1.00 51.41 620 THR A C 1
ATOM 4832 O O . THR A 1 620 ? -62.011 -10.020 42.313 1.00 51.41 620 THR A O 1
ATOM 4835 N N . ASP A 1 621 ? -64.234 -9.679 42.085 1.00 46.31 621 ASP A N 1
ATOM 4836 C CA . ASP A 1 621 ? -64.190 -9.156 40.723 1.00 46.31 621 ASP A CA 1
ATOM 4837 C C . ASP A 1 621 ? -63.190 -7.993 40.692 1.00 46.31 621 ASP A C 1
ATOM 4839 O O . ASP A 1 621 ? -63.423 -6.928 41.270 1.00 46.31 621 ASP A O 1
ATOM 4843 N N . GLY A 1 622 ? -62.017 -8.235 40.102 1.00 45.22 622 GLY A N 1
ATOM 4844 C CA . GLY A 1 622 ? -61.010 -7.206 39.915 1.00 45.22 622 GLY A CA 1
ATOM 4845 C C . GLY A 1 622 ? -61.649 -6.060 39.144 1.00 45.22 622 GLY A C 1
ATOM 4846 O O . GLY A 1 622 ? -62.362 -6.296 38.170 1.00 45.22 622 GLY A O 1
ATOM 4847 N N . ASN A 1 623 ? -61.432 -4.835 39.616 1.00 46.59 623 ASN A N 1
ATOM 4848 C CA . ASN A 1 623 ? -61.928 -3.614 38.993 1.00 46.59 623 ASN A CA 1
ATOM 4849 C C . ASN A 1 623 ? -61.782 -3.691 37.452 1.00 46.59 623 ASN A C 1
ATOM 4851 O O . ASN A 1 623 ? -60.647 -3.735 36.974 1.00 46.59 623 ASN A O 1
ATOM 4855 N N . PRO A 1 624 ? -62.879 -3.703 36.665 1.00 45.38 624 PRO A N 1
ATOM 4856 C CA . PRO A 1 624 ? -62.838 -3.871 35.208 1.00 45.38 624 PRO A CA 1
ATOM 4857 C C . PRO A 1 624 ? -62.326 -2.629 34.449 1.00 45.38 624 PRO A C 1
ATOM 4859 O O . PRO A 1 624 ? -62.587 -2.475 33.258 1.00 45.38 624 PRO A O 1
ATOM 4862 N N . ALA A 1 625 ? -61.596 -1.738 35.117 1.00 37.41 625 ALA A N 1
ATOM 4863 C CA . ALA A 1 625 ? -61.018 -0.538 34.534 1.00 37.41 625 ALA A CA 1
ATOM 4864 C C . ALA A 1 625 ? -59.562 -0.367 34.992 1.00 37.41 625 ALA A C 1
ATOM 4866 O O . ALA A 1 625 ? -59.302 0.309 35.989 1.00 37.41 625 ALA A O 1
ATOM 4867 N N . ASN A 1 626 ? -58.644 -1.028 34.280 1.00 36.12 626 ASN A N 1
ATOM 4868 C CA . ASN A 1 626 ? -57.330 -0.512 33.864 1.00 36.12 626 ASN A CA 1
ATOM 4869 C C . ASN A 1 626 ? -56.659 -1.475 32.884 1.00 36.12 626 ASN A C 1
ATOM 4871 O O . ASN A 1 626 ? -56.482 -2.660 33.247 1.00 36.12 626 ASN A O 1
#

Organism: Abiotrophia defectiva (NCBI:txid46125)

Radius of gyration: 37.19 Å; chains: 1; bounding box: 102×62×104 Å

Foldseek 3Di:
DLLLQFWQWDFLVPPVQWDDAPPVSFDDQQTKGWDDQAVQKIKMKGWHDKAFPLLDPLLCVLCPPHPQNVSRDVPHHKAFFVVVVVLRVCCVVVPPVSHFTWHFFAQDQQFQVVLQVNHLPGGRQWTWGPWFGIWIKIKIFMWMGGNNATAKFKKKKWWGGADDQLKWKKKFFPFWWKDFDDWGWGQHPVRDIADAAWFFHAQDQQSVQCGQRRDVPRHGSSSSTDPPRPQQGGRHRMHDDIGPPRHIMTMIMGIRTRMMMIIIGGRGIITMIMTTFAKAWELAAPLQPIEIETARQARSSPRHGDFFKEWFDDRDDGDRDNHNDQCVLCDDDDDCGAQLRFDAPVCRPQQQRAFAWEQDQQRKTKGKTWIAPRPPQKKKKKKFWPLVQPSYGDLQRIWDIDIHGGTHMDMTIRDRDDWDPPLADFKTKMKMWMARDPVQPSDSHDYGHGYHMHIHIYGYADWKFKAEDEAEDAAQDKDKDKIAIGFGHAASRDSPHGKAWPLVDDKFKAALQRDTFDADPVQWGDDPFFIKHWDDDGRMIMIMTGGDHPHAFKDSWMWIKTGIPNGHIQSHATHPNPDPANRPSSNTRTYTYIYGYHHDDDDDDDDDPPDDTDDDDDDDPPDPDD